Protein AF-G0QXI7-F1 (afdb_monomer_lite)

Structure (mmCIF, N/CA/C/O backbone):
data_AF-G0QXI7-F1
#
_entry.id   AF-G0QXI7-F1
#
loop_
_atom_site.group_PDB
_atom_site.id
_atom_site.type_symbol
_atom_site.label_atom_id
_atom_site.label_alt_id
_atom_site.label_comp_id
_atom_site.label_asym_id
_atom_site.label_entity_id
_atom_site.label_seq_id
_atom_site.pdbx_PDB_ins_code
_atom_site.Cartn_x
_atom_site.Cartn_y
_atom_site.Cartn_z
_atom_site.occupancy
_atom_site.B_iso_or_equiv
_atom_site.auth_seq_id
_atom_site.auth_comp_id
_atom_site.auth_asym_id
_atom_site.auth_atom_id
_atom_site.pdbx_PDB_model_num
ATOM 1 N N . MET A 1 1 ? -46.465 -45.610 22.237 1.00 35.34 1 MET A N 1
ATOM 2 C CA . MET A 1 1 ? -47.312 -45.629 21.022 1.00 35.34 1 MET A CA 1
ATOM 3 C C . MET A 1 1 ? -47.941 -44.248 20.967 1.00 35.34 1 MET A C 1
ATOM 5 O O . MET A 1 1 ? -48.590 -43.908 21.934 1.00 35.34 1 MET A O 1
ATOM 9 N N . ILE A 1 2 ? -47.665 -43.333 20.044 1.00 31.28 2 ILE A N 1
ATOM 10 C CA . ILE A 1 2 ? -47.387 -43.386 18.604 1.00 31.28 2 ILE A CA 1
ATOM 11 C C . ILE A 1 2 ? -46.336 -42.293 18.305 1.00 31.28 2 ILE A C 1
ATOM 13 O O . ILE A 1 2 ? -46.355 -41.240 18.934 1.00 31.28 2 ILE A O 1
ATOM 17 N N . LYS A 1 3 ? -45.375 -42.580 17.416 1.00 29.80 3 LYS A N 1
ATOM 18 C CA . LYS A 1 3 ? -44.393 -41.614 16.895 1.00 29.80 3 LYS A CA 1
ATOM 19 C C . LYS A 1 3 ? -44.999 -40.941 15.662 1.00 29.80 3 LYS A C 1
ATOM 21 O O . LYS A 1 3 ? -45.353 -41.657 14.729 1.00 29.80 3 LYS A O 1
ATOM 26 N N . ASP A 1 4 ? -45.061 -39.613 15.652 1.00 30.81 4 ASP A N 1
ATOM 27 C CA . ASP A 1 4 ? -45.437 -38.830 14.473 1.00 30.81 4 ASP A CA 1
ATOM 28 C C . ASP A 1 4 ? -44.309 -38.802 13.430 1.00 30.81 4 ASP A C 1
ATOM 30 O O . ASP A 1 4 ? -43.139 -38.565 13.739 1.00 30.81 4 ASP A O 1
ATOM 34 N N . GLN A 1 5 ? -44.688 -39.080 12.181 1.00 35.97 5 GLN A N 1
ATOM 35 C CA . GLN A 1 5 ? -43.843 -39.237 10.993 1.00 35.97 5 GLN A CA 1
ATOM 36 C C . GLN A 1 5 ? -43.947 -38.025 10.044 1.00 35.97 5 GLN A C 1
ATOM 38 O O . GLN A 1 5 ? -44.228 -38.192 8.859 1.00 35.97 5 GLN A O 1
ATOM 43 N N . SER A 1 6 ? -43.712 -36.797 10.516 1.00 33.69 6 SER A N 1
ATOM 44 C CA . SER A 1 6 ? -43.834 -35.601 9.654 1.00 33.69 6 SER A CA 1
ATOM 45 C C . SER A 1 6 ? -42.576 -34.731 9.513 1.00 33.69 6 SER A C 1
ATOM 47 O O . SER A 1 6 ? -42.636 -33.702 8.851 1.00 33.69 6 SER A O 1
ATOM 49 N N . GLU A 1 7 ? -41.410 -35.140 10.028 1.00 34.84 7 GLU A N 1
ATOM 50 C CA . GLU A 1 7 ? -40.166 -34.338 9.930 1.00 34.84 7 GLU A CA 1
ATOM 51 C C . GLU A 1 7 ? -39.136 -34.817 8.885 1.00 34.84 7 GLU A C 1
ATOM 53 O O . GLU A 1 7 ? -38.047 -34.252 8.778 1.00 34.84 7 GLU A O 1
ATOM 58 N N . ILE A 1 8 ? -39.448 -35.827 8.065 1.00 35.62 8 ILE A N 1
ATOM 59 C CA . ILE A 1 8 ? -38.447 -36.441 7.164 1.00 35.62 8 ILE A CA 1
ATOM 60 C C . ILE A 1 8 ? -38.485 -35.877 5.726 1.00 35.62 8 ILE A C 1
ATOM 62 O O . ILE A 1 8 ? -37.519 -36.031 4.982 1.00 35.62 8 ILE A O 1
ATOM 66 N N . SER A 1 9 ? -39.517 -35.129 5.318 1.00 33.19 9 SER A N 1
ATOM 67 C CA . SER A 1 9 ? -39.649 -34.677 3.918 1.00 33.19 9 SER A CA 1
ATOM 68 C C . SER A 1 9 ? -38.978 -33.335 3.576 1.00 33.19 9 SER A C 1
ATOM 70 O O . SER A 1 9 ? -38.749 -33.071 2.398 1.00 33.19 9 SER A O 1
ATOM 72 N N . HIS A 1 10 ? -38.577 -32.512 4.555 1.00 33.75 10 HIS A N 1
ATOM 73 C CA . HIS A 1 10 ? -37.929 -31.210 4.290 1.00 33.75 10 HIS A CA 1
ATOM 74 C C . HIS A 1 10 ? -36.393 -31.207 4.389 1.00 33.75 10 HIS A C 1
ATOM 76 O O . HIS A 1 10 ? -35.763 -30.207 4.041 1.00 33.75 10 HIS A O 1
ATOM 82 N N . ARG A 1 11 ? -35.764 -32.321 4.792 1.00 33.25 11 ARG A N 1
ATOM 83 C CA . ARG A 1 11 ? -34.292 -32.466 4.785 1.00 33.25 11 ARG A CA 1
ATOM 84 C C . ARG A 1 11 ? -33.708 -32.862 3.423 1.00 33.25 11 ARG A C 1
ATOM 86 O O . ARG A 1 11 ? -32.552 -32.558 3.161 1.00 33.25 11 ARG A O 1
ATOM 93 N N . ASN A 1 12 ? -34.505 -33.441 2.523 1.00 31.39 12 ASN A N 1
ATOM 94 C CA . ASN A 1 12 ? -33.980 -34.023 1.279 1.00 31.39 12 ASN A CA 1
ATOM 95 C C . ASN A 1 12 ? -33.875 -33.053 0.086 1.00 31.39 12 ASN A C 1
ATOM 97 O O . ASN A 1 12 ? -33.268 -33.409 -0.920 1.00 31.39 12 ASN A O 1
ATOM 101 N N . GLN A 1 13 ? -34.398 -31.822 0.176 1.00 30.39 13 GLN A N 1
ATOM 102 C CA . GLN A 1 13 ? -34.252 -30.817 -0.897 1.00 30.39 13 GLN A CA 1
ATOM 103 C C . GLN A 1 13 ? -33.100 -29.823 -0.665 1.00 30.39 13 GLN A C 1
ATOM 105 O O . GLN A 1 13 ? -32.575 -29.261 -1.623 1.00 30.39 13 GLN A O 1
ATOM 110 N N . SER A 1 14 ? -32.639 -29.638 0.577 1.00 32.78 14 SER A N 1
ATOM 111 C CA . SER A 1 14 ? -31.491 -28.772 0.891 1.00 32.78 14 SER A CA 1
ATOM 112 C C . SER A 1 14 ? -30.134 -29.485 0.766 1.00 32.78 14 SER A C 1
ATOM 114 O O . SER A 1 14 ? -29.120 -28.819 0.558 1.00 32.78 14 SER A O 1
ATOM 116 N N . GLU A 1 15 ? -30.105 -30.823 0.781 1.00 30.45 15 GLU A N 1
ATOM 117 C CA . GLU A 1 15 ? -28.903 -31.626 0.489 1.00 30.45 15 GLU A CA 1
ATOM 118 C C . GLU A 1 15 ? -28.649 -31.820 -1.022 1.00 30.45 15 GLU A C 1
ATOM 120 O O . GLU A 1 15 ? -27.505 -32.005 -1.449 1.00 30.45 15 GLU A O 1
ATOM 125 N N . GLN A 1 16 ? -29.675 -31.678 -1.871 1.00 28.16 16 GLN A N 1
ATOM 126 C CA . GLN A 1 16 ? -29.522 -31.757 -3.334 1.00 28.16 16 GLN A CA 1
ATOM 127 C C . GLN A 1 16 ? -28.924 -30.490 -3.974 1.00 28.16 16 GLN A C 1
ATOM 129 O O . GLN A 1 16 ? -28.412 -30.556 -5.087 1.00 28.16 16 GLN A O 1
ATOM 134 N N . CYS A 1 17 ? -28.909 -29.349 -3.273 1.00 27.67 17 CYS A N 1
ATOM 135 C CA . CYS A 1 17 ? -28.346 -28.096 -3.803 1.00 27.67 17 CYS A CA 1
ATOM 136 C C . CYS A 1 17 ? -26.882 -27.840 -3.373 1.00 27.67 17 CYS A C 1
ATOM 138 O O . CYS A 1 17 ? -26.209 -26.980 -3.933 1.00 27.67 17 CYS A O 1
ATOM 140 N N . LEU A 1 18 ? -26.361 -28.609 -2.406 1.00 28.64 18 LEU A N 1
ATOM 141 C CA . LEU A 1 18 ? -24.958 -28.560 -1.952 1.00 28.64 18 LEU A CA 1
ATOM 142 C C . LEU A 1 18 ? -24.097 -29.704 -2.519 1.00 28.64 18 LEU A C 1
ATOM 144 O O . LEU A 1 18 ? -22.870 -29.631 -2.484 1.00 28.64 18 LEU A O 1
ATOM 148 N N . SER A 1 19 ? -24.722 -30.734 -3.092 1.00 25.95 19 SER A N 1
ATOM 149 C CA . SER A 1 19 ? -24.046 -31.874 -3.728 1.00 25.95 19 SER A CA 1
ATOM 150 C C . SER A 1 19 ? -23.597 -31.607 -5.174 1.00 25.95 19 SER A C 1
ATOM 152 O O . SER A 1 19 ? -22.798 -32.372 -5.709 1.00 25.95 19 SER A O 1
ATOM 154 N N . SER A 1 20 ? -24.005 -30.491 -5.789 1.00 25.80 20 SER A N 1
ATOM 155 C CA . SER A 1 20 ? -23.550 -30.062 -7.124 1.00 25.80 20 SER A CA 1
ATOM 156 C C . SER A 1 20 ? -22.221 -29.284 -7.124 1.00 25.80 20 SER A C 1
ATOM 158 O O . SER A 1 20 ? -21.684 -28.990 -8.190 1.00 25.80 20 SER A O 1
ATOM 160 N N . LEU A 1 21 ? -21.648 -28.996 -5.946 1.00 27.91 21 LEU A N 1
ATOM 161 C CA . LEU A 1 21 ? -20.338 -28.342 -5.770 1.00 27.91 21 LEU A CA 1
ATOM 162 C C . LEU A 1 21 ? -19.261 -29.267 -5.178 1.00 27.91 21 LEU A C 1
ATOM 164 O O . LEU A 1 21 ? -18.137 -28.832 -4.919 1.00 27.91 21 LEU A O 1
ATOM 168 N N . ILE A 1 22 ? -19.566 -30.558 -5.018 1.00 26.09 22 ILE A N 1
ATOM 169 C CA . ILE A 1 22 ? -18.555 -31.577 -4.739 1.00 26.09 22 ILE A CA 1
ATOM 170 C C . ILE A 1 22 ? -17.856 -31.870 -6.063 1.00 26.09 22 ILE A C 1
ATOM 172 O O . ILE A 1 22 ? -18.303 -32.687 -6.869 1.00 26.09 22 ILE A O 1
ATOM 176 N N . ILE A 1 23 ? -16.753 -31.158 -6.295 1.00 29.11 23 ILE A N 1
ATOM 177 C CA . ILE A 1 23 ? -15.730 -31.548 -7.260 1.00 29.11 23 ILE A CA 1
ATOM 178 C C . ILE A 1 23 ? -15.395 -33.001 -6.925 1.00 29.11 23 ILE A C 1
ATOM 180 O O . ILE A 1 23 ? -14.795 -33.283 -5.887 1.00 29.11 23 ILE A O 1
ATOM 184 N N . LYS A 1 24 ? -15.869 -33.930 -7.766 1.00 24.28 24 LYS A N 1
ATOM 185 C CA . LYS A 1 24 ? -15.447 -35.329 -7.736 1.00 24.28 24 LYS A CA 1
ATOM 186 C C . LYS A 1 24 ? -13.929 -35.317 -7.628 1.00 24.28 24 LYS A C 1
ATOM 188 O O . LYS A 1 24 ? -13.294 -34.578 -8.378 1.00 24.28 24 LYS A O 1
ATOM 193 N N . ASN A 1 25 ? -13.384 -36.100 -6.698 1.00 27.22 25 ASN A N 1
ATOM 194 C CA . ASN A 1 25 ? -11.964 -36.420 -6.607 1.00 27.22 25 ASN A CA 1
ATOM 195 C C . ASN A 1 25 ? -11.508 -37.021 -7.946 1.00 27.22 25 ASN A C 1
ATOM 197 O O . ASN A 1 25 ? -11.409 -38.231 -8.101 1.00 27.22 25 ASN A O 1
ATOM 201 N N . THR A 1 26 ? -11.283 -36.174 -8.941 1.00 25.38 26 THR A N 1
ATOM 202 C CA . THR A 1 26 ? -10.367 -36.457 -10.022 1.00 25.38 26 THR A CA 1
ATOM 203 C C . THR A 1 26 ? -9.013 -36.378 -9.362 1.00 25.38 26 THR A C 1
ATOM 205 O O . THR A 1 26 ? -8.638 -35.308 -8.870 1.00 25.38 26 THR A O 1
ATOM 208 N N . GLU A 1 27 ? -8.340 -37.520 -9.279 1.00 25.00 27 GLU A N 1
ATOM 209 C CA . GLU A 1 27 ? -6.901 -37.588 -9.078 1.00 25.00 27 GLU A CA 1
ATOM 210 C C . GLU A 1 27 ? -6.285 -36.410 -9.826 1.00 25.00 27 GLU A C 1
ATOM 212 O O . GLU A 1 27 ? -6.397 -36.294 -11.048 1.00 25.00 27 GLU A O 1
ATOM 217 N N . ILE A 1 28 ? -5.777 -35.447 -9.058 1.00 29.44 28 ILE A N 1
ATOM 218 C CA . ILE A 1 28 ? -5.066 -34.310 -9.617 1.00 29.44 28 ILE A CA 1
ATOM 219 C C . ILE A 1 28 ? -3.894 -34.971 -10.331 1.00 29.44 28 ILE A C 1
ATOM 221 O O . ILE A 1 28 ? -3.101 -35.614 -9.635 1.00 29.44 28 ILE A O 1
ATOM 225 N N . PRO A 1 29 ? -3.779 -34.889 -11.671 1.00 25.42 29 PRO A N 1
ATOM 226 C CA . PRO A 1 29 ? -2.588 -35.403 -12.312 1.00 25.42 29 PRO A CA 1
ATOM 227 C C . PRO A 1 29 ? -1.435 -34.684 -11.629 1.00 25.42 29 PRO A C 1
ATOM 229 O O . PRO A 1 29 ? -1.492 -33.459 -11.478 1.00 25.42 29 PRO A O 1
ATOM 232 N N . GLU A 1 30 ? -0.447 -35.429 -11.134 1.00 27.36 30 GLU A N 1
ATOM 233 C CA . GLU A 1 30 ? 0.818 -34.846 -10.713 1.00 27.36 30 GLU A CA 1
ATOM 234 C C . GLU A 1 30 ? 1.316 -34.033 -11.903 1.00 27.36 30 GLU A C 1
ATOM 236 O O . GLU A 1 30 ? 1.873 -34.576 -12.852 1.00 27.36 30 GLU A O 1
ATOM 241 N N . ILE A 1 31 ? 1.012 -32.731 -11.916 1.00 31.28 31 ILE A N 1
ATOM 242 C CA . ILE A 1 31 ? 1.470 -31.844 -12.969 1.00 31.28 31 ILE A CA 1
ATOM 243 C C . ILE A 1 31 ? 2.976 -31.864 -12.777 1.00 31.28 31 ILE A C 1
ATOM 245 O O . ILE A 1 31 ? 3.445 -31.391 -11.731 1.00 31.28 31 ILE A O 1
ATOM 249 N N . PRO A 1 32 ? 3.743 -32.424 -13.728 1.00 25.67 32 PRO A N 1
ATOM 250 C CA . PRO A 1 32 ? 5.180 -32.421 -13.604 1.00 25.67 32 PRO A CA 1
ATOM 251 C C . PRO A 1 32 ? 5.567 -30.960 -13.447 1.00 25.67 32 PRO A C 1
ATOM 253 O O . PRO A 1 32 ? 5.098 -30.109 -14.210 1.00 25.67 32 PRO A O 1
ATOM 256 N N . ILE A 1 33 ? 6.392 -30.653 -12.447 1.00 36.62 33 ILE A N 1
ATOM 257 C CA . ILE A 1 33 ? 7.049 -29.354 -12.340 1.00 36.62 33 ILE A CA 1
ATOM 258 C C . ILE A 1 33 ? 7.978 -29.269 -13.556 1.00 36.62 33 ILE A C 1
ATOM 260 O O . ILE A 1 33 ? 9.171 -29.551 -13.483 1.00 36.62 33 ILE A O 1
ATOM 264 N N . GLN A 1 34 ? 7.416 -28.949 -14.720 1.00 31.97 34 GLN A N 1
ATOM 265 C CA . GLN A 1 34 ? 8.174 -28.621 -15.904 1.00 31.97 34 GLN A CA 1
ATOM 266 C C . GLN A 1 34 ? 8.843 -27.294 -15.582 1.00 31.97 34 GLN A C 1
ATOM 268 O O . GLN A 1 34 ? 8.217 -26.234 -15.587 1.00 31.97 34 GLN A O 1
ATOM 273 N N . ASN A 1 35 ? 10.132 -27.368 -15.265 1.00 34.75 35 ASN A N 1
ATOM 274 C CA . ASN A 1 35 ? 11.045 -26.237 -15.223 1.00 34.75 35 ASN A CA 1
ATOM 275 C C . ASN A 1 35 ? 11.169 -25.613 -16.629 1.00 34.75 35 ASN A C 1
ATOM 277 O O . ASN A 1 35 ? 12.229 -25.648 -17.240 1.00 34.75 35 ASN A O 1
ATOM 281 N N . LYS A 1 36 ? 10.102 -25.001 -17.151 1.00 42.12 36 LYS A N 1
ATOM 282 C CA . LYS A 1 36 ? 10.177 -24.019 -18.239 1.00 42.12 36 LYS A CA 1
ATOM 283 C C . LYS A 1 36 ? 10.518 -22.660 -17.627 1.00 42.12 36 LYS A C 1
ATOM 285 O O . LYS A 1 36 ? 9.698 -21.751 -17.616 1.00 42.12 36 LYS A O 1
ATOM 290 N N . LYS A 1 37 ? 11.689 -22.533 -17.001 1.00 50.97 37 LYS A N 1
ATOM 291 C CA . LYS A 1 37 ? 12.111 -21.277 -16.360 1.00 50.97 37 LYS A CA 1
ATOM 292 C C . LYS A 1 37 ? 13.166 -20.589 -17.227 1.00 50.97 37 LYS A C 1
ATOM 294 O O . LYS A 1 37 ? 14.224 -21.162 -17.462 1.00 50.97 37 LYS A O 1
ATOM 299 N N . ASN A 1 38 ? 12.883 -19.340 -17.618 1.00 54.34 38 ASN A N 1
ATOM 300 C CA . ASN A 1 38 ? 13.810 -18.335 -18.181 1.00 54.34 38 ASN A CA 1
ATOM 301 C C . ASN A 1 38 ? 13.941 -18.212 -19.714 1.00 54.34 38 ASN A C 1
ATOM 303 O O . ASN A 1 38 ? 15.028 -17.891 -20.197 1.00 54.34 38 ASN A O 1
ATOM 307 N N . GLU A 1 39 ? 12.873 -18.397 -20.490 1.00 66.88 39 GLU A N 1
ATOM 308 C CA . GLU A 1 39 ? 12.923 -18.126 -21.944 1.00 66.88 39 GLU A CA 1
ATOM 309 C C . GLU A 1 39 ? 12.222 -16.835 -22.364 1.00 66.88 39 GLU A C 1
ATOM 311 O O . GLU A 1 39 ? 12.361 -16.402 -23.504 1.00 66.88 39 GLU A O 1
ATOM 316 N N . THR A 1 40 ? 11.470 -16.183 -21.475 1.00 83.25 40 THR A N 1
ATOM 317 C CA . THR A 1 40 ? 10.760 -14.944 -21.815 1.00 83.25 40 THR A CA 1
ATOM 318 C C . THR A 1 40 ? 10.635 -14.035 -20.598 1.00 83.25 40 THR A C 1
ATOM 320 O O . THR A 1 40 ? 10.338 -14.505 -19.502 1.00 83.25 40 THR A O 1
ATOM 323 N N . ILE A 1 41 ? 10.860 -12.733 -20.791 1.00 89.12 41 ILE A N 1
ATOM 324 C CA . ILE A 1 41 ? 10.464 -11.687 -19.839 1.00 89.12 41 ILE A CA 1
ATOM 325 C C . ILE A 1 41 ? 9.341 -10.889 -20.487 1.00 89.12 41 ILE A C 1
ATOM 327 O O . ILE A 1 41 ? 9.484 -10.424 -21.619 1.00 89.12 41 ILE A O 1
ATOM 331 N N . ILE A 1 42 ? 8.244 -10.709 -19.759 1.00 92.75 42 ILE A N 1
ATOM 332 C CA . ILE A 1 42 ? 7.124 -9.883 -20.201 1.00 92.75 42 ILE A CA 1
ATOM 333 C C . ILE A 1 42 ? 7.252 -8.512 -19.548 1.00 92.75 42 ILE A C 1
ATOM 335 O O . ILE A 1 42 ? 7.454 -8.387 -18.338 1.00 92.75 42 ILE A O 1
ATOM 339 N N . PHE A 1 43 ? 7.125 -7.475 -20.358 1.00 92.75 43 PHE A N 1
ATOM 340 C CA . PHE A 1 43 ? 7.081 -6.093 -19.921 1.00 92.75 43 PHE A CA 1
ATOM 341 C C . PHE A 1 43 ? 5.700 -5.512 -20.177 1.00 92.75 43 PHE A C 1
ATOM 343 O O . PHE A 1 43 ? 5.003 -5.917 -21.100 1.00 92.75 43 PHE A O 1
ATOM 350 N N . GLN A 1 44 ? 5.333 -4.523 -19.378 1.00 93.25 44 GLN A N 1
ATOM 351 C CA . GLN A 1 44 ? 4.166 -3.685 -19.575 1.00 93.25 44 GLN A CA 1
ATOM 352 C C . GLN A 1 44 ? 4.623 -2.264 -19.872 1.00 93.25 44 GLN A C 1
ATOM 354 O O . GLN A 1 44 ? 5.373 -1.673 -19.090 1.00 93.25 44 GLN A O 1
ATOM 359 N N . TYR A 1 45 ? 4.165 -1.718 -20.995 1.00 91.88 45 TYR A N 1
ATOM 360 C CA . TYR A 1 45 ? 4.400 -0.328 -21.353 1.00 91.88 45 TYR A CA 1
ATOM 361 C C . TYR A 1 45 ? 3.835 0.609 -20.283 1.00 91.88 45 TYR A C 1
ATOM 363 O O . TYR A 1 45 ? 2.828 0.315 -19.630 1.00 91.88 45 TYR A O 1
ATOM 371 N N . SER A 1 46 ? 4.465 1.770 -20.121 1.00 89.81 46 SER A N 1
ATOM 372 C CA . SER A 1 46 ? 3.832 2.872 -19.401 1.00 89.81 46 SER A CA 1
ATOM 373 C C . SER A 1 46 ? 2.559 3.312 -20.134 1.00 89.81 46 SER A C 1
ATOM 375 O O . SER A 1 46 ? 2.440 3.145 -21.350 1.00 89.81 46 SER A O 1
ATOM 377 N N . ILE A 1 47 ? 1.585 3.851 -19.397 1.00 88.12 47 ILE A N 1
ATOM 378 C CA . ILE A 1 47 ? 0.449 4.550 -20.023 1.00 88.12 47 ILE A CA 1
ATOM 379 C C . ILE A 1 47 ? 0.872 5.893 -20.627 1.00 88.12 47 ILE A C 1
ATOM 381 O O . ILE A 1 47 ? 0.172 6.397 -21.495 1.00 88.12 47 ILE A O 1
ATOM 385 N N . TYR A 1 48 ? 2.017 6.439 -20.211 1.00 86.38 48 TYR A N 1
ATOM 386 C CA . TYR A 1 48 ? 2.550 7.700 -20.709 1.00 86.38 48 TYR A CA 1
ATOM 387 C C . TYR A 1 48 ? 3.734 7.446 -21.643 1.00 86.38 48 TYR A C 1
ATOM 389 O O . TYR A 1 48 ? 4.662 6.692 -21.330 1.00 86.38 48 TYR A O 1
ATOM 397 N N . LYS A 1 49 ? 3.721 8.097 -22.805 1.00 81.88 49 LYS A N 1
ATOM 398 C CA . LYS A 1 49 ? 4.783 7.971 -23.806 1.00 81.88 49 LYS A CA 1
ATOM 399 C C . LYS A 1 49 ? 6.146 8.390 -23.233 1.00 81.88 49 LYS A C 1
ATOM 401 O O . LYS A 1 49 ? 6.259 9.391 -22.536 1.00 81.88 49 LYS A O 1
ATOM 406 N N . GLY A 1 50 ? 7.193 7.621 -23.543 1.00 78.81 50 GLY A N 1
ATOM 407 C CA . GLY A 1 50 ? 8.579 7.916 -23.147 1.00 78.81 50 GLY A CA 1
ATOM 408 C C . GLY A 1 50 ? 8.977 7.460 -21.738 1.00 78.81 50 GLY A C 1
ATOM 409 O O . GLY A 1 50 ? 10.166 7.443 -21.421 1.00 78.81 50 GLY A O 1
ATOM 410 N N . ARG A 1 51 ? 8.024 7.026 -20.903 1.00 85.44 51 ARG A N 1
ATOM 411 C CA . ARG A 1 51 ? 8.320 6.452 -19.584 1.00 85.44 51 ARG A CA 1
ATOM 412 C C . ARG A 1 51 ? 8.760 4.983 -19.684 1.00 85.44 51 ARG A C 1
ATOM 414 O O . ARG A 1 51 ? 8.316 4.259 -20.580 1.00 85.44 51 ARG A O 1
ATOM 421 N N . PRO A 1 52 ? 9.623 4.513 -18.764 1.00 85.88 52 PRO A N 1
ATOM 422 C CA . PRO A 1 52 ? 10.137 3.149 -18.796 1.00 85.88 52 PRO A CA 1
ATOM 423 C C . PRO A 1 52 ? 9.035 2.114 -18.542 1.00 85.88 52 PRO A C 1
ATOM 425 O O . PRO A 1 52 ? 8.202 2.271 -17.651 1.00 85.88 52 PRO A O 1
ATOM 428 N N . ALA A 1 53 ? 9.086 1.016 -19.293 1.00 90.19 53 ALA A N 1
ATOM 429 C CA . ALA A 1 53 ? 8.242 -0.148 -19.062 1.00 90.19 53 ALA A CA 1
ATOM 430 C C . ALA A 1 53 ? 8.597 -0.860 -17.743 1.00 90.19 53 ALA A C 1
ATOM 432 O O . ALA A 1 53 ? 9.750 -0.862 -17.296 1.00 90.19 53 ALA A O 1
ATOM 433 N N . THR A 1 54 ? 7.608 -1.520 -17.145 1.00 93.31 54 THR A N 1
ATOM 434 C CA . THR A 1 54 ? 7.773 -2.321 -15.924 1.00 93.31 54 THR A CA 1
ATOM 435 C C . THR A 1 54 ? 7.630 -3.808 -16.216 1.00 93.31 54 THR A C 1
ATOM 437 O O . THR A 1 54 ? 6.926 -4.188 -17.144 1.00 93.31 54 THR A O 1
ATOM 440 N N . ILE A 1 55 ? 8.254 -4.664 -15.412 1.00 94.56 55 ILE A N 1
ATOM 441 C CA . ILE A 1 55 ? 8.089 -6.112 -15.490 1.00 94.56 55 ILE A CA 1
ATOM 442 C C . ILE A 1 55 ? 6.629 -6.474 -15.215 1.00 94.56 55 ILE A C 1
ATOM 444 O O . ILE A 1 55 ? 6.028 -6.037 -14.229 1.00 94.56 55 ILE A O 1
ATOM 448 N N . PHE A 1 56 ? 6.065 -7.279 -16.105 1.00 95.06 56 PHE A N 1
ATOM 449 C CA . PHE A 1 56 ? 4.717 -7.797 -15.992 1.00 95.06 56 PHE A CA 1
ATOM 450 C C . PHE A 1 56 ? 4.736 -9.082 -15.162 1.00 95.06 56 PHE A C 1
ATOM 452 O O . PHE A 1 56 ? 5.358 -10.075 -15.536 1.00 95.06 56 PHE A O 1
ATOM 459 N N . PHE A 1 57 ? 4.045 -9.062 -14.024 1.00 95.06 57 PHE A N 1
ATOM 460 C CA . PHE A 1 57 ? 3.881 -10.235 -13.173 1.00 95.06 57 PHE A CA 1
ATOM 461 C C . PHE A 1 57 ? 2.593 -10.947 -13.585 1.00 95.06 57 PHE A C 1
ATOM 463 O O . PHE A 1 57 ? 1.487 -10.579 -13.175 1.00 95.06 57 PHE A O 1
ATOM 470 N N . GLU A 1 58 ? 2.747 -11.951 -14.445 1.00 94.00 58 GLU A N 1
ATOM 471 C CA . GLU A 1 58 ? 1.657 -12.850 -14.800 1.00 94.00 58 GLU A CA 1
ATOM 472 C C . GLU A 1 58 ? 1.307 -13.745 -13.608 1.00 94.00 58 GLU A C 1
ATOM 474 O O . GLU A 1 58 ? 2.197 -14.234 -12.900 1.00 94.00 58 GLU A O 1
ATOM 479 N N . TYR A 1 59 ? 0.006 -13.952 -13.389 1.00 94.00 59 TYR A N 1
ATOM 480 C CA . TYR A 1 59 ? -0.463 -14.859 -12.352 1.00 94.00 59 TYR A CA 1
ATOM 481 C C . TYR A 1 59 ? 0.068 -16.270 -12.618 1.00 94.00 59 TYR A C 1
ATOM 483 O O . TYR A 1 59 ? -0.141 -16.803 -13.711 1.00 94.00 59 TYR A O 1
ATOM 491 N N . PRO A 1 60 ? 0.731 -16.906 -11.637 1.00 92.25 60 PRO A N 1
ATOM 492 C CA . PRO A 1 60 ? 1.083 -18.311 -11.753 1.00 92.25 60 PRO A CA 1
ATOM 493 C C . PRO A 1 60 ? -0.170 -19.173 -11.965 1.00 92.25 60 PRO A C 1
ATOM 495 O O . PRO A 1 60 ? -1.248 -18.839 -11.472 1.00 92.25 60 PRO A O 1
ATOM 498 N N . SER A 1 61 ? -0.025 -20.313 -12.645 1.00 89.44 61 SER A N 1
ATOM 499 C CA . SER A 1 61 ? -1.146 -21.196 -13.018 1.00 89.44 61 SER A CA 1
ATOM 500 C C . SER A 1 61 ? -2.048 -21.589 -11.842 1.00 89.44 61 SER A C 1
ATOM 502 O O . SER A 1 61 ? -3.261 -21.696 -12.007 1.00 89.44 61 SER A O 1
ATOM 504 N N . VAL A 1 62 ? -1.479 -21.719 -10.638 1.00 89.31 62 VAL A N 1
ATOM 505 C CA . VAL A 1 62 ? -2.214 -22.019 -9.398 1.00 89.31 62 VAL A CA 1
ATOM 506 C C . VAL A 1 62 ? -3.318 -21.006 -9.084 1.00 89.31 62 VAL A C 1
ATOM 508 O O . VAL A 1 62 ? -4.304 -21.370 -8.460 1.00 89.31 62 VAL A O 1
ATOM 511 N N . CYS A 1 63 ? -3.182 -19.747 -9.506 1.00 88.19 63 CYS A N 1
ATOM 512 C CA . CYS A 1 63 ? -4.147 -18.692 -9.209 1.00 88.19 63 CYS A CA 1
ATOM 513 C C . CYS A 1 63 ? -5.458 -18.833 -9.995 1.00 88.19 63 CYS A C 1
ATOM 515 O O . CYS A 1 63 ? -6.451 -18.238 -9.589 1.00 88.19 63 CYS A O 1
ATOM 517 N N . ASN A 1 64 ? -5.462 -19.573 -11.114 1.00 87.75 64 ASN A N 1
ATOM 518 C CA . ASN A 1 64 ? -6.588 -19.668 -12.052 1.00 87.75 64 ASN A CA 1
ATOM 519 C C . ASN A 1 64 ? -7.179 -18.292 -12.444 1.00 87.75 64 ASN A C 1
ATOM 521 O O . ASN A 1 64 ? -8.390 -18.107 -12.534 1.00 87.75 64 ASN A O 1
ATOM 525 N N . GLN A 1 65 ? -6.306 -17.299 -12.629 1.00 88.00 65 GLN A N 1
ATOM 526 C CA . GLN A 1 65 ? -6.652 -15.923 -12.987 1.00 88.00 65 GLN A CA 1
ATOM 527 C C . GLN A 1 65 ? -5.807 -15.476 -14.177 1.00 88.00 65 GLN A C 1
ATOM 529 O O . GLN A 1 65 ? -4.668 -15.911 -14.340 1.00 88.00 65 GLN A O 1
ATOM 534 N N . LYS A 1 66 ? -6.353 -14.577 -15.000 1.00 90.94 66 LYS A N 1
ATOM 535 C CA . LYS A 1 66 ? -5.632 -13.943 -16.109 1.00 90.94 66 LYS A CA 1
ATOM 536 C C . LYS A 1 66 ? -5.559 -12.440 -15.883 1.00 90.94 66 LYS A C 1
ATOM 538 O O . LYS A 1 66 ? -6.497 -11.833 -15.369 1.00 90.94 66 LYS A O 1
ATOM 543 N N . ARG A 1 67 ? -4.431 -11.849 -16.268 1.00 91.88 67 ARG A N 1
ATOM 544 C CA . ARG A 1 67 ? -4.217 -10.400 -16.256 1.00 91.88 67 ARG A CA 1
ATOM 545 C C . ARG A 1 67 ? -4.329 -9.877 -17.687 1.00 91.88 67 ARG A C 1
ATOM 547 O O . ARG A 1 67 ? -3.939 -10.578 -18.618 1.00 91.88 67 ARG A O 1
ATOM 554 N N . ASP A 1 68 ? -4.866 -8.672 -17.844 1.00 90.88 68 ASP A N 1
ATOM 555 C CA . ASP A 1 68 ? -4.913 -7.992 -19.138 1.00 90.88 68 ASP A CA 1
ATOM 556 C C . ASP A 1 68 ? -3.492 -7.796 -19.695 1.00 90.88 68 ASP A C 1
ATOM 558 O O . ASP A 1 68 ? -2.599 -7.316 -18.993 1.00 90.88 68 ASP A O 1
ATOM 562 N N . LYS A 1 69 ? -3.298 -8.199 -20.954 1.00 92.50 69 LYS A N 1
ATOM 563 C CA . LYS A 1 69 ? -2.025 -8.154 -21.679 1.00 92.50 69 LYS A CA 1
ATOM 564 C C . LYS A 1 69 ? -1.997 -7.087 -22.780 1.00 92.50 69 LYS A C 1
ATOM 566 O O . LYS A 1 69 ? -0.988 -6.992 -23.475 1.00 92.50 69 LYS A O 1
ATOM 571 N N . ALA A 1 70 ? -3.037 -6.260 -22.926 1.00 90.69 70 ALA A N 1
ATOM 572 C CA . ALA A 1 70 ? -3.166 -5.296 -24.025 1.00 90.69 70 ALA A CA 1
ATOM 573 C C . ALA A 1 70 ? -1.953 -4.359 -24.182 1.00 90.69 70 ALA A C 1
ATOM 575 O O . ALA A 1 70 ? -1.550 -4.041 -25.294 1.00 90.69 70 ALA A O 1
ATOM 576 N N . ARG A 1 71 ? -1.323 -3.955 -23.070 1.00 91.31 71 ARG A N 1
ATOM 577 C CA . ARG A 1 71 ? -0.153 -3.053 -23.061 1.00 91.31 71 ARG A CA 1
ATOM 578 C C . ARG A 1 71 ? 1.155 -3.777 -22.758 1.00 91.31 71 ARG A C 1
ATOM 580 O O . ARG A 1 71 ? 2.019 -3.213 -22.085 1.00 91.31 71 ARG A O 1
ATOM 587 N N . THR A 1 72 ? 1.291 -5.027 -23.191 1.00 93.94 72 THR A N 1
ATOM 588 C CA . THR A 1 72 ? 2.482 -5.840 -22.913 1.00 93.94 72 THR A CA 1
ATOM 589 C C . THR A 1 72 ? 3.304 -6.135 -24.157 1.00 93.94 72 THR A C 1
ATOM 591 O O . THR A 1 72 ? 2.801 -6.113 -25.276 1.00 93.94 72 THR A O 1
ATOM 594 N N . PHE A 1 73 ? 4.590 -6.403 -23.949 1.00 91.56 73 PHE A N 1
ATOM 595 C CA . PHE A 1 73 ? 5.495 -6.915 -24.969 1.00 91.56 73 PHE A CA 1
ATOM 596 C C . PHE A 1 73 ? 6.421 -7.965 -24.363 1.00 91.56 73 PHE A C 1
ATOM 598 O O . PHE A 1 73 ? 6.751 -7.923 -23.174 1.00 91.56 73 PHE A O 1
ATOM 605 N N . GLU A 1 74 ? 6.841 -8.918 -25.187 1.00 91.12 74 GLU A N 1
ATOM 606 C CA . GLU A 1 74 ? 7.643 -10.060 -24.759 1.00 91.12 74 GLU A CA 1
ATOM 607 C C . GLU A 1 74 ? 9.068 -9.952 -25.292 1.00 91.12 74 GLU A C 1
ATOM 609 O O . GLU A 1 74 ? 9.293 -9.698 -26.474 1.00 91.12 74 GLU A O 1
ATOM 614 N N . ILE A 1 75 ? 10.043 -10.213 -24.426 1.00 85.19 75 ILE A N 1
ATOM 615 C CA . ILE A 1 75 ? 11.440 -10.387 -24.813 1.00 85.19 75 ILE A CA 1
ATOM 616 C C . ILE A 1 75 ? 11.772 -11.869 -24.697 1.00 85.19 75 ILE A C 1
ATOM 618 O O . ILE A 1 75 ? 11.825 -12.395 -23.588 1.00 85.19 75 ILE A O 1
ATOM 622 N N . LYS A 1 76 ? 12.010 -12.523 -25.839 1.00 83.44 76 LYS A N 1
ATOM 623 C CA . LYS A 1 76 ? 12.330 -13.964 -25.932 1.00 83.44 76 LYS A CA 1
ATOM 624 C C . LYS A 1 76 ? 13.815 -14.246 -26.147 1.00 83.44 76 LYS A C 1
ATOM 626 O O . LYS A 1 76 ? 14.301 -15.346 -25.903 1.00 83.44 76 LYS A O 1
ATOM 631 N N . GLU A 1 77 ? 14.564 -13.251 -26.614 1.00 77.62 77 GLU A N 1
ATOM 632 C CA . GLU A 1 77 ? 15.965 -13.443 -26.962 1.00 77.62 77 GLU A CA 1
ATOM 633 C C . GLU A 1 77 ? 16.834 -13.569 -25.704 1.00 77.62 77 GLU A C 1
ATOM 635 O O . GLU A 1 77 ? 17.018 -12.613 -24.945 1.00 77.62 77 GLU A O 1
ATOM 640 N N . LYS A 1 78 ? 17.420 -14.755 -25.501 1.00 73.81 78 LYS A N 1
ATOM 641 C CA . LYS A 1 78 ? 18.245 -15.090 -24.326 1.00 73.81 78 LYS A CA 1
ATOM 642 C C . LYS A 1 78 ? 19.372 -14.081 -24.076 1.00 73.81 78 LYS A C 1
ATOM 644 O O . LYS A 1 78 ? 19.629 -13.728 -22.927 1.00 73.81 78 LYS A O 1
ATOM 649 N N . GLN A 1 79 ? 20.010 -13.580 -25.137 1.00 65.88 79 GLN A N 1
ATOM 650 C CA . GLN A 1 79 ? 21.079 -12.580 -25.034 1.00 65.88 79 GLN A CA 1
ATOM 651 C C . GLN A 1 79 ? 20.571 -11.235 -24.495 1.00 65.88 79 GLN A C 1
ATOM 653 O O . GLN A 1 79 ? 21.285 -10.556 -23.758 1.00 65.88 79 GLN A O 1
ATOM 658 N N . ILE A 1 80 ? 19.335 -10.847 -24.825 1.00 69.31 80 ILE A N 1
ATOM 659 C CA . ILE A 1 80 ? 18.696 -9.632 -24.308 1.00 69.31 80 ILE A CA 1
ATOM 660 C C . ILE A 1 80 ? 18.208 -9.856 -22.873 1.00 69.31 80 ILE A C 1
ATOM 662 O O . ILE A 1 80 ? 18.426 -9.004 -22.017 1.00 69.31 80 ILE A O 1
ATOM 666 N N . ILE A 1 81 ? 17.633 -11.019 -22.565 1.00 71.38 81 ILE A N 1
ATOM 667 C CA . ILE A 1 81 ? 17.220 -11.392 -21.200 1.00 71.38 81 ILE A CA 1
ATOM 668 C C . ILE A 1 81 ? 18.406 -11.300 -20.228 1.00 71.38 81 ILE A C 1
ATOM 670 O O . ILE A 1 81 ? 18.298 -10.693 -19.160 1.00 71.38 81 ILE A O 1
ATOM 674 N N . GLN A 1 82 ? 19.573 -11.819 -20.624 1.00 70.56 82 GLN A N 1
ATOM 675 C CA . GLN A 1 82 ? 20.800 -11.744 -19.825 1.00 70.56 82 GLN A CA 1
ATOM 676 C C . GLN A 1 82 ? 21.265 -10.304 -19.554 1.00 70.56 82 GLN A C 1
ATOM 678 O O . GLN A 1 82 ? 21.931 -10.062 -18.548 1.00 70.56 82 GLN A O 1
ATOM 683 N N . LYS A 1 83 ? 20.896 -9.329 -20.399 1.00 73.00 83 LYS A N 1
ATOM 684 C CA . LYS A 1 83 ? 21.223 -7.911 -20.179 1.00 73.00 83 LYS A CA 1
ATOM 685 C C . LYS A 1 83 ? 20.449 -7.323 -18.992 1.00 73.00 83 LYS A C 1
ATOM 687 O O . LYS A 1 83 ? 21.013 -6.502 -18.270 1.00 73.00 83 LYS A O 1
ATOM 692 N N . TYR A 1 84 ? 19.205 -7.739 -18.759 1.00 75.12 84 TYR A N 1
ATOM 693 C CA . TYR A 1 84 ? 18.375 -7.213 -17.665 1.00 75.12 84 TYR A CA 1
ATOM 694 C C . TYR A 1 84 ? 18.760 -7.746 -16.277 1.00 75.12 84 TYR A C 1
ATOM 696 O O . TYR A 1 84 ? 18.441 -7.104 -15.280 1.00 75.12 84 TYR A O 1
ATOM 704 N N . ASP A 1 85 ? 19.439 -8.899 -16.218 1.00 79.50 85 ASP A N 1
ATOM 705 C CA . ASP A 1 85 ? 20.006 -9.519 -15.007 1.00 79.50 85 ASP A CA 1
ATOM 706 C C . ASP A 1 85 ? 19.083 -9.473 -13.767 1.00 79.50 85 ASP A C 1
ATOM 708 O O . ASP A 1 85 ? 19.523 -9.174 -12.654 1.00 79.50 85 ASP A O 1
ATOM 712 N N . LEU A 1 86 ? 17.789 -9.758 -13.971 1.00 88.00 86 LEU A N 1
ATOM 713 C CA . LEU A 1 86 ? 16.742 -9.651 -12.953 1.00 88.00 86 LEU A CA 1
ATOM 714 C C . LEU A 1 86 ? 16.982 -10.637 -11.810 1.00 88.00 86 LEU A C 1
ATOM 716 O O . LEU A 1 86 ? 16.909 -11.854 -11.991 1.00 88.00 86 LEU A O 1
ATOM 720 N N . LYS A 1 87 ? 17.237 -10.113 -10.613 1.00 89.50 87 LYS A N 1
ATOM 721 C CA . LYS A 1 87 ? 17.549 -10.900 -9.420 1.00 89.50 87 LYS A CA 1
ATOM 722 C C . LYS A 1 87 ? 16.634 -10.585 -8.256 1.00 89.50 87 LYS A C 1
ATOM 724 O O . LYS A 1 87 ? 16.268 -9.429 -8.037 1.00 89.50 87 LYS A O 1
ATOM 729 N N . TYR A 1 88 ? 16.334 -11.606 -7.464 1.00 92.44 88 TYR A N 1
ATOM 730 C CA . TYR A 1 88 ? 15.679 -11.426 -6.177 1.00 92.44 88 TYR A CA 1
ATOM 731 C C . TYR A 1 88 ? 16.421 -12.142 -5.046 1.00 92.44 88 TYR A C 1
ATOM 733 O O . TYR A 1 88 ? 17.081 -13.161 -5.255 1.00 92.44 88 TYR A O 1
ATOM 741 N N . SER A 1 89 ? 16.304 -11.598 -3.836 1.00 90.94 89 SER A N 1
ATOM 742 C CA . SER A 1 89 ? 16.888 -12.144 -2.611 1.00 90.94 89 SER A CA 1
ATOM 743 C C . SER A 1 89 ? 15.808 -12.385 -1.564 1.00 90.94 89 SER A C 1
ATOM 745 O O . SER A 1 89 ? 14.885 -11.585 -1.420 1.00 90.94 89 SER A O 1
ATOM 747 N N . THR A 1 90 ? 15.948 -13.474 -0.808 1.00 88.38 90 THR A N 1
ATOM 748 C CA . THR A 1 90 ? 15.062 -13.820 0.316 1.00 88.38 90 THR A CA 1
ATOM 749 C C . THR A 1 90 ? 15.778 -13.774 1.668 1.00 88.38 90 THR A C 1
ATOM 751 O O . THR A 1 90 ? 15.330 -14.386 2.637 1.00 88.38 90 THR A O 1
ATOM 754 N N . GLY A 1 91 ? 16.930 -13.094 1.731 1.00 81.50 91 GLY A N 1
ATOM 755 C CA . GLY A 1 91 ? 17.781 -13.046 2.923 1.00 81.50 91 GLY A CA 1
ATOM 756 C C . GLY A 1 91 ? 18.244 -14.432 3.392 1.00 81.50 91 GLY A C 1
ATOM 757 O O . GLY A 1 91 ? 18.318 -15.375 2.602 1.00 81.50 91 GLY A O 1
ATOM 758 N N . SER A 1 92 ? 18.527 -14.556 4.692 1.00 71.38 92 SER A N 1
ATOM 759 C CA . SER A 1 92 ? 18.990 -15.792 5.346 1.00 71.38 92 SER A CA 1
ATOM 760 C C . SER A 1 92 ? 17.895 -16.837 5.600 1.00 71.38 92 SER A C 1
ATOM 762 O O . SER A 1 92 ? 18.127 -17.834 6.282 1.00 71.38 92 SER A O 1
ATOM 764 N N . VAL A 1 93 ? 16.688 -16.634 5.066 1.00 68.88 93 VAL A N 1
ATOM 765 C CA . VAL A 1 93 ? 15.554 -17.528 5.310 1.00 68.88 93 VAL A CA 1
ATOM 766 C C . VAL A 1 93 ? 15.799 -18.881 4.631 1.00 68.88 93 VAL A C 1
ATOM 768 O O . VAL A 1 93 ? 15.832 -18.968 3.402 1.00 68.88 93 VAL A O 1
ATOM 771 N N . LEU A 1 94 ? 15.927 -19.941 5.442 1.00 62.41 94 LEU A N 1
ATOM 772 C CA . LEU A 1 94 ? 16.179 -21.320 4.988 1.00 62.41 94 LEU A CA 1
ATOM 773 C C . LEU A 1 94 ? 15.101 -21.832 4.020 1.00 62.41 94 LEU A C 1
ATOM 775 O O . LEU A 1 94 ? 15.412 -22.509 3.044 1.00 62.41 94 LEU A O 1
ATOM 779 N N . LYS A 1 95 ? 13.832 -21.486 4.273 1.00 77.19 95 LYS A N 1
ATOM 780 C CA . LYS A 1 95 ? 12.684 -21.839 3.426 1.00 77.19 95 LYS A CA 1
ATOM 781 C C . LYS A 1 95 ? 11.882 -20.580 3.081 1.00 77.19 95 LYS A C 1
ATOM 783 O O . LYS A 1 95 ? 11.039 -20.174 3.880 1.00 77.19 95 LYS A O 1
ATOM 788 N N . PRO A 1 96 ? 12.160 -19.920 1.943 1.00 85.56 96 PRO A N 1
ATOM 789 C CA . PRO A 1 96 ? 11.381 -18.762 1.520 1.00 85.56 96 PRO A CA 1
ATOM 790 C C . PRO A 1 96 ? 9.935 -19.158 1.205 1.00 85.56 96 PRO A C 1
ATOM 792 O O . PRO A 1 96 ? 9.644 -20.312 0.890 1.00 85.56 96 PRO A O 1
ATOM 795 N N . PHE A 1 97 ? 9.022 -18.190 1.272 1.00 91.50 97 PHE A N 1
ATOM 796 C CA . PHE A 1 97 ? 7.613 -18.437 0.982 1.00 91.50 97 PHE A CA 1
ATOM 797 C C . PHE A 1 97 ? 7.402 -18.796 -0.491 1.00 91.50 97 PHE A C 1
ATOM 799 O O . PHE A 1 97 ? 7.828 -18.057 -1.379 1.00 91.50 97 PHE A O 1
ATOM 806 N N . TYR A 1 98 ? 6.688 -19.898 -0.731 1.00 92.38 98 TYR A N 1
ATOM 807 C CA . TYR A 1 98 ? 6.403 -20.411 -2.073 1.00 92.38 98 TYR A CA 1
ATOM 808 C C . TYR A 1 98 ? 5.767 -19.357 -2.987 1.00 92.38 98 TYR A C 1
ATOM 810 O O . TYR A 1 98 ? 6.225 -19.164 -4.107 1.00 92.38 98 TYR A O 1
ATOM 818 N N . CYS A 1 99 ? 4.753 -18.631 -2.505 1.00 94.56 99 CYS A N 1
ATOM 819 C CA . CYS A 1 99 ? 4.080 -17.591 -3.288 1.00 94.56 99 CYS A CA 1
ATOM 820 C C . CYS A 1 99 ? 5.048 -16.496 -3.763 1.00 94.56 99 CYS A C 1
ATOM 822 O O . CYS A 1 99 ? 4.946 -16.037 -4.897 1.00 94.56 99 CYS A O 1
ATOM 824 N N . VAL A 1 100 ? 6.024 -16.119 -2.931 1.00 94.94 100 VAL A N 1
ATOM 825 C CA . VAL A 1 100 ? 7.034 -15.105 -3.260 1.00 94.94 100 VAL A CA 1
ATOM 826 C C . VAL A 1 100 ? 7.993 -15.626 -4.321 1.00 94.94 100 VAL A C 1
ATOM 828 O O . VAL A 1 100 ? 8.174 -14.976 -5.349 1.00 94.94 100 VAL A O 1
ATOM 831 N N . THR A 1 101 ? 8.587 -16.804 -4.107 1.00 93.69 101 THR A N 1
ATOM 832 C CA . THR A 1 101 ? 9.528 -17.383 -5.077 1.00 93.69 101 THR A CA 1
ATOM 833 C C . THR A 1 101 ? 8.846 -17.659 -6.409 1.00 93.69 101 THR A C 1
ATOM 835 O O . THR A 1 101 ? 9.384 -17.298 -7.449 1.00 93.69 101 THR A O 1
ATOM 838 N N . GLN A 1 102 ? 7.632 -18.213 -6.378 1.00 94.12 102 GLN A N 1
ATOM 839 C CA . GLN A 1 102 ? 6.868 -18.535 -7.575 1.00 94.12 102 GLN A CA 1
ATOM 840 C C . GLN A 1 102 ? 6.555 -17.281 -8.398 1.00 94.12 102 GLN A C 1
ATOM 842 O O . GLN A 1 102 ? 6.719 -17.314 -9.612 1.00 94.12 102 GLN A O 1
ATOM 847 N N . CYS A 1 103 ? 6.149 -16.172 -7.769 1.00 95.44 103 CYS A N 1
ATOM 848 C CA . CYS A 1 103 ? 5.850 -14.938 -8.501 1.00 95.44 103 CYS A CA 1
ATOM 849 C C . CYS A 1 103 ? 7.101 -14.309 -9.131 1.00 95.44 103 CYS A C 1
ATOM 851 O O . CYS A 1 103 ? 7.045 -13.879 -10.280 1.00 95.44 103 CYS A O 1
ATOM 853 N N . PHE A 1 104 ? 8.229 -14.271 -8.413 1.00 95.25 104 PHE A N 1
ATOM 854 C CA . PHE A 1 104 ? 9.485 -13.750 -8.965 1.00 95.25 104 PHE A CA 1
ATOM 855 C C . PHE A 1 104 ? 10.004 -14.603 -10.125 1.00 95.25 104 PHE A C 1
ATOM 857 O O . PHE A 1 104 ? 10.333 -14.069 -11.183 1.00 95.25 104 PHE A O 1
ATOM 864 N N . GLU A 1 105 ? 10.054 -15.921 -9.950 1.00 93.25 105 GLU A N 1
ATOM 865 C CA . GLU A 1 105 ? 10.577 -16.835 -10.967 1.00 93.25 105 GLU A CA 1
ATOM 866 C C . GLU A 1 105 ? 9.668 -16.899 -12.202 1.00 93.25 105 GLU A C 1
ATOM 868 O O . GLU A 1 105 ? 10.173 -16.949 -13.321 1.00 93.25 105 GLU A O 1
ATOM 873 N N . ASN A 1 106 ? 8.341 -16.817 -12.028 1.00 92.69 106 ASN A N 1
ATOM 874 C CA . ASN A 1 106 ? 7.394 -16.730 -13.147 1.00 92.69 106 ASN A CA 1
ATOM 875 C C . ASN A 1 106 ? 7.571 -15.439 -13.966 1.00 92.69 106 ASN A C 1
ATOM 877 O O . ASN A 1 106 ? 7.337 -15.436 -15.168 1.00 92.69 106 ASN A O 1
ATOM 881 N N . ALA A 1 107 ? 8.024 -14.353 -13.332 1.00 92.75 107 ALA A N 1
ATOM 882 C CA . ALA A 1 107 ? 8.342 -13.085 -13.991 1.00 92.75 107 ALA A CA 1
ATOM 883 C C . ALA A 1 107 ? 9.773 -13.029 -14.573 1.00 92.75 107 ALA A C 1
ATOM 885 O O . ALA A 1 107 ? 10.208 -11.978 -15.046 1.00 92.75 107 ALA A O 1
ATOM 886 N N . GLY A 1 108 ? 10.526 -14.136 -14.526 1.00 90.25 108 GLY A N 1
ATOM 887 C CA . GLY A 1 108 ? 11.877 -14.237 -15.085 1.00 90.25 108 GLY A CA 1
ATOM 888 C C . GLY A 1 108 ? 13.002 -13.757 -14.163 1.00 90.25 108 GLY A C 1
ATOM 889 O O . GLY A 1 108 ? 14.127 -13.561 -14.626 1.00 90.25 108 GLY A O 1
ATOM 890 N N . PHE A 1 109 ? 12.742 -13.562 -12.866 1.00 91.44 109 PHE A N 1
ATOM 891 C CA . PHE A 1 109 ? 13.798 -13.254 -11.900 1.00 91.44 109 PHE A CA 1
ATOM 892 C C . PHE A 1 109 ? 14.504 -14.529 -11.441 1.00 91.44 109 PHE A C 1
ATOM 894 O O . PHE A 1 109 ? 13.877 -15.551 -11.168 1.00 91.44 109 PHE A O 1
ATOM 901 N N . ARG A 1 110 ? 15.820 -14.436 -11.243 1.00 88.81 110 ARG A N 1
ATOM 902 C CA . ARG A 1 110 ? 16.629 -15.510 -10.655 1.00 88.81 110 ARG A CA 1
ATOM 903 C C . ARG A 1 110 ? 16.966 -15.218 -9.198 1.00 88.81 110 ARG A C 1
ATOM 905 O O . ARG A 1 110 ? 17.275 -14.082 -8.834 1.00 88.81 110 ARG A O 1
ATOM 912 N N . LYS A 1 111 ? 16.962 -16.246 -8.355 1.00 88.75 111 LYS A N 1
ATOM 913 C CA . LYS A 1 111 ? 17.393 -16.101 -6.963 1.00 88.75 111 LYS A CA 1
ATOM 914 C C . LYS A 1 111 ? 18.897 -15.814 -6.914 1.00 88.75 111 LYS A C 1
ATOM 916 O O . LYS A 1 111 ? 19.675 -16.513 -7.563 1.00 88.75 111 LYS A O 1
ATOM 921 N N . CYS A 1 112 ? 19.321 -14.803 -6.159 1.00 85.88 112 CYS A N 1
ATOM 922 C CA . CYS A 1 112 ? 20.738 -14.526 -5.913 1.00 85.88 112 CYS A CA 1
ATOM 923 C C . CYS A 1 112 ? 21.189 -15.045 -4.538 1.00 85.88 112 CYS A C 1
ATOM 925 O O . CYS A 1 112 ? 20.381 -15.226 -3.623 1.00 85.88 112 CYS A O 1
ATOM 927 N N . GLN A 1 113 ? 22.493 -15.292 -4.397 1.00 72.06 113 GLN A N 1
ATOM 928 C CA . GLN A 1 113 ? 23.106 -15.645 -3.115 1.00 72.06 113 GLN A CA 1
ATOM 929 C C . GLN A 1 113 ? 23.131 -14.430 -2.169 1.00 72.06 113 GLN A C 1
ATOM 931 O O . GLN A 1 113 ? 23.108 -13.281 -2.613 1.00 72.06 113 GLN A O 1
ATOM 936 N N . GLN A 1 114 ? 23.127 -14.698 -0.860 1.00 62.44 114 GLN A N 1
ATOM 937 C CA . GLN A 1 114 ? 22.767 -13.752 0.209 1.00 62.44 114 GLN A CA 1
ATOM 938 C C . GLN A 1 114 ? 23.705 -12.541 0.357 1.00 62.44 114 GLN A C 1
ATOM 940 O O . GLN A 1 114 ? 23.294 -11.532 0.925 1.00 62.44 114 GLN A O 1
ATOM 945 N N . GLU A 1 115 ? 24.929 -12.618 -0.162 1.00 54.56 115 GLU A N 1
ATOM 946 C CA . GLU A 1 115 ? 25.995 -11.644 0.119 1.00 54.56 115 GLU A CA 1
ATOM 947 C C . GLU A 1 115 ? 26.163 -10.560 -0.953 1.00 54.56 115 GLU A C 1
ATOM 949 O O . GLU A 1 115 ? 26.863 -9.570 -0.745 1.00 54.56 115 GLU A O 1
ATOM 954 N N . LEU A 1 116 ? 25.502 -10.698 -2.103 1.00 62.28 116 LEU A N 1
ATOM 955 C CA . LEU A 1 116 ? 25.641 -9.733 -3.186 1.00 62.28 116 LEU A CA 1
ATOM 956 C C . LEU A 1 116 ? 24.598 -8.627 -3.034 1.00 62.28 116 LEU A C 1
ATOM 958 O O . LEU A 1 116 ? 23.398 -8.886 -3.069 1.00 62.28 116 LEU A O 1
ATOM 962 N N . ASN A 1 117 ? 25.039 -7.366 -2.975 1.00 73.88 117 ASN A N 1
ATOM 963 C CA . ASN A 1 117 ? 24.161 -6.186 -3.035 1.00 73.88 117 ASN A CA 1
ATOM 964 C C . ASN A 1 117 ? 23.598 -5.941 -4.458 1.00 73.88 117 ASN A C 1
ATOM 966 O O . ASN A 1 117 ? 23.340 -4.813 -4.873 1.00 73.88 117 ASN A O 1
ATOM 970 N N . ASP A 1 118 ? 23.470 -7.023 -5.221 1.00 80.56 118 ASP A N 1
ATOM 971 C CA . ASP A 1 118 ? 23.145 -7.090 -6.633 1.00 80.56 118 ASP A CA 1
ATOM 972 C C . ASP A 1 118 ? 21.824 -7.838 -6.795 1.00 80.56 118 ASP A C 1
ATOM 974 O O . ASP A 1 118 ? 21.793 -9.038 -7.047 1.00 80.56 118 ASP A O 1
ATOM 978 N N . TRP A 1 119 ? 20.729 -7.129 -6.554 1.00 88.62 119 TRP A N 1
ATOM 979 C CA . TRP A 1 119 ? 19.365 -7.648 -6.603 1.00 88.62 119 TRP A CA 1
ATOM 980 C C . TRP A 1 119 ? 18.411 -6.521 -6.972 1.00 88.62 119 TRP A C 1
ATOM 982 O O . TRP A 1 119 ? 18.663 -5.365 -6.640 1.00 88.62 119 TRP A O 1
ATOM 992 N N . ASN A 1 120 ? 17.310 -6.854 -7.635 1.00 91.12 120 ASN A N 1
ATOM 993 C CA . ASN A 1 120 ? 16.234 -5.930 -7.974 1.00 91.12 120 ASN A CA 1
ATOM 994 C C . ASN A 1 120 ? 15.154 -5.967 -6.890 1.00 91.12 120 ASN A C 1
ATOM 996 O O . ASN A 1 120 ? 14.730 -4.920 -6.418 1.00 91.12 120 ASN A O 1
ATOM 1000 N N . GLY A 1 121 ? 14.746 -7.167 -6.464 1.00 92.56 121 GLY A N 1
ATOM 1001 C CA . GLY A 1 121 ? 13.771 -7.374 -5.390 1.00 92.56 121 GLY A CA 1
ATOM 1002 C C . GLY A 1 121 ? 14.387 -8.024 -4.155 1.00 92.56 121 GLY A C 1
ATOM 1003 O O . GLY A 1 121 ? 15.095 -9.021 -4.257 1.00 92.56 121 GLY A O 1
ATOM 1004 N N . HIS A 1 122 ? 14.098 -7.493 -2.976 1.00 92.06 122 HIS A N 1
ATOM 1005 C CA . HIS A 1 122 ? 14.445 -8.110 -1.703 1.00 92.06 122 HIS A CA 1
ATOM 1006 C C . HIS A 1 122 ? 13.166 -8.375 -0.916 1.00 92.06 122 HIS A C 1
ATOM 1008 O O . HIS A 1 122 ? 12.435 -7.443 -0.586 1.00 92.06 122 HIS A O 1
ATOM 1014 N N . TRP A 1 123 ? 12.896 -9.651 -0.645 1.00 92.62 123 TRP A N 1
ATOM 1015 C CA . TRP A 1 123 ? 11.772 -10.087 0.174 1.00 92.62 123 TRP A CA 1
ATOM 1016 C C . TRP A 1 123 ? 12.286 -10.859 1.384 1.00 92.62 123 TRP A C 1
ATOM 1018 O O . TRP A 1 123 ? 12.444 -12.081 1.339 1.00 92.62 123 TRP A O 1
ATOM 1028 N N . ALA A 1 124 ? 12.584 -10.154 2.467 1.00 88.25 124 ALA A N 1
ATOM 1029 C CA . ALA A 1 124 ? 13.081 -10.760 3.695 1.00 88.25 124 ALA A CA 1
ATOM 1030 C C . ALA A 1 124 ? 12.701 -9.907 4.908 1.00 88.25 124 ALA A C 1
ATOM 1032 O O . ALA A 1 124 ? 11.917 -8.970 4.803 1.00 88.25 124 ALA A O 1
ATOM 1033 N N . GLY A 1 125 ? 13.264 -10.236 6.073 1.00 82.81 125 GLY A N 1
ATOM 1034 C CA . GLY A 1 125 ? 13.179 -9.357 7.234 1.00 82.81 125 GLY A CA 1
ATOM 1035 C C . GLY A 1 125 ? 13.845 -7.996 6.989 1.00 82.81 125 GLY A C 1
ATOM 1036 O O . GLY A 1 125 ? 14.515 -7.764 5.983 1.00 82.81 125 GLY A O 1
ATOM 1037 N N . LYS A 1 126 ? 13.680 -7.085 7.951 1.00 74.19 126 LYS A N 1
ATOM 1038 C CA . LYS A 1 126 ? 14.170 -5.704 7.867 1.00 74.19 126 LYS A CA 1
ATOM 1039 C C . LYS A 1 126 ? 15.644 -5.615 7.439 1.00 74.19 126 LYS A C 1
ATOM 1041 O O . LYS A 1 126 ? 16.539 -6.123 8.116 1.00 74.19 126 LYS A O 1
ATOM 1046 N N . MET A 1 127 ? 15.896 -4.825 6.397 1.00 75.44 127 MET A N 1
ATOM 1047 C CA . MET A 1 127 ? 17.245 -4.429 6.000 1.00 75.44 127 MET A CA 1
ATOM 1048 C C . MET A 1 127 ? 17.850 -3.418 6.984 1.00 75.44 127 MET A C 1
ATOM 1050 O O . MET A 1 127 ? 17.194 -2.465 7.407 1.00 75.44 127 MET A O 1
ATOM 1054 N N . ARG A 1 128 ? 19.130 -3.600 7.337 1.00 70.81 128 ARG A N 1
ATOM 1055 C CA . ARG A 1 128 ? 19.839 -2.705 8.274 1.00 70.81 128 ARG A CA 1
ATOM 1056 C C . ARG A 1 128 ? 20.133 -1.324 7.686 1.00 70.81 128 ARG A C 1
ATOM 1058 O O . ARG A 1 128 ? 20.154 -0.350 8.432 1.00 70.81 128 ARG A O 1
ATOM 1065 N N . ASN A 1 129 ? 20.386 -1.237 6.380 1.00 73.00 129 ASN A N 1
ATOM 1066 C CA . ASN A 1 129 ? 20.766 0.011 5.728 1.00 73.00 129 ASN A CA 1
ATOM 1067 C C . ASN A 1 129 ? 20.115 0.142 4.348 1.00 73.00 129 ASN A C 1
ATOM 1069 O O . ASN A 1 129 ? 20.629 -0.383 3.364 1.00 73.00 129 ASN A O 1
ATOM 1073 N N . THR A 1 130 ? 19.004 0.871 4.279 1.00 78.12 130 THR A N 1
ATOM 1074 C CA . THR A 1 130 ? 18.323 1.179 3.013 1.00 78.12 130 THR A CA 1
ATOM 1075 C C . THR A 1 130 ? 18.887 2.426 2.318 1.00 78.12 130 THR A C 1
ATOM 1077 O O . THR A 1 130 ? 18.468 2.728 1.207 1.00 78.12 130 THR A O 1
ATOM 1080 N N . LYS A 1 131 ? 19.858 3.143 2.921 1.00 76.94 131 LYS A N 1
ATOM 1081 C CA . LYS A 1 131 ? 20.398 4.394 2.346 1.00 76.94 131 LYS A CA 1
ATOM 1082 C C . LYS A 1 131 ? 21.204 4.147 1.083 1.00 76.94 131 LYS A C 1
ATOM 1084 O O . LYS A 1 131 ? 21.236 4.993 0.213 1.00 76.94 131 LYS A O 1
ATOM 1089 N N . LYS A 1 132 ? 21.879 2.999 1.011 1.00 79.44 132 LYS A N 1
ATOM 1090 C CA . LYS A 1 132 ? 22.776 2.630 -0.095 1.00 79.44 132 LYS A CA 1
ATOM 1091 C C . LYS A 1 132 ? 22.061 1.852 -1.207 1.00 79.44 132 LYS A C 1
ATOM 1093 O O . LYS A 1 132 ? 22.722 1.197 -2.009 1.00 79.44 132 LYS A O 1
ATOM 1098 N N . MET A 1 133 ? 20.727 1.829 -1.196 1.00 85.12 133 MET A N 1
ATOM 1099 C CA . MET A 1 133 ? 19.953 1.136 -2.220 1.00 85.12 133 MET A CA 1
ATOM 1100 C C . MET A 1 133 ? 19.924 1.962 -3.499 1.00 85.12 133 MET A C 1
ATOM 1102 O O . MET A 1 133 ? 19.595 3.142 -3.476 1.00 85.12 133 MET A O 1
ATOM 1106 N N . ASN A 1 134 ? 20.205 1.322 -4.628 1.00 84.44 134 ASN A N 1
ATOM 1107 C CA . ASN A 1 134 ? 20.073 1.964 -5.930 1.00 84.44 134 ASN A CA 1
ATOM 1108 C C . ASN A 1 134 ? 18.591 2.178 -6.285 1.00 84.44 134 ASN A C 1
ATOM 1110 O O . ASN A 1 134 ? 17.723 1.426 -5.839 1.00 84.44 134 ASN A O 1
ATOM 1114 N N . LYS A 1 135 ? 18.298 3.129 -7.181 1.00 83.31 135 LYS A N 1
ATOM 1115 C CA . LYS A 1 135 ? 16.929 3.478 -7.626 1.00 83.31 135 LYS A CA 1
ATOM 1116 C C . LYS A 1 135 ? 16.086 2.289 -8.118 1.00 83.31 135 LYS A C 1
ATOM 1118 O O . LYS A 1 135 ? 14.870 2.294 -7.958 1.00 83.31 135 LYS A O 1
ATOM 1123 N N . PHE A 1 136 ? 16.716 1.271 -8.706 1.00 85.19 136 PHE A N 1
ATOM 1124 C CA . PHE A 1 136 ? 16.033 0.082 -9.237 1.00 85.19 136 PHE A CA 1
ATOM 1125 C C . PHE A 1 136 ? 15.717 -0.987 -8.176 1.00 85.19 136 PHE A C 1
ATOM 1127 O O . PHE A 1 136 ? 14.973 -1.924 -8.462 1.00 85.19 136 PHE A O 1
ATOM 1134 N N . GLN A 1 137 ? 16.310 -0.889 -6.983 1.00 89.69 137 GLN A N 1
ATOM 1135 C CA . GLN A 1 137 ? 16.179 -1.896 -5.931 1.00 89.69 137 GLN A CA 1
ATOM 1136 C C . GLN A 1 137 ? 14.901 -1.673 -5.134 1.00 89.69 137 GLN A C 1
ATOM 1138 O O . GLN A 1 137 ? 14.551 -0.539 -4.827 1.00 89.69 137 GLN A O 1
ATOM 1143 N N . LYS A 1 138 ? 14.205 -2.739 -4.752 1.00 92.88 138 LYS A N 1
ATOM 1144 C CA . LYS A 1 138 ? 12.967 -2.640 -3.978 1.00 92.88 138 LYS A CA 1
ATOM 1145 C C . LYS A 1 138 ? 12.933 -3.661 -2.850 1.00 92.88 138 LYS A C 1
ATOM 1147 O O . LYS A 1 138 ? 13.208 -4.835 -3.079 1.00 92.88 138 LYS A O 1
ATOM 1152 N N . THR A 1 139 ? 12.598 -3.213 -1.647 1.00 92.75 139 THR A N 1
ATOM 1153 C CA . THR A 1 139 ? 12.522 -4.017 -0.426 1.00 92.75 139 THR A CA 1
ATOM 1154 C C . THR A 1 139 ? 11.121 -3.958 0.172 1.00 92.75 139 THR A C 1
ATOM 1156 O O . THR A 1 139 ? 10.440 -2.935 0.086 1.00 92.75 139 THR A O 1
ATOM 1159 N N . ASN A 1 140 ? 10.687 -5.061 0.770 1.00 93.69 140 ASN A N 1
ATOM 1160 C CA . ASN A 1 140 ? 9.324 -5.264 1.257 1.00 93.69 140 ASN A CA 1
ATOM 1161 C C . ASN A 1 140 ? 9.049 -4.671 2.652 1.00 93.69 140 ASN A C 1
ATOM 1163 O O . ASN A 1 140 ? 8.061 -5.064 3.266 1.00 93.69 140 ASN A O 1
ATOM 1167 N N . HIS A 1 141 ? 9.910 -3.778 3.158 1.00 91.69 141 HIS A N 1
ATOM 1168 C CA . HIS A 1 141 ? 9.705 -3.115 4.445 1.00 91.69 141 HIS A CA 1
ATOM 1169 C C . HIS A 1 141 ? 10.069 -1.630 4.425 1.00 91.69 141 HIS A C 1
ATOM 1171 O O . HIS A 1 141 ? 11.141 -1.247 3.949 1.00 91.69 141 HIS A O 1
ATOM 1177 N N . PHE A 1 142 ? 9.236 -0.797 5.057 1.00 90.19 142 PHE A N 1
ATOM 1178 C CA . PHE A 1 142 ? 9.586 0.603 5.319 1.00 90.19 142 PHE A CA 1
ATOM 1179 C C . PHE A 1 142 ? 10.496 0.750 6.550 1.00 90.19 142 PHE A C 1
ATOM 1181 O O . PHE A 1 142 ? 10.266 0.118 7.590 1.00 90.19 142 PHE A O 1
ATOM 1188 N N . PRO A 1 143 ? 11.468 1.680 6.532 1.00 87.81 143 PRO A N 1
ATOM 1189 C CA . PRO A 1 143 ? 12.085 2.167 7.760 1.00 87.81 143 PRO A CA 1
ATOM 1190 C C . PRO A 1 143 ? 11.009 2.718 8.708 1.00 87.81 143 PRO A C 1
ATOM 1192 O O . PRO A 1 143 ? 10.254 3.616 8.353 1.00 87.81 143 PRO A O 1
ATOM 1195 N N . GLY A 1 144 ? 10.928 2.194 9.932 1.00 86.88 144 GLY A N 1
ATOM 1196 C CA . GLY A 1 144 ? 9.932 2.625 10.920 1.00 86.88 144 GLY A CA 1
ATOM 1197 C C . GLY A 1 144 ? 8.606 1.860 10.901 1.00 86.88 144 GLY A C 1
ATOM 1198 O O . GLY A 1 144 ? 7.726 2.215 11.686 1.00 86.88 144 GLY A O 1
ATOM 1199 N N . CYS A 1 145 ? 8.457 0.807 10.087 1.00 87.19 145 CYS A N 1
ATOM 1200 C CA . CYS A 1 145 ? 7.230 -0.002 9.988 1.00 87.19 145 CYS A CA 1
ATOM 1201 C C . CYS A 1 145 ? 6.734 -0.575 11.335 1.00 87.19 145 CYS A C 1
ATOM 1203 O O . CYS A 1 145 ? 5.535 -0.766 11.541 1.00 87.19 145 CYS A O 1
ATOM 1205 N N . TRP A 1 146 ? 7.629 -0.764 12.311 1.00 85.00 146 TRP A N 1
ATOM 1206 C CA . TRP A 1 146 ? 7.289 -1.203 13.670 1.00 85.00 146 TRP A CA 1
ATOM 1207 C C . TRP A 1 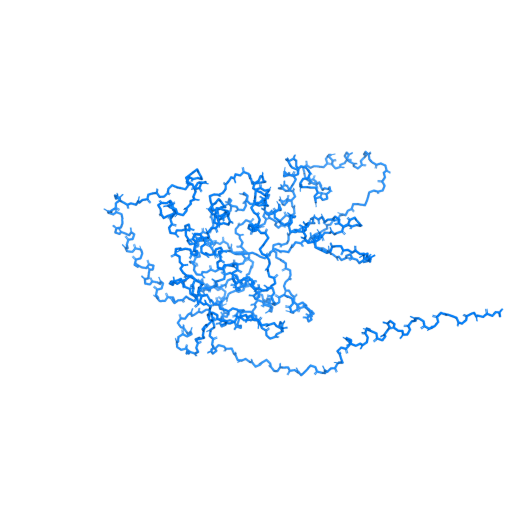146 ? 6.434 -0.203 14.454 1.00 85.00 146 TRP A C 1
ATOM 1209 O O . TRP A 1 146 ? 5.837 -0.602 15.447 1.00 85.00 146 TRP A O 1
ATOM 1219 N N . ASN A 1 147 ? 6.344 1.069 14.047 1.00 87.56 147 ASN A N 1
ATOM 1220 C CA . ASN A 1 147 ? 5.395 1.996 14.674 1.00 87.56 147 ASN A CA 1
ATOM 1221 C C . ASN A 1 147 ? 3.938 1.549 14.462 1.00 87.56 147 ASN A C 1
ATOM 1223 O O . ASN A 1 147 ? 3.086 1.885 15.280 1.00 87.56 147 ASN A O 1
ATOM 1227 N N . LEU A 1 148 ? 3.674 0.785 13.396 1.00 87.19 148 LEU A N 1
ATOM 1228 C CA . LEU A 1 148 ? 2.389 0.139 13.143 1.00 87.19 148 LEU A CA 1
ATOM 1229 C C . LEU A 1 148 ? 2.347 -1.273 13.753 1.00 87.19 148 LEU A C 1
ATOM 1231 O O . LEU A 1 148 ? 1.343 -1.657 14.338 1.00 87.19 148 LEU A O 1
ATOM 1235 N N . GLY A 1 149 ? 3.455 -2.019 13.658 1.00 84.19 149 GLY A N 1
ATOM 1236 C CA . GLY A 1 149 ? 3.531 -3.421 14.088 1.00 84.19 149 GLY A CA 1
ATOM 1237 C C . GLY A 1 149 ? 3.608 -3.684 15.586 1.00 84.19 149 GLY A C 1
ATOM 1238 O O . GLY A 1 149 ? 3.165 -4.722 16.073 1.00 84.19 149 GLY A O 1
ATOM 1239 N N . ARG A 1 150 ? 4.225 -2.778 16.346 1.00 87.69 150 ARG A N 1
ATOM 1240 C CA . ARG A 1 150 ? 4.381 -2.952 17.789 1.00 87.69 150 ARG A CA 1
ATOM 1241 C C . ARG A 1 150 ? 3.125 -2.487 18.506 1.00 87.69 150 ARG A C 1
ATOM 1243 O O . ARG A 1 150 ? 2.804 -1.302 18.474 1.00 87.69 150 ARG A O 1
ATOM 1250 N N . LYS A 1 151 ? 2.468 -3.410 19.212 1.00 86.50 151 LYS A N 1
ATOM 1251 C CA . LYS A 1 151 ? 1.203 -3.168 19.924 1.00 86.50 151 LYS A CA 1
ATOM 1252 C C . LYS A 1 151 ? 1.247 -1.954 20.850 1.00 86.50 151 LYS A C 1
ATOM 1254 O O . LYS A 1 151 ? 0.311 -1.166 20.852 1.00 86.50 151 LYS A O 1
ATOM 1259 N N . ASP A 1 152 ? 2.330 -1.775 21.600 1.00 83.38 152 ASP A N 1
ATOM 1260 C CA . ASP A 1 152 ? 2.494 -0.653 22.525 1.00 83.38 152 ASP A CA 1
ATOM 1261 C C . ASP A 1 152 ? 2.615 0.696 21.798 1.00 83.38 152 ASP A C 1
ATOM 1263 O O . ASP A 1 152 ? 1.959 1.666 22.178 1.00 83.38 152 ASP A O 1
ATOM 1267 N N . LEU A 1 153 ? 3.393 0.753 20.710 1.00 90.38 153 LEU A N 1
ATOM 1268 C CA . LEU A 1 153 ? 3.527 1.960 19.890 1.00 90.38 153 LEU A CA 1
ATOM 1269 C C . LEU A 1 153 ? 2.230 2.280 19.151 1.00 90.38 153 LEU A C 1
ATOM 1271 O O . LEU A 1 153 ? 1.763 3.418 19.227 1.00 90.38 153 LEU A O 1
ATOM 1275 N N . LEU A 1 154 ? 1.639 1.279 18.492 1.00 89.31 154 LEU A N 1
ATOM 1276 C CA . LEU A 1 154 ? 0.353 1.389 17.814 1.00 89.31 154 LEU A CA 1
ATOM 1277 C C . LEU A 1 154 ? -0.683 1.948 18.786 1.00 89.31 154 LEU A C 1
ATOM 1279 O O . LEU A 1 154 ? -1.272 2.995 18.525 1.00 89.31 154 LEU A O 1
ATOM 1283 N N . TRP A 1 155 ? -0.837 1.312 19.947 1.00 88.88 155 TRP A N 1
ATOM 1284 C CA . TRP A 1 155 ? -1.810 1.719 20.948 1.00 88.88 155 TRP A CA 1
ATOM 1285 C C . TRP A 1 155 ? -1.565 3.135 21.469 1.00 88.88 155 TRP A C 1
ATOM 1287 O O . TRP A 1 155 ? -2.507 3.919 21.584 1.00 88.88 155 TRP A O 1
ATOM 1297 N N . MET A 1 156 ? -0.311 3.506 21.727 1.00 90.12 156 MET A N 1
ATOM 1298 C CA . MET A 1 156 ? 0.039 4.865 22.134 1.00 90.12 156 MET A CA 1
ATOM 1299 C C . MET A 1 156 ? -0.363 5.900 21.068 1.00 90.12 156 MET A C 1
ATOM 1301 O O . MET A 1 156 ? -0.899 6.958 21.411 1.00 90.12 156 MET A O 1
ATOM 1305 N N . ARG A 1 157 ? -0.134 5.616 19.776 1.00 93.06 157 ARG A N 1
ATOM 1306 C CA . ARG A 1 157 ? -0.474 6.546 18.679 1.00 93.06 157 ARG A CA 1
ATOM 1307 C C . ARG A 1 157 ? -1.981 6.642 18.478 1.00 93.06 157 ARG A C 1
ATOM 1309 O O . ARG A 1 157 ? -2.524 7.743 18.419 1.00 93.06 157 ARG A O 1
ATOM 1316 N N . GLN A 1 158 ? -2.657 5.499 18.473 1.00 93.94 158 GLN A N 1
ATOM 1317 C CA . GLN A 1 158 ? -4.109 5.413 18.368 1.00 93.94 158 GLN A CA 1
ATOM 1318 C C . GLN A 1 158 ? -4.815 6.094 19.553 1.00 93.94 158 GLN A C 1
ATOM 1320 O O . GLN A 1 158 ? -5.769 6.846 19.363 1.00 93.94 158 GLN A O 1
ATOM 1325 N N . SER A 1 159 ? -4.307 5.926 20.777 1.00 91.75 159 SER A N 1
ATOM 1326 C CA . SER A 1 159 ? -4.855 6.570 21.979 1.00 91.75 159 SER A CA 1
ATOM 1327 C C . SER A 1 159 ? -4.696 8.086 21.960 1.00 91.75 159 SER A C 1
ATOM 1329 O O . SER A 1 159 ? -5.605 8.801 22.384 1.00 91.75 159 SER A O 1
ATOM 1331 N N . LYS A 1 160 ? -3.574 8.599 21.433 1.00 93.81 160 LYS A N 1
ATOM 1332 C CA . LYS A 1 160 ? -3.399 10.042 21.211 1.00 93.81 160 LYS A CA 1
ATOM 1333 C C . LYS A 1 160 ? -4.493 10.577 20.283 1.00 93.81 160 LYS A C 1
ATOM 1335 O O . LYS A 1 160 ? -5.157 11.545 20.646 1.00 93.81 160 LYS A O 1
ATOM 1340 N N . MET A 1 161 ? -4.721 9.914 19.149 1.00 95.81 161 MET A N 1
ATOM 1341 C CA . MET A 1 161 ? -5.768 10.312 18.203 1.00 95.81 161 MET A CA 1
ATOM 1342 C C . MET A 1 161 ? -7.170 10.182 18.799 1.00 95.81 161 MET A C 1
ATOM 1344 O O . MET A 1 161 ? -7.987 11.068 18.601 1.00 95.81 161 MET A O 1
ATOM 1348 N N . LYS A 1 162 ? -7.443 9.153 19.609 1.00 94.81 162 LYS A N 1
ATOM 1349 C CA . LYS A 1 162 ? -8.721 8.994 20.323 1.00 94.81 162 LYS A CA 1
ATOM 1350 C C . LYS A 1 162 ? -9.007 10.109 21.322 1.00 94.81 162 LYS A C 1
ATOM 1352 O O . LYS A 1 162 ? -10.163 10.485 21.474 1.00 94.81 162 LYS A O 1
ATOM 1357 N N . ARG A 1 163 ? -7.993 10.659 21.994 1.00 93.81 163 ARG A N 1
ATOM 1358 C CA . ARG A 1 163 ? -8.189 11.831 22.867 1.00 93.81 163 ARG A CA 1
ATOM 1359 C C . ARG A 1 163 ? -8.553 13.083 22.069 1.00 93.81 163 ARG A C 1
ATOM 1361 O O . ARG A 1 163 ? -9.383 13.857 22.525 1.00 93.81 163 ARG A O 1
ATOM 1368 N N . GLN A 1 164 ? -7.960 13.257 20.889 1.00 95.31 164 GLN A N 1
ATOM 1369 C CA . GLN A 1 164 ? -8.206 14.413 20.024 1.00 95.31 164 GLN A CA 1
ATOM 1370 C C . GLN A 1 164 ? -9.517 14.291 19.225 1.00 95.31 164 GLN A C 1
ATOM 1372 O O . GLN A 1 164 ? -10.239 15.267 19.066 1.00 95.31 164 GLN A O 1
ATOM 1377 N N . PHE A 1 165 ? -9.851 13.084 18.764 1.00 96.25 165 PHE A N 1
ATOM 1378 C CA . PHE A 1 165 ? -10.996 12.782 17.904 1.00 96.25 165 PHE A CA 1
ATOM 1379 C C . PHE A 1 165 ? -11.797 11.577 18.449 1.00 96.25 165 PHE A C 1
ATOM 1381 O O . PHE A 1 165 ? -11.852 10.513 17.822 1.00 96.25 165 PHE A O 1
ATOM 1388 N N . PRO A 1 166 ? -12.435 11.701 19.627 1.00 94.88 166 PRO A N 1
ATOM 1389 C CA . PRO A 1 166 ? -13.020 10.568 20.353 1.00 94.88 166 PRO A CA 1
ATOM 1390 C C . PRO A 1 166 ? -14.161 9.864 19.617 1.00 94.88 166 PRO A C 1
ATOM 1392 O O . PRO A 1 166 ? -14.322 8.652 19.764 1.00 94.88 166 PRO A O 1
ATOM 1395 N N . LYS A 1 167 ? -14.941 10.599 18.814 1.00 94.69 167 LYS A N 1
ATOM 1396 C CA . LYS A 1 167 ? -16.018 10.025 17.992 1.00 94.69 167 LYS A CA 1
ATOM 1397 C C . LYS A 1 167 ? -15.471 9.244 16.793 1.00 94.69 167 LYS A C 1
ATOM 1399 O O . LYS A 1 167 ? -16.032 8.213 16.444 1.00 94.69 167 LYS A O 1
ATOM 1404 N N . GLU A 1 168 ? -14.352 9.696 16.230 1.00 96.00 168 GLU A N 1
ATOM 1405 C CA . GLU A 1 168 ? -13.770 9.165 14.992 1.00 96.00 168 GLU A CA 1
ATOM 1406 C C . GLU A 1 168 ? -12.840 7.972 15.222 1.00 96.00 168 GLU A C 1
ATOM 1408 O O . GLU A 1 168 ? -12.762 7.086 14.373 1.00 96.00 168 GLU A O 1
ATOM 1413 N N . TYR A 1 169 ? -12.166 7.931 16.376 1.00 95.62 169 TYR A N 1
ATOM 1414 C CA . TYR A 1 169 ? -11.267 6.853 16.812 1.00 95.62 169 TYR A CA 1
ATOM 1415 C C . TYR A 1 169 ? -11.926 5.961 17.883 1.00 95.62 169 TYR A C 1
ATOM 1417 O O . TYR A 1 169 ? -11.301 5.494 18.842 1.00 95.62 169 TYR A O 1
ATOM 1425 N N . ASN A 1 170 ? -13.231 5.715 17.733 1.00 92.69 170 ASN A N 1
ATOM 1426 C CA . ASN A 1 170 ? -14.027 4.893 18.649 1.00 92.69 170 ASN A CA 1
ATOM 1427 C C . ASN A 1 170 ? -13.961 3.377 18.348 1.00 92.69 170 ASN A C 1
ATOM 1429 O O . ASN A 1 170 ? -14.625 2.593 19.030 1.00 92.69 170 ASN A O 1
ATOM 1433 N N . PHE A 1 171 ? -13.169 2.972 17.352 1.00 92.25 171 PHE A N 1
ATOM 1434 C CA . PHE A 1 171 ? -12.965 1.591 16.888 1.00 92.25 171 PHE A CA 1
ATOM 1435 C C . PHE A 1 171 ? -11.874 0.834 17.666 1.00 92.25 171 PHE A C 1
ATOM 1437 O O . PHE A 1 171 ? -11.487 -0.279 17.314 1.00 92.25 171 PHE A O 1
ATOM 1444 N N . LEU A 1 172 ? -11.363 1.448 18.731 1.00 87.44 172 LEU A N 1
ATOM 1445 C CA . LEU A 1 172 ? -10.325 0.902 19.595 1.00 87.44 172 LEU A CA 1
ATOM 1446 C C . LEU A 1 172 ? -10.958 0.336 20.878 1.00 87.44 172 LEU A C 1
ATOM 1448 O O . LEU A 1 172 ? -11.623 1.112 21.590 1.00 87.44 172 LEU A O 1
ATOM 1452 N N . PRO A 1 173 ? -10.749 -0.953 21.213 1.00 81.19 173 PRO A N 1
ATOM 1453 C CA . PRO A 1 173 ? -11.213 -1.517 22.481 1.00 81.19 173 PRO A CA 1
ATOM 1454 C C . PRO A 1 173 ? -10.558 -0.786 23.657 1.00 81.19 173 PRO A C 1
ATOM 1456 O O . PRO A 1 173 ? -9.463 -0.249 23.523 1.00 81.19 173 PRO A O 1
ATOM 1459 N N . THR A 1 174 ? -11.200 -0.728 24.826 1.00 74.94 174 THR A N 1
ATOM 1460 C CA . THR A 1 174 ? -10.557 -0.132 26.009 1.00 74.94 174 THR A CA 1
ATOM 1461 C C . THR A 1 174 ? -9.309 -0.936 26.374 1.00 74.94 174 THR A C 1
ATOM 1463 O O . THR A 1 174 ? -9.425 -2.079 26.802 1.00 74.94 174 THR A O 1
ATOM 1466 N N . THR A 1 175 ? -8.135 -0.325 26.221 1.00 68.62 175 THR A N 1
ATOM 1467 C CA . THR A 1 175 ? -6.836 -0.957 26.477 1.00 68.62 175 THR A CA 1
ATOM 1468 C C . THR A 1 175 ? -5.990 -0.027 27.339 1.00 68.62 175 THR A C 1
ATOM 1470 O O . THR A 1 175 ? -6.083 1.194 27.203 1.00 68.62 175 THR A O 1
ATOM 1473 N N . TYR A 1 176 ? -5.190 -0.616 28.226 1.00 70.50 176 TYR A N 1
ATOM 1474 C CA . TYR A 1 176 ? -4.310 0.084 29.156 1.00 70.50 176 TYR A CA 1
ATOM 1475 C C . TYR A 1 176 ? -2.862 -0.354 28.919 1.00 70.50 176 TYR A C 1
ATOM 1477 O O . TYR A 1 176 ? -2.577 -1.551 28.841 1.00 70.50 176 TYR A O 1
ATOM 1485 N N . LEU A 1 177 ? -1.938 0.600 28.828 1.00 71.75 177 LEU A N 1
ATOM 1486 C CA . LEU A 1 177 ? -0.500 0.341 28.844 1.00 71.75 177 LEU A CA 1
ATOM 1487 C C . LEU A 1 177 ? -0.058 0.147 30.290 1.00 71.75 177 LEU A C 1
ATOM 1489 O O . LEU A 1 177 ? 0.282 1.110 30.968 1.00 71.75 177 LEU A O 1
ATOM 1493 N N . LEU A 1 178 ? -0.031 -1.096 30.769 1.00 72.25 178 LEU A N 1
ATOM 1494 C CA . LEU A 1 178 ? 0.199 -1.391 32.192 1.00 72.25 178 LEU A CA 1
ATOM 1495 C C . LEU A 1 178 ? 1.464 -0.737 32.776 1.00 72.25 178 LEU A C 1
ATOM 1497 O O . LEU A 1 178 ? 1.452 -0.350 33.936 1.00 72.25 178 LEU A O 1
ATOM 1501 N N . LYS A 1 179 ? 2.524 -0.533 31.977 1.00 70.06 179 LYS A N 1
ATOM 1502 C CA . LYS A 1 179 ? 3.754 0.139 32.433 1.00 70.06 179 LYS A CA 1
ATOM 1503 C C . LYS A 1 179 ? 3.526 1.585 32.903 1.00 70.06 179 LYS A C 1
ATOM 1505 O O . LYS A 1 179 ? 4.248 2.045 33.777 1.00 70.06 179 LYS A O 1
ATOM 1510 N N . CYS A 1 180 ? 2.578 2.309 32.311 1.00 73.06 180 CYS A N 1
ATOM 1511 C CA . CYS A 1 180 ? 2.325 3.720 32.622 1.00 73.06 180 CYS A CA 1
ATOM 1512 C C . CYS A 1 180 ? 0.878 4.024 33.035 1.00 73.06 180 CYS A C 1
ATOM 1514 O O . CYS A 1 180 ? 0.600 5.126 33.488 1.00 73.06 180 CYS A O 1
ATOM 1516 N N . GLU A 1 181 ? -0.042 3.069 32.901 1.00 77.31 181 GLU A N 1
ATOM 1517 C CA . GLU A 1 181 ? -1.475 3.240 33.170 1.00 77.31 181 GLU A CA 1
ATOM 1518 C C . GLU A 1 181 ? -1.996 2.228 34.208 1.00 77.31 181 GLU A C 1
ATOM 1520 O O . GLU A 1 181 ? -3.197 1.957 34.261 1.00 77.31 181 GLU A O 1
ATOM 1525 N N . TRP A 1 182 ? -1.109 1.666 35.041 1.00 75.50 182 TRP A N 1
ATOM 1526 C CA . TRP A 1 182 ? -1.461 0.686 36.076 1.00 75.50 182 TRP A CA 1
ATOM 1527 C C . TRP A 1 182 ? -2.556 1.190 37.023 1.00 75.50 182 TRP A C 1
ATOM 1529 O O . TRP A 1 182 ? -3.581 0.536 37.194 1.00 75.50 182 TRP A O 1
ATOM 1539 N N . GLU A 1 183 ? -2.395 2.388 37.584 1.00 77.88 183 GLU A N 1
ATOM 1540 C CA . GLU A 1 183 ? -3.365 2.961 38.525 1.00 77.88 183 GLU A CA 1
ATOM 1541 C C . GLU A 1 183 ? -4.727 3.204 37.869 1.00 77.88 183 GLU A C 1
ATOM 1543 O O . GLU A 1 183 ? -5.772 2.910 38.449 1.00 77.88 183 GLU A O 1
ATOM 1548 N N . ALA A 1 184 ? -4.738 3.691 36.625 1.00 76.62 184 ALA A N 1
ATOM 1549 C CA . ALA A 1 184 ? -5.966 3.896 35.863 1.00 76.62 184 ALA A CA 1
ATOM 1550 C C . ALA A 1 184 ? -6.690 2.570 35.574 1.00 76.62 184 ALA A C 1
ATOM 1552 O O . ALA A 1 184 ? -7.923 2.522 35.605 1.00 76.62 184 ALA A O 1
ATOM 1553 N N . PHE A 1 185 ? -5.934 1.499 35.321 1.00 74.62 185 PHE A N 1
ATOM 1554 C CA . PHE A 1 185 ? -6.451 0.146 35.143 1.00 74.62 185 PHE A CA 1
ATOM 1555 C C . PHE A 1 185 ? -7.049 -0.412 36.444 1.00 74.62 185 PHE A C 1
ATOM 1557 O O . PHE A 1 185 ? -8.217 -0.807 36.451 1.00 74.62 185 PHE A O 1
ATOM 1564 N N . VAL A 1 186 ? -6.310 -0.353 37.559 1.00 74.94 186 VAL A N 1
ATOM 1565 C CA . VAL A 1 186 ? -6.770 -0.817 38.883 1.00 74.94 186 VAL A CA 1
ATOM 1566 C C . VAL A 1 186 ? -8.012 -0.047 39.333 1.00 74.94 186 VAL A C 1
ATOM 1568 O O . VAL A 1 186 ? -9.019 -0.646 39.711 1.00 74.94 186 VAL A O 1
ATOM 1571 N N . ASN A 1 187 ? -8.012 1.280 39.185 1.00 77.25 187 ASN A N 1
ATOM 1572 C CA . ASN A 1 187 ? -9.169 2.119 39.495 1.00 77.25 187 ASN A CA 1
ATOM 1573 C C . ASN A 1 187 ? -10.400 1.763 38.651 1.00 77.25 187 ASN A C 1
ATOM 1575 O O . ASN A 1 187 ? -11.531 1.885 39.124 1.00 77.25 187 ASN A O 1
ATOM 1579 N N . LYS A 1 188 ? -10.214 1.330 37.397 1.00 73.81 188 LYS A N 1
ATOM 1580 C CA . LYS A 1 188 ? -11.321 0.906 36.531 1.00 73.81 188 LYS A CA 1
ATOM 1581 C C . LYS A 1 188 ? -11.915 -0.426 36.979 1.00 73.81 188 LYS A C 1
ATOM 1583 O O . LYS A 1 188 ? -13.140 -0.546 36.980 1.00 73.81 188 LYS A O 1
ATOM 1588 N N . ILE A 1 189 ? -11.061 -1.382 37.350 1.00 67.69 189 ILE A N 1
ATOM 1589 C CA . ILE A 1 189 ? -11.466 -2.693 37.869 1.00 67.69 189 ILE A CA 1
ATOM 1590 C C . ILE A 1 189 ? -12.241 -2.518 39.173 1.00 67.69 189 ILE A C 1
ATOM 1592 O O . ILE A 1 189 ? -13.368 -2.993 39.287 1.00 67.69 189 ILE A O 1
ATOM 1596 N N . ASN A 1 190 ? -11.691 -1.748 40.110 1.00 70.44 190 ASN A N 1
ATOM 1597 C CA . ASN A 1 190 ? -12.271 -1.588 41.442 1.00 70.44 190 ASN A CA 1
ATOM 1598 C C . ASN A 1 190 ? -13.618 -0.840 41.429 1.00 70.44 190 ASN A C 1
ATOM 1600 O O . ASN A 1 190 ? -14.444 -1.037 42.315 1.00 70.44 190 ASN A O 1
ATOM 1604 N N . LYS A 1 191 ? -13.877 0.000 40.414 1.00 66.94 191 LYS A N 1
ATOM 1605 C CA . LYS A 1 191 ? -15.110 0.804 40.306 1.00 66.94 191 LYS A CA 1
ATOM 1606 C C . LYS A 1 191 ? -16.305 0.091 39.656 1.00 66.94 191 LYS A C 1
ATOM 1608 O O . LYS A 1 191 ? -17.396 0.658 39.671 1.00 66.94 191 LYS A O 1
ATOM 1613 N N . LYS A 1 192 ? -16.165 -1.099 39.054 1.00 57.53 192 LYS A N 1
ATOM 1614 C CA . LYS A 1 192 ? -17.280 -1.770 38.348 1.00 57.53 192 LYS A CA 1
ATOM 1615 C C . LYS A 1 192 ? -17.607 -3.151 38.931 1.00 57.53 192 LYS A C 1
ATOM 1617 O O . LYS A 1 192 ? -16.842 -4.086 38.766 1.00 57.53 192 LYS A O 1
ATOM 1622 N N . LYS A 1 193 ? -18.814 -3.295 39.504 1.00 52.91 193 LYS A N 1
ATOM 1623 C CA . LYS A 1 193 ? -19.369 -4.550 40.071 1.00 52.91 193 LYS A CA 1
ATOM 1624 C C . LYS A 1 193 ? -19.802 -5.621 39.043 1.00 52.91 193 LYS A C 1
ATOM 1626 O O . LYS A 1 193 ? -20.163 -6.719 39.446 1.00 52.91 193 LYS A O 1
ATOM 1631 N N . ASN A 1 194 ? -19.785 -5.346 37.733 1.00 51.06 194 ASN A N 1
ATOM 1632 C CA . ASN A 1 194 ? -20.310 -6.276 36.715 1.00 51.06 194 ASN A CA 1
ATOM 1633 C C . ASN A 1 194 ? -19.210 -7.078 36.003 1.00 51.06 194 ASN A C 1
ATOM 1635 O O . ASN A 1 194 ? -18.165 -6.522 35.670 1.00 51.06 194 ASN A O 1
ATOM 1639 N N . LYS A 1 195 ? -19.512 -8.354 35.691 1.00 51.28 195 LYS A N 1
ATOM 1640 C CA . LYS A 1 195 ? -18.701 -9.305 34.900 1.00 51.28 195 LYS A CA 1
ATOM 1641 C C . LYS A 1 195 ? -18.193 -8.667 33.595 1.00 51.28 195 LYS A C 1
ATOM 1643 O O . LYS A 1 195 ? -18.887 -8.673 32.580 1.00 51.28 195 LYS A O 1
ATOM 1648 N N . GLN A 1 196 ? -16.984 -8.112 33.614 1.00 56.22 196 GLN A N 1
ATOM 1649 C CA . GLN A 1 196 ? -16.268 -7.704 32.407 1.00 56.22 196 GLN A CA 1
ATOM 1650 C C . GLN A 1 196 ? -15.394 -8.864 31.930 1.00 56.22 196 GLN A C 1
ATOM 1652 O O . GLN A 1 196 ? -14.593 -9.395 32.695 1.00 56.22 196 GLN A O 1
ATOM 1657 N N . ILE A 1 197 ? -15.543 -9.246 30.661 1.00 58.41 197 ILE A N 1
ATOM 1658 C CA . ILE A 1 197 ? -14.642 -10.195 30.004 1.00 58.41 197 ILE A CA 1
ATOM 1659 C C . ILE A 1 197 ? -13.428 -9.399 29.528 1.00 58.41 197 ILE A C 1
ATOM 1661 O O . ILE A 1 197 ? -13.537 -8.577 28.617 1.00 58.41 197 ILE A O 1
ATOM 1665 N N . TRP A 1 198 ? -12.283 -9.626 30.162 1.00 55.09 198 TRP A N 1
ATOM 1666 C CA . TRP A 1 198 ? -11.005 -9.075 29.730 1.00 55.09 198 TRP A CA 1
ATOM 1667 C C . TRP A 1 198 ? -10.292 -10.101 28.861 1.00 55.09 198 TRP A C 1
ATOM 1669 O O . TRP A 1 198 ? -10.082 -11.240 29.271 1.00 55.09 198 TRP A O 1
ATOM 1679 N N . ILE A 1 199 ? -9.918 -9.695 27.652 1.00 52.72 199 ILE A N 1
ATOM 1680 C CA . ILE A 1 199 ? -9.099 -10.525 26.776 1.00 52.72 199 ILE A CA 1
ATOM 1681 C C . ILE A 1 199 ? -7.640 -10.218 27.109 1.00 52.72 199 ILE A C 1
ATOM 1683 O O . ILE A 1 199 ? -7.072 -9.243 26.617 1.00 52.72 199 ILE A O 1
ATOM 1687 N N . TRP A 1 200 ? -7.031 -11.054 27.950 1.00 45.19 200 TRP A N 1
ATOM 1688 C CA . TRP A 1 200 ? -5.576 -11.111 28.054 1.00 45.19 200 TRP A CA 1
ATOM 1689 C C . TRP A 1 200 ? -5.062 -11.774 26.778 1.00 45.19 200 TRP A C 1
ATOM 1691 O O . TRP A 1 200 ? -5.177 -12.986 26.616 1.00 45.19 200 TRP A O 1
ATOM 1701 N N . LYS A 1 201 ? -4.556 -10.981 25.830 1.00 46.06 201 LYS A N 1
ATOM 1702 C CA . LYS A 1 201 ? -4.071 -11.492 24.543 1.00 46.06 201 LYS A CA 1
ATOM 1703 C C . LYS A 1 201 ? -2.537 -11.514 24.519 1.00 46.06 201 LYS A C 1
ATOM 1705 O O . LYS A 1 201 ? -1.929 -10.445 24.416 1.00 46.06 201 LYS A O 1
ATOM 1710 N N . PRO A 1 202 ? -1.898 -12.697 24.565 1.00 48.31 202 PRO A N 1
ATOM 1711 C CA . PRO A 1 202 ? -0.516 -12.851 24.130 1.00 48.31 202 PRO A CA 1
ATOM 1712 C C . PRO A 1 202 ? -0.385 -12.512 22.636 1.00 48.31 202 PRO A C 1
ATOM 1714 O O . PRO A 1 202 ? -1.369 -12.285 21.926 1.00 48.31 202 PRO A O 1
ATOM 1717 N N . VAL A 1 203 ? 0.843 -12.436 22.135 1.00 35.38 203 VAL A N 1
ATOM 1718 C CA . VAL A 1 203 ? 1.102 -12.235 20.703 1.00 35.38 203 VAL A CA 1
ATOM 1719 C C . VAL A 1 203 ? 0.594 -13.473 19.937 1.00 35.38 203 VAL A C 1
ATOM 1721 O O . VAL A 1 203 ? 1.028 -14.572 20.252 1.00 35.38 203 VAL A O 1
ATOM 1724 N N . ALA A 1 204 ? -0.310 -13.278 18.965 1.00 37.94 204 ALA A N 1
ATOM 1725 C CA . ALA A 1 204 ? -0.923 -14.277 18.068 1.00 37.94 204 ALA A CA 1
ATOM 1726 C C . ALA A 1 204 ? -2.018 -15.218 18.643 1.00 37.94 204 ALA A C 1
ATOM 1728 O O . ALA A 1 204 ? -1.732 -16.138 19.400 1.00 37.94 204 ALA A O 1
ATOM 1729 N N . SER A 1 205 ? -3.281 -15.023 18.210 1.00 36.16 205 SER A N 1
ATOM 1730 C CA . SER A 1 205 ? -4.357 -16.047 18.140 1.00 36.16 205 SER A CA 1
ATOM 1731 C C . SER A 1 205 ? -5.696 -15.454 17.636 1.00 36.16 205 SER A C 1
ATOM 1733 O O . SER A 1 205 ? -6.049 -14.312 17.976 1.00 36.16 205 SER A O 1
ATOM 1735 N N . ALA A 1 206 ? -6.445 -16.237 16.840 1.00 38.66 206 ALA A N 1
ATOM 1736 C CA . ALA A 1 206 ? -7.719 -15.880 16.202 1.00 38.66 206 ALA A CA 1
ATOM 1737 C C . ALA A 1 206 ? -8.696 -17.075 16.067 1.00 38.66 206 ALA A C 1
ATOM 1739 O O . ALA A 1 206 ? -8.278 -18.225 16.176 1.00 38.66 206 ALA A O 1
ATOM 1740 N N . CYS A 1 207 ? -9.971 -16.734 15.792 1.00 37.44 207 CYS A N 1
ATOM 1741 C CA . CYS A 1 207 ? -11.044 -17.467 15.074 1.00 37.44 207 CYS A CA 1
ATOM 1742 C C . CYS A 1 207 ? -12.397 -17.435 15.814 1.00 37.44 207 CYS A C 1
ATOM 1744 O O . CYS A 1 207 ? -12.679 -18.265 16.675 1.00 37.44 207 CYS A O 1
ATOM 1746 N N . GLY A 1 208 ? -13.263 -16.486 15.439 1.00 38.28 208 GLY A N 1
ATOM 1747 C CA . GLY A 1 208 ? -14.666 -16.424 15.863 1.00 38.28 208 GLY A CA 1
ATOM 1748 C C . GLY A 1 208 ? -15.589 -17.110 14.849 1.00 38.28 208 GLY A C 1
ATOM 1749 O O . GLY A 1 208 ? -15.563 -16.770 13.670 1.00 38.28 208 GLY A O 1
ATOM 1750 N N . ARG A 1 209 ? -16.403 -18.071 15.308 1.00 31.83 209 ARG A N 1
ATOM 1751 C CA . ARG A 1 209 ? -17.451 -18.764 14.532 1.00 31.83 209 ARG A CA 1
ATOM 1752 C C . ARG A 1 209 ? -18.843 -18.289 14.976 1.00 31.83 209 ARG A C 1
ATOM 1754 O O . ARG A 1 209 ? -19.048 -18.102 16.171 1.00 31.83 209 ARG A O 1
ATOM 1761 N N . GLY A 1 210 ? -19.796 -18.180 14.038 1.00 39.12 210 GLY A N 1
ATOM 1762 C CA . GLY A 1 210 ? -21.239 -18.205 14.345 1.00 39.12 210 GLY A CA 1
ATOM 1763 C C . GLY A 1 210 ? -22.064 -16.928 14.123 1.00 39.12 210 GLY A C 1
ATOM 1764 O O . GLY A 1 210 ? -22.839 -16.573 15.005 1.00 39.12 210 GLY A O 1
ATOM 1765 N N . ILE A 1 211 ? -21.974 -16.249 12.971 1.00 41.81 211 ILE A N 1
ATOM 1766 C CA . ILE A 1 211 ? -22.884 -15.123 12.670 1.00 41.81 211 ILE A CA 1
ATOM 1767 C C . ILE A 1 211 ? -23.725 -15.430 11.421 1.00 41.81 211 ILE A C 1
ATOM 1769 O O . ILE A 1 211 ? -23.244 -15.314 10.299 1.00 41.81 211 ILE A O 1
ATOM 1773 N N . GLN A 1 212 ? -24.992 -15.803 11.627 1.00 40.88 212 GLN A N 1
ATOM 1774 C CA . GLN A 1 212 ? -26.045 -15.850 10.604 1.00 40.88 212 GLN A CA 1
ATOM 1775 C C . GLN A 1 212 ? -26.991 -14.660 10.810 1.00 40.88 212 GLN A C 1
ATOM 1777 O O . GLN A 1 212 ? -27.809 -14.692 11.725 1.00 40.88 212 GLN A O 1
ATOM 1782 N N . ARG A 1 213 ? -26.876 -13.613 9.982 1.00 49.16 213 ARG A N 1
ATOM 1783 C CA . ARG A 1 213 ? -27.881 -12.544 9.794 1.00 49.16 213 ARG A CA 1
ATOM 1784 C C . ARG A 1 213 ? -27.723 -11.914 8.406 1.00 49.16 213 ARG A C 1
ATOM 1786 O O . ARG A 1 213 ? -26.693 -12.099 7.765 1.00 49.16 213 ARG A O 1
ATOM 1793 N N . ASN A 1 214 ? -28.734 -11.156 7.977 1.00 55.62 214 ASN A N 1
ATOM 1794 C CA . ASN A 1 214 ? -28.725 -10.316 6.776 1.00 55.62 214 ASN A CA 1
ATOM 1795 C C . ASN A 1 214 ? -27.676 -9.190 6.945 1.00 55.62 214 ASN A C 1
ATOM 1797 O O . ASN A 1 214 ? -27.975 -8.101 7.435 1.00 55.62 214 ASN A O 1
ATOM 1801 N N . ILE A 1 215 ? -26.408 -9.523 6.698 1.00 67.19 215 ILE A N 1
ATOM 1802 C CA . ILE A 1 215 ? -25.242 -8.678 6.959 1.00 67.19 215 ILE A CA 1
ATOM 1803 C C . ILE A 1 215 ? -24.958 -7.832 5.721 1.00 67.19 215 ILE A C 1
ATOM 1805 O O . ILE A 1 215 ? -24.641 -8.364 4.660 1.00 67.19 215 ILE A O 1
ATOM 1809 N N . ASP A 1 216 ? -24.977 -6.508 5.879 1.00 74.81 216 ASP A N 1
ATOM 1810 C CA . ASP A 1 216 ? -24.432 -5.608 4.865 1.00 74.81 216 ASP A CA 1
ATOM 1811 C C . ASP A 1 216 ? -22.894 -5.659 4.899 1.00 74.81 216 ASP A C 1
ATOM 1813 O O . ASP A 1 216 ? -22.220 -4.967 5.673 1.00 74.81 216 ASP A O 1
ATOM 1817 N N . VAL A 1 217 ? -22.341 -6.516 4.043 1.00 76.38 217 VAL A N 1
ATOM 1818 C CA . VAL A 1 217 ? -20.898 -6.716 3.874 1.00 76.38 217 VAL A CA 1
ATOM 1819 C C . VAL A 1 217 ? -20.208 -5.417 3.443 1.00 76.38 217 VAL A C 1
ATOM 1821 O O . VAL A 1 217 ? -19.121 -5.107 3.934 1.00 76.38 217 VAL A O 1
ATOM 1824 N N . ASN A 1 218 ? -20.853 -4.593 2.611 1.00 82.88 218 ASN A N 1
ATOM 1825 C CA . ASN A 1 218 ? -20.281 -3.331 2.136 1.00 82.88 218 ASN A CA 1
ATOM 1826 C C . ASN A 1 218 ? -20.102 -2.330 3.279 1.00 82.88 218 ASN A C 1
ATOM 1828 O O . ASN A 1 218 ? -19.092 -1.617 3.336 1.00 82.88 218 ASN A O 1
ATOM 1832 N N . LYS A 1 219 ? -21.041 -2.301 4.229 1.00 83.56 219 LYS A N 1
ATOM 1833 C CA . LYS A 1 219 ? -20.936 -1.474 5.436 1.00 83.56 219 LYS A CA 1
ATOM 1834 C C . LYS A 1 219 ? -19.798 -1.925 6.352 1.00 83.56 219 LYS A C 1
ATOM 1836 O O . LYS A 1 219 ? -19.104 -1.078 6.917 1.00 83.56 219 LYS A O 1
ATOM 1841 N N . ILE A 1 220 ? -19.568 -3.232 6.485 1.00 83.88 220 ILE A N 1
ATOM 1842 C CA . ILE A 1 220 ? -18.431 -3.766 7.254 1.00 83.88 220 ILE A CA 1
ATOM 1843 C C . ILE A 1 220 ? -17.111 -3.387 6.581 1.00 83.88 220 ILE A C 1
ATOM 1845 O O . ILE A 1 220 ? -16.245 -2.804 7.231 1.00 83.88 220 ILE A O 1
ATOM 1849 N N . PHE A 1 221 ? -16.963 -3.636 5.276 1.00 86.56 221 PHE A N 1
ATOM 1850 C CA . PHE A 1 221 ? -15.744 -3.266 4.549 1.00 86.56 221 PHE A CA 1
ATOM 1851 C C . PHE A 1 221 ? -15.494 -1.757 4.555 1.00 86.56 221 PHE A C 1
ATOM 1853 O O . PHE A 1 221 ? -14.351 -1.329 4.666 1.00 86.56 221 PHE A O 1
ATOM 1860 N N . SER A 1 222 ? -16.544 -0.935 4.520 1.00 90.62 222 SER A N 1
ATOM 1861 C CA . SER A 1 222 ? -16.403 0.519 4.655 1.00 90.62 222 SER A CA 1
ATOM 1862 C C . SER A 1 222 ? -15.815 0.920 6.012 1.00 90.62 222 SER A C 1
ATOM 1864 O O . SER A 1 222 ? -14.931 1.773 6.051 1.00 90.62 222 SER A O 1
ATOM 1866 N N . GLN A 1 223 ? -16.238 0.276 7.107 1.00 92.38 223 GLN A N 1
ATOM 1867 C CA . GLN A 1 223 ? -15.631 0.475 8.429 1.00 92.38 223 GLN A CA 1
ATOM 1868 C C . GLN A 1 223 ? -14.181 -0.027 8.472 1.00 92.38 223 GLN A C 1
ATOM 1870 O O . GLN A 1 223 ? -13.322 0.654 9.021 1.00 92.38 223 GLN A O 1
ATOM 1875 N N . ILE A 1 224 ? -13.886 -1.186 7.870 1.00 91.88 224 ILE A N 1
ATOM 1876 C CA . ILE A 1 224 ? -12.516 -1.722 7.794 1.00 91.88 224 ILE A CA 1
ATOM 1877 C C . ILE A 1 224 ? -11.597 -0.742 7.054 1.00 91.88 224 ILE A C 1
ATOM 1879 O O . ILE A 1 224 ? -10.524 -0.416 7.557 1.00 91.88 224 ILE A O 1
ATOM 1883 N N . HIS A 1 225 ? -12.019 -0.230 5.895 1.00 94.88 225 HIS A N 1
ATOM 1884 C CA . HIS A 1 225 ? -11.245 0.757 5.141 1.00 94.88 225 HIS A CA 1
ATOM 1885 C C . HIS A 1 225 ? -10.993 2.023 5.966 1.00 94.88 225 HIS A C 1
ATOM 1887 O O . HIS A 1 225 ? -9.861 2.498 6.013 1.00 94.88 225 HIS A O 1
ATOM 1893 N N . ASP A 1 226 ? -12.017 2.539 6.651 1.00 95.94 226 ASP A N 1
ATOM 1894 C CA . ASP A 1 226 ? -11.890 3.720 7.507 1.00 95.94 226 ASP A CA 1
ATOM 1895 C C . ASP A 1 226 ? -10.884 3.505 8.649 1.00 95.94 226 ASP A C 1
ATOM 1897 O O . ASP A 1 226 ? -9.999 4.336 8.868 1.00 95.94 226 ASP A O 1
ATOM 1901 N N . ILE A 1 227 ? -10.955 2.345 9.314 1.00 96.94 227 ILE A N 1
ATOM 1902 C CA . ILE A 1 227 ? -10.011 1.938 10.361 1.00 96.94 227 ILE A CA 1
ATOM 1903 C C . ILE A 1 227 ? -8.589 1.892 9.813 1.00 96.94 227 ILE A C 1
ATOM 1905 O O . ILE A 1 227 ? -7.693 2.456 10.438 1.00 96.94 227 ILE A O 1
ATOM 1909 N N . ILE A 1 228 ? -8.364 1.257 8.659 1.00 97.19 228 ILE A N 1
ATOM 1910 C CA . ILE A 1 228 ? -7.028 1.153 8.057 1.00 97.19 228 ILE A CA 1
ATOM 1911 C C . ILE A 1 228 ? -6.467 2.550 7.768 1.00 97.19 228 ILE A C 1
ATOM 1913 O O . ILE A 1 228 ? -5.349 2.856 8.183 1.00 97.19 228 ILE A O 1
ATOM 1917 N N . ILE A 1 229 ? -7.252 3.425 7.128 1.00 97.00 229 ILE A N 1
ATOM 1918 C CA . ILE A 1 229 ? -6.822 4.785 6.768 1.00 97.00 229 ILE A CA 1
ATOM 1919 C C . ILE A 1 229 ? -6.455 5.585 8.021 1.00 97.00 229 ILE A C 1
ATOM 1921 O O . ILE A 1 229 ? -5.334 6.084 8.133 1.00 97.00 229 ILE A O 1
ATOM 1925 N N . LYS A 1 230 ? -7.364 5.663 9.000 1.00 97.50 230 LYS A N 1
ATOM 1926 C CA . LYS A 1 230 ? -7.140 6.393 10.258 1.00 97.50 230 LYS A CA 1
ATOM 1927 C C . LYS A 1 230 ? -5.969 5.825 11.056 1.00 97.50 230 LYS A C 1
ATOM 1929 O O . LYS A 1 230 ? -5.238 6.586 11.700 1.00 97.50 230 LYS A O 1
ATOM 1934 N N . THR A 1 231 ? -5.767 4.508 10.991 1.00 96.94 231 THR A N 1
ATOM 1935 C CA . THR A 1 231 ? -4.655 3.822 11.652 1.00 96.94 231 THR A CA 1
ATOM 1936 C C . THR A 1 231 ? -3.316 4.222 11.042 1.00 96.94 231 THR A C 1
ATOM 1938 O O . THR A 1 231 ? -2.403 4.596 11.780 1.00 96.94 231 THR A O 1
ATOM 1941 N N . CYS A 1 232 ? -3.224 4.229 9.710 1.00 96.19 232 CYS A N 1
ATOM 1942 C CA . CYS A 1 232 ? -2.041 4.682 8.984 1.00 96.19 232 CYS A CA 1
ATOM 1943 C C . CYS A 1 232 ? -1.745 6.170 9.235 1.00 96.19 232 CYS A C 1
ATOM 1945 O O . CYS A 1 232 ? -0.606 6.506 9.550 1.00 96.19 232 CYS A O 1
ATOM 1947 N N . ILE A 1 233 ? -2.755 7.052 9.190 1.00 96.00 233 ILE A N 1
ATOM 1948 C CA . ILE A 1 233 ? -2.584 8.498 9.445 1.00 96.00 233 ILE A CA 1
ATOM 1949 C C . ILE A 1 233 ? -2.014 8.759 10.846 1.00 96.00 233 ILE A C 1
ATOM 1951 O O . ILE A 1 233 ? -1.096 9.559 11.005 1.00 96.00 233 ILE A O 1
ATOM 1955 N N . ALA A 1 234 ? -2.505 8.053 11.868 1.00 95.62 234 ALA A N 1
ATOM 1956 C CA . ALA A 1 234 ? -2.040 8.224 13.246 1.00 95.62 234 ALA A CA 1
ATOM 1957 C C . ALA A 1 234 ? -0.545 7.893 13.437 1.00 95.62 234 ALA A C 1
ATOM 1959 O O . ALA A 1 234 ? 0.109 8.418 14.342 1.00 95.62 234 ALA A O 1
ATOM 1960 N N . VAL A 1 235 ? -0.014 6.982 12.616 1.00 94.38 235 VAL A N 1
ATOM 1961 C CA . VAL A 1 235 ? 1.369 6.492 12.692 1.00 94.38 235 VAL A CA 1
ATOM 1962 C C . VAL A 1 235 ? 2.303 7.218 11.717 1.00 94.38 235 VAL A C 1
ATOM 1964 O O . VAL A 1 235 ? 3.514 7.279 11.955 1.00 94.38 235 VAL A O 1
ATOM 1967 N N . GLU A 1 236 ? 1.750 7.825 10.670 1.00 93.38 236 GLU A N 1
ATOM 1968 C CA . GLU A 1 236 ? 2.474 8.479 9.581 1.00 93.38 236 GLU A CA 1
ATOM 1969 C C . GLU A 1 236 ? 3.601 9.427 10.041 1.00 93.38 236 GLU A C 1
ATOM 1971 O O . GLU A 1 236 ? 4.725 9.238 9.563 1.00 93.38 236 GLU A O 1
ATOM 1976 N N . PRO A 1 237 ? 3.421 10.334 11.029 1.00 92.12 237 PRO A N 1
ATOM 1977 C CA . PRO A 1 237 ? 4.489 11.259 11.420 1.00 92.12 237 PRO A CA 1
ATOM 1978 C C . PRO A 1 237 ? 5.736 10.543 11.961 1.00 92.12 237 PRO A C 1
ATOM 1980 O O . PRO A 1 237 ? 6.868 10.990 11.783 1.00 92.12 237 PRO A O 1
ATOM 1983 N N . PHE A 1 238 ? 5.544 9.396 12.616 1.00 90.38 238 PHE A N 1
ATOM 1984 C CA . PHE A 1 238 ? 6.624 8.611 13.219 1.00 90.38 238 PHE A CA 1
ATOM 1985 C C . PHE A 1 238 ? 7.343 7.739 12.188 1.00 90.38 238 PHE A C 1
ATOM 1987 O O . PHE A 1 238 ? 8.559 7.538 12.279 1.00 90.38 238 PHE A O 1
ATOM 1994 N N . MET A 1 239 ? 6.601 7.245 11.195 1.00 88.00 239 MET A N 1
ATOM 1995 C CA . MET A 1 239 ? 7.182 6.571 10.040 1.00 88.00 239 MET A CA 1
ATOM 1996 C C . MET A 1 239 ? 8.004 7.539 9.195 1.00 88.00 239 MET A C 1
ATOM 1998 O O . MET A 1 239 ? 9.157 7.233 8.896 1.00 88.00 239 MET A O 1
ATOM 2002 N N . LEU A 1 240 ? 7.484 8.733 8.899 1.00 86.56 240 LEU A N 1
ATOM 2003 C CA . LEU A 1 240 ? 8.216 9.756 8.149 1.00 86.56 240 LEU A CA 1
ATOM 2004 C C . LEU A 1 240 ? 9.547 10.121 8.804 1.00 86.56 240 LEU A C 1
ATOM 2006 O O . LEU A 1 240 ? 10.561 10.194 8.120 1.00 86.56 240 LEU A O 1
ATOM 2010 N N . ASN A 1 241 ? 9.590 10.261 10.129 1.00 85.94 241 ASN A N 1
ATOM 2011 C CA . ASN A 1 241 ? 10.844 10.519 10.845 1.00 85.94 241 ASN A CA 1
ATOM 2012 C C . ASN A 1 241 ? 11.900 9.421 10.644 1.00 85.94 241 ASN A C 1
ATOM 2014 O O . ASN A 1 241 ? 13.097 9.691 10.742 1.00 85.94 241 ASN A O 1
ATOM 2018 N N . SER A 1 242 ? 11.472 8.181 10.399 1.00 84.50 242 SER A N 1
ATOM 2019 C CA . SER A 1 242 ? 12.365 7.056 10.108 1.00 84.50 242 SER A CA 1
ATOM 2020 C C . SER A 1 242 ? 12.750 7.020 8.628 1.00 84.50 242 SER A C 1
ATOM 2022 O O . SER A 1 242 ? 13.914 6.791 8.307 1.00 84.50 242 SER A O 1
ATOM 2024 N N . ILE A 1 243 ? 11.794 7.294 7.737 1.00 82.31 243 ILE A N 1
ATOM 2025 C CA . ILE A 1 243 ? 11.990 7.337 6.284 1.00 82.31 243 ILE A CA 1
ATOM 2026 C C . ILE A 1 243 ? 12.903 8.502 5.902 1.00 82.31 243 ILE A C 1
ATOM 2028 O O . ILE A 1 243 ? 13.905 8.278 5.250 1.00 82.31 243 ILE A O 1
ATOM 2032 N N . ASN A 1 244 ? 12.691 9.717 6.400 1.00 81.00 244 ASN A N 1
ATOM 2033 C CA . ASN A 1 244 ? 13.563 10.863 6.098 1.00 81.00 244 ASN A CA 1
ATOM 2034 C C . ASN A 1 244 ? 15.033 10.634 6.501 1.00 81.00 244 ASN A C 1
ATOM 2036 O O . ASN A 1 244 ? 15.921 11.366 6.077 1.00 81.00 244 ASN A O 1
ATOM 2040 N N . LYS A 1 245 ? 15.306 9.604 7.314 1.00 77.12 245 LYS A N 1
ATOM 2041 C CA . LYS A 1 245 ? 16.648 9.203 7.721 1.00 77.12 245 LYS A CA 1
ATOM 2042 C C . LYS A 1 245 ? 17.239 8.052 6.908 1.00 77.12 245 LYS A C 1
ATOM 2044 O O . LYS A 1 245 ? 18.384 7.736 7.209 1.00 77.12 245 LYS A O 1
ATOM 2049 N N . GLN A 1 246 ? 16.530 7.340 6.019 1.00 65.62 246 GLN A N 1
ATOM 2050 C CA . GLN A 1 246 ? 16.933 5.964 5.650 1.00 65.62 246 GLN A CA 1
ATOM 2051 C C . GLN A 1 246 ? 16.833 5.524 4.167 1.00 65.62 246 GLN A C 1
ATOM 2053 O O . GLN A 1 246 ? 17.616 4.640 3.841 1.00 65.62 246 GLN A O 1
ATOM 2058 N N . PRO A 1 247 ? 16.000 6.044 3.251 1.00 61.03 247 PRO A N 1
ATOM 2059 C CA . PRO A 1 247 ? 16.155 5.794 1.813 1.00 61.03 247 PRO A CA 1
ATOM 2060 C C . PRO A 1 247 ? 16.570 7.054 1.048 1.00 61.03 247 PRO A C 1
ATOM 2062 O O . PRO A 1 247 ? 16.027 8.133 1.274 1.00 61.03 247 PRO A O 1
ATOM 2065 N N . GLU A 1 248 ? 17.498 6.891 0.105 1.00 66.00 248 GLU A N 1
ATOM 2066 C CA . GLU A 1 248 ? 17.838 7.938 -0.866 1.00 66.00 248 GLU A CA 1
ATOM 2067 C C . GLU A 1 248 ? 16.729 8.106 -1.917 1.00 66.00 248 GLU A C 1
ATOM 2069 O O . GLU A 1 248 ? 16.448 9.225 -2.345 1.00 66.00 248 GLU A O 1
ATOM 2074 N N . HIS A 1 249 ? 16.031 7.018 -2.284 1.00 78.50 249 HIS A N 1
ATOM 2075 C CA . HIS A 1 249 ? 14.910 7.079 -3.222 1.00 78.50 249 HIS A CA 1
ATOM 2076 C C . HIS A 1 249 ? 13.591 6.590 -2.606 1.00 78.50 249 HIS A C 1
ATOM 2078 O O . HIS A 1 249 ? 13.501 5.559 -1.938 1.00 78.50 249 HIS A O 1
ATOM 2084 N N . ARG A 1 250 ? 12.518 7.340 -2.875 1.00 75.81 250 ARG A N 1
ATOM 2085 C CA . ARG A 1 250 ? 11.183 7.141 -2.288 1.00 75.81 250 ARG A CA 1
ATOM 2086 C C . ARG A 1 250 ? 10.582 5.754 -2.554 1.00 75.81 250 ARG A C 1
ATOM 2088 O O . ARG A 1 250 ? 9.941 5.193 -1.673 1.00 75.81 250 ARG A O 1
ATOM 2095 N N . ASN A 1 251 ? 10.832 5.186 -3.734 1.00 83.81 251 ASN A N 1
ATOM 2096 C CA . ASN A 1 251 ? 10.159 3.966 -4.210 1.00 83.81 251 ASN A CA 1
ATOM 2097 C C . ASN A 1 251 ? 10.968 2.686 -4.020 1.00 83.81 251 ASN A C 1
ATOM 2099 O O . ASN A 1 251 ? 10.691 1.662 -4.657 1.00 83.81 251 ASN A O 1
ATOM 2103 N N . ASN A 1 252 ? 11.987 2.757 -3.168 1.00 90.31 252 ASN A N 1
ATOM 2104 C CA . ASN A 1 252 ? 12.758 1.598 -2.758 1.00 90.31 252 ASN A CA 1
ATOM 2105 C C . ASN A 1 252 ? 11.983 0.696 -1.792 1.00 90.31 252 ASN A C 1
ATOM 2107 O O . ASN A 1 252 ? 12.354 -0.460 -1.649 1.00 90.31 252 ASN A O 1
ATOM 2111 N N . CYS A 1 253 ? 10.960 1.198 -1.100 1.00 91.25 253 CYS A N 1
ATOM 2112 C CA . CYS A 1 253 ? 10.270 0.456 -0.046 1.00 91.25 253 CYS A CA 1
ATOM 2113 C C . CYS A 1 253 ? 8.779 0.317 -0.362 1.00 91.25 253 CYS A C 1
ATOM 2115 O O . CYS A 1 253 ? 8.146 1.267 -0.817 1.00 91.25 253 CYS A O 1
ATOM 2117 N N . PHE A 1 254 ? 8.229 -0.857 -0.082 1.00 94.12 254 PHE A N 1
ATOM 2118 C CA . PHE A 1 254 ? 6.795 -1.136 -0.030 1.00 94.12 254 PHE A CA 1
ATOM 2119 C C . PHE A 1 254 ? 6.530 -2.054 1.167 1.00 94.12 254 PHE A C 1
ATOM 2121 O O . PHE A 1 254 ? 7.480 -2.494 1.806 1.00 94.12 254 PHE A O 1
ATOM 2128 N N . GLU A 1 255 ? 5.273 -2.327 1.512 1.00 93.81 255 GLU A N 1
ATOM 2129 C CA . GLU A 1 255 ? 4.961 -3.071 2.736 1.00 93.81 255 GLU A CA 1
ATOM 2130 C C . GLU A 1 255 ? 3.623 -3.803 2.628 1.00 93.81 255 GLU A C 1
ATOM 2132 O O . GLU A 1 255 ? 2.660 -3.272 2.072 1.00 93.81 255 GLU A O 1
ATOM 2137 N N . LEU A 1 256 ? 3.564 -5.013 3.186 1.00 95.25 256 LEU A N 1
ATOM 2138 C CA . LEU A 1 256 ? 2.342 -5.803 3.313 1.00 95.25 256 LEU A CA 1
ATOM 2139 C C . LEU A 1 256 ? 1.977 -5.927 4.792 1.00 95.25 256 LEU A C 1
ATOM 2141 O O . LEU A 1 256 ? 2.608 -6.676 5.534 1.00 95.25 256 LEU A O 1
ATOM 2145 N N . TYR A 1 257 ? 0.921 -5.232 5.205 1.00 94.94 257 TYR A N 1
ATOM 2146 C CA . TYR A 1 257 ? 0.389 -5.330 6.562 1.00 94.94 257 TYR A CA 1
ATOM 2147 C C . TYR A 1 257 ? -0.764 -6.334 6.649 1.00 94.94 257 TYR A C 1
ATOM 2149 O O . TYR A 1 257 ? -1.676 -6.315 5.824 1.00 94.94 257 TYR A O 1
ATOM 2157 N N . GLY A 1 258 ? -0.766 -7.162 7.693 1.00 94.75 258 GLY A N 1
ATOM 2158 C CA . GLY A 1 258 ? -1.927 -7.955 8.100 1.00 94.75 258 GLY A CA 1
ATOM 2159 C C . GLY A 1 258 ? -2.732 -7.209 9.158 1.00 94.75 258 GLY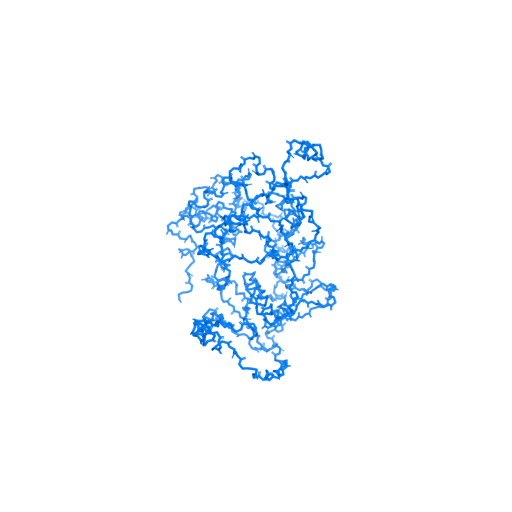 A C 1
ATOM 2160 O O . GLY A 1 258 ? -2.248 -7.037 10.271 1.00 94.75 258 GLY A O 1
ATOM 2161 N N . PHE A 1 259 ? -3.932 -6.739 8.825 1.00 94.44 259 PHE A N 1
ATOM 2162 C CA . PHE A 1 259 ? -4.821 -6.094 9.794 1.00 94.44 259 PHE A CA 1
ATOM 2163 C C . PHE A 1 259 ? -5.744 -7.122 10.441 1.00 94.44 259 PHE A C 1
ATOM 2165 O O . PHE A 1 259 ? -6.577 -7.727 9.765 1.00 94.44 259 PHE A O 1
ATOM 2172 N N . ASP A 1 260 ? -5.648 -7.246 11.760 1.00 92.06 260 ASP A N 1
ATOM 2173 C CA . ASP A 1 260 ? -6.525 -8.102 12.542 1.00 92.06 260 ASP A CA 1
ATOM 2174 C C . ASP A 1 260 ? -7.674 -7.253 13.085 1.00 92.06 260 ASP A C 1
ATOM 2176 O O . ASP A 1 260 ? -7.486 -6.358 13.919 1.00 92.06 260 ASP A O 1
ATOM 2180 N N . VAL A 1 261 ? -8.882 -7.544 12.611 1.00 90.56 261 VAL A N 1
ATOM 2181 C CA . VAL A 1 261 ? -10.106 -6.851 13.014 1.00 90.56 261 VAL A CA 1
ATOM 2182 C C . VAL A 1 261 ? -11.114 -7.822 13.617 1.00 90.56 261 VAL A C 1
ATOM 2184 O O . VAL A 1 261 ? -11.167 -8.997 13.256 1.00 90.56 261 VAL A O 1
ATOM 2187 N N . LEU A 1 262 ? -11.934 -7.322 14.537 1.00 87.75 262 LEU A N 1
ATOM 2188 C CA . LEU A 1 262 ? -13.045 -8.054 15.136 1.00 87.75 262 LEU A CA 1
ATOM 2189 C C . LEU A 1 262 ? -14.361 -7.371 14.780 1.00 87.75 262 LEU A C 1
ATOM 2191 O O . LEU A 1 262 ? -14.509 -6.172 15.001 1.00 87.75 262 LEU A O 1
ATOM 2195 N N . VAL A 1 263 ? -15.328 -8.134 14.280 1.00 82.94 263 VAL A N 1
ATOM 2196 C CA . VAL A 1 263 ? -16.701 -7.662 14.074 1.00 82.94 263 VAL A CA 1
ATOM 2197 C C . VAL A 1 263 ? -17.546 -8.123 15.255 1.00 82.94 263 VAL A C 1
ATOM 2199 O O . VAL A 1 263 ? -17.589 -9.316 15.551 1.00 82.94 263 VAL A O 1
ATOM 2202 N N . ASP A 1 264 ? -18.188 -7.189 15.955 1.00 84.12 264 ASP A N 1
ATOM 2203 C CA . ASP A 1 264 ? -19.069 -7.524 17.075 1.00 84.12 264 ASP A CA 1
ATOM 2204 C C . ASP A 1 264 ? -20.509 -7.843 16.631 1.00 84.12 264 ASP A C 1
ATOM 2206 O O . ASP A 1 264 ? -20.874 -7.746 15.458 1.00 84.12 264 ASP A O 1
ATOM 2210 N N . LYS A 1 265 ? -21.364 -8.209 17.595 1.00 77.81 265 LYS A N 1
ATOM 2211 C CA . LYS A 1 265 ? -22.783 -8.530 17.353 1.00 77.81 265 LYS A CA 1
ATOM 2212 C C . LYS A 1 265 ? -23.608 -7.378 16.756 1.00 77.81 265 LYS A C 1
ATOM 2214 O O . LYS A 1 265 ? -24.685 -7.626 16.224 1.00 77.81 265 LYS A O 1
ATOM 2219 N N . ASN A 1 266 ? -23.124 -6.140 16.864 1.00 80.06 266 ASN A N 1
ATOM 2220 C CA . ASN A 1 266 ? -23.747 -4.942 16.304 1.00 80.06 266 ASN A CA 1
ATOM 2221 C C . ASN A 1 266 ? -23.138 -4.573 14.938 1.00 80.06 266 ASN A C 1
ATOM 2223 O O . ASN A 1 266 ? -23.403 -3.486 14.425 1.00 80.06 266 ASN A O 1
ATOM 2227 N N . LEU A 1 267 ? -22.310 -5.453 14.362 1.00 80.56 267 LEU A N 1
ATOM 2228 C CA . LEU A 1 267 ? -21.554 -5.232 13.128 1.00 80.56 267 LEU A CA 1
ATOM 2229 C C . LEU A 1 267 ? -20.594 -4.036 13.208 1.00 80.56 267 LEU A C 1
ATOM 2231 O O . LEU A 1 267 ? -20.222 -3.461 12.180 1.00 80.56 267 LEU A O 1
ATOM 2235 N N . LYS A 1 268 ? -20.180 -3.657 14.424 1.00 86.50 268 LYS A N 1
ATOM 2236 C CA . LYS A 1 268 ? -19.115 -2.680 14.621 1.00 86.50 268 LYS A CA 1
ATOM 2237 C C . LYS A 1 268 ? -17.770 -3.378 14.498 1.00 86.50 268 LYS A C 1
ATOM 2239 O O . LYS A 1 268 ? -17.545 -4.436 15.090 1.00 86.50 268 LYS A O 1
ATOM 2244 N N . VAL A 1 269 ? -16.877 -2.755 13.739 1.00 89.31 269 VAL A N 1
ATOM 2245 C CA . VAL A 1 269 ? -15.519 -3.252 13.527 1.00 89.31 269 VAL A CA 1
ATOM 2246 C C . VAL A 1 269 ? -14.572 -2.651 14.565 1.00 89.31 269 VAL A C 1
ATOM 2248 O O . VAL A 1 269 ? -14.598 -1.449 14.838 1.00 89.31 269 VAL A O 1
ATOM 2251 N N . TRP A 1 270 ? -13.726 -3.499 15.137 1.00 93.00 270 TRP A N 1
ATOM 2252 C CA . TRP A 1 270 ? -12.726 -3.147 16.134 1.00 93.00 270 TRP A CA 1
ATOM 2253 C C . TRP A 1 270 ? -11.334 -3.521 15.634 1.00 93.00 270 TRP A C 1
ATOM 2255 O O . TRP A 1 270 ? -11.124 -4.648 15.188 1.00 93.00 270 TRP A O 1
ATOM 2265 N N . LEU A 1 271 ? -10.376 -2.599 15.740 1.00 94.06 271 LEU A N 1
ATOM 2266 C CA . LEU A 1 271 ? -8.969 -2.895 15.463 1.00 94.06 271 LEU A CA 1
ATOM 2267 C C . LEU A 1 271 ? -8.369 -3.682 16.633 1.00 94.06 271 LEU A C 1
ATOM 2269 O O . LEU A 1 271 ? -8.460 -3.234 17.778 1.00 94.06 271 LEU A O 1
ATOM 2273 N N . LEU A 1 272 ? -7.732 -4.819 16.346 1.00 89.44 272 LEU A N 1
ATOM 2274 C CA . LEU A 1 272 ? -7.021 -5.614 17.348 1.00 89.44 272 LEU A CA 1
ATOM 2275 C C . LEU A 1 272 ? -5.510 -5.403 17.271 1.00 89.44 272 LEU A C 1
ATOM 2277 O O . LEU A 1 272 ? -4.882 -5.037 18.262 1.00 89.44 272 LEU A O 1
ATOM 2281 N N . GLU A 1 273 ? -4.926 -5.644 16.101 1.00 90.00 273 GLU A N 1
ATOM 2282 C CA . GLU A 1 273 ? -3.493 -5.499 15.866 1.00 90.00 273 GLU A CA 1
ATOM 2283 C C . GLU A 1 273 ? -3.200 -5.279 14.381 1.00 90.00 273 GLU A C 1
ATOM 2285 O O . GLU A 1 273 ? -4.049 -5.495 13.515 1.00 90.00 273 GLU A O 1
ATOM 2290 N N . VAL A 1 274 ? -1.979 -4.827 14.103 1.00 93.56 274 VAL A N 1
ATOM 2291 C CA . VAL A 1 274 ? -1.435 -4.759 12.750 1.00 93.56 274 VAL A CA 1
ATOM 2292 C C . VAL A 1 274 ? -0.133 -5.544 12.736 1.00 93.56 274 VAL A C 1
ATOM 2294 O O . VAL A 1 274 ? 0.784 -5.253 13.498 1.00 93.56 274 VAL A O 1
ATOM 2297 N N . ASN A 1 275 ? -0.051 -6.541 11.868 1.00 91.12 275 ASN A N 1
ATOM 2298 C CA . ASN A 1 275 ? 1.093 -7.420 11.708 1.00 91.12 275 ASN A CA 1
ATOM 2299 C C . ASN A 1 275 ? 1.966 -6.926 10.546 1.00 91.12 275 ASN A C 1
ATOM 2301 O O . ASN A 1 275 ? 1.508 -6.849 9.410 1.00 91.12 275 ASN A O 1
ATOM 2305 N N . VAL A 1 276 ? 3.233 -6.598 10.827 1.00 88.31 276 VAL A N 1
ATOM 2306 C CA . VAL A 1 276 ? 4.229 -6.177 9.809 1.00 88.31 276 VAL A CA 1
ATOM 2307 C C . VAL A 1 276 ? 4.727 -7.364 8.981 1.00 88.31 276 VAL A C 1
ATOM 2309 O O . VAL A 1 276 ? 5.123 -7.201 7.837 1.00 88.31 276 VAL A O 1
ATOM 2312 N N . CYS A 1 277 ? 4.693 -8.569 9.551 1.00 86.88 277 CYS A N 1
ATOM 2313 C CA . CYS A 1 277 ? 5.116 -9.794 8.879 1.00 86.88 277 CYS A CA 1
ATOM 2314 C C . CYS A 1 277 ? 3.976 -10.823 8.919 1.00 86.88 277 CYS A C 1
ATOM 2316 O O . CYS A 1 277 ? 4.056 -11.779 9.695 1.00 86.88 277 CYS A O 1
ATOM 2318 N N . PRO A 1 278 ? 2.887 -10.629 8.151 1.00 90.12 278 PRO A N 1
ATOM 2319 C CA . PRO A 1 278 ? 1.822 -11.621 8.085 1.00 90.12 278 PRO A CA 1
ATOM 2320 C C . PRO A 1 278 ? 2.349 -12.941 7.505 1.00 90.12 278 PRO A C 1
ATOM 2322 O O . PRO A 1 278 ? 3.239 -12.958 6.653 1.00 90.12 278 PRO A O 1
ATOM 2325 N N . SER A 1 279 ? 1.799 -14.068 7.965 1.00 88.44 279 SER A N 1
ATOM 2326 C CA . SER A 1 279 ? 2.230 -15.386 7.490 1.00 88.44 279 SER A CA 1
ATOM 2327 C C . SER A 1 279 ? 1.858 -15.600 6.022 1.00 88.44 279 SER A C 1
ATOM 2329 O O . SER A 1 279 ? 0.684 -15.561 5.649 1.00 88.44 279 SER A O 1
ATOM 2331 N N . LEU A 1 280 ? 2.867 -15.903 5.205 1.00 91.19 280 LEU A N 1
ATOM 2332 C CA . LEU A 1 280 ? 2.719 -16.268 3.794 1.00 91.19 280 LEU A CA 1
ATOM 2333 C C . LEU A 1 280 ? 2.900 -17.775 3.546 1.00 91.19 280 LEU A C 1
ATOM 2335 O O . LEU A 1 280 ? 2.887 -18.236 2.402 1.00 91.19 280 LEU A O 1
ATOM 2339 N N . SER A 1 281 ? 3.034 -18.567 4.611 1.00 88.88 281 SER A N 1
ATOM 2340 C CA . SER A 1 281 ? 3.037 -20.027 4.519 1.00 88.88 281 SER A CA 1
ATOM 2341 C C . SER A 1 281 ? 1.714 -20.513 3.937 1.00 88.88 281 SER A C 1
ATOM 2343 O O . SER A 1 281 ? 0.648 -20.048 4.341 1.00 88.88 281 SER A O 1
ATOM 2345 N N . SER A 1 282 ? 1.776 -21.437 2.981 1.00 86.81 282 SER A N 1
ATOM 2346 C CA . SER A 1 282 ? 0.594 -21.947 2.280 1.00 86.81 282 SER A CA 1
ATOM 2347 C C . SER A 1 282 ? 0.475 -23.450 2.494 1.00 86.81 282 SER A C 1
ATOM 2349 O O . SER A 1 282 ? 1.159 -24.224 1.826 1.00 86.81 282 SER A O 1
ATOM 2351 N N . THR A 1 283 ? -0.355 -23.853 3.456 1.00 84.19 283 THR A N 1
ATOM 2352 C CA . THR A 1 283 ? -0.589 -25.265 3.797 1.00 84.19 283 THR A CA 1
ATOM 2353 C C . THR A 1 283 ? -1.815 -25.828 3.085 1.00 84.19 283 THR A C 1
ATOM 2355 O O . THR A 1 283 ? -1.812 -27.003 2.733 1.00 84.19 283 THR A O 1
ATOM 2358 N N . SER A 1 284 ? -2.827 -25.000 2.803 1.00 89.50 284 SER A N 1
ATOM 2359 C CA . SER A 1 284 ? -4.026 -25.399 2.056 1.00 89.50 284 SER A CA 1
ATOM 2360 C C . SER A 1 284 ? -3.995 -24.949 0.582 1.00 89.50 284 SER A C 1
ATOM 2362 O O . SER A 1 284 ? -3.303 -23.982 0.242 1.00 89.50 284 SER A O 1
ATOM 2364 N N . PRO A 1 285 ? -4.758 -25.597 -0.323 1.00 88.56 285 PRO A N 1
ATOM 2365 C CA . PRO A 1 285 ? -4.942 -25.109 -1.693 1.00 88.56 285 PRO A CA 1
ATOM 2366 C C . PRO A 1 285 ? -5.500 -23.681 -1.748 1.00 88.56 285 PRO A C 1
ATOM 2368 O O . PRO A 1 285 ? -5.035 -22.866 -2.541 1.00 88.56 285 PRO A O 1
ATOM 2371 N N . LEU A 1 286 ? -6.434 -23.350 -0.850 1.00 86.44 286 LEU A N 1
ATOM 2372 C CA . LEU A 1 286 ? -7.013 -22.011 -0.755 1.00 86.44 286 LEU A CA 1
ATOM 2373 C C . LEU A 1 286 ? -5.959 -20.961 -0.367 1.00 86.44 286 LEU A C 1
ATOM 2375 O O . LEU A 1 286 ? -5.892 -19.904 -0.992 1.00 86.44 286 LEU A O 1
ATOM 2379 N N . ASP A 1 287 ? -5.088 -21.271 0.602 1.00 88.25 287 ASP A N 1
ATOM 2380 C CA . ASP A 1 287 ? -3.958 -20.405 0.958 1.00 88.25 287 ASP A CA 1
ATOM 2381 C C . ASP A 1 287 ? -3.045 -20.155 -0.239 1.00 88.25 287 ASP A C 1
ATOM 2383 O O . ASP A 1 287 ? -2.645 -19.014 -0.471 1.00 88.25 287 ASP A O 1
ATOM 2387 N N . LYS A 1 288 ? -2.723 -21.211 -1.002 1.00 90.44 288 LYS A N 1
ATOM 2388 C CA . LYS A 1 288 ? -1.862 -21.098 -2.185 1.00 90.44 288 LYS A CA 1
ATOM 2389 C C . LYS A 1 288 ? -2.464 -20.137 -3.202 1.00 90.44 288 LYS A C 1
ATOM 2391 O O . LYS A 1 288 ? -1.737 -19.274 -3.683 1.00 90.44 288 LYS A O 1
ATOM 2396 N N . ILE A 1 289 ? -3.760 -20.246 -3.493 1.00 90.44 289 ILE A N 1
ATOM 2397 C CA . ILE A 1 289 ? -4.451 -19.359 -4.440 1.00 90.44 289 ILE A CA 1
ATOM 2398 C C . ILE A 1 289 ? -4.424 -17.917 -3.923 1.00 90.44 289 ILE A C 1
ATOM 2400 O O . ILE A 1 289 ? -3.870 -17.038 -4.581 1.00 90.44 289 ILE A O 1
ATOM 2404 N N . ILE A 1 290 ? -4.944 -17.677 -2.714 1.00 89.81 290 ILE A N 1
ATOM 2405 C CA . ILE A 1 290 ? -5.108 -16.322 -2.167 1.00 89.81 290 ILE A CA 1
ATOM 2406 C C . ILE A 1 290 ? -3.756 -15.624 -2.005 1.00 89.81 290 ILE A C 1
ATOM 2408 O O . ILE A 1 290 ? -3.582 -14.493 -2.458 1.00 89.81 290 ILE A O 1
ATOM 2412 N N . LYS A 1 291 ? -2.778 -16.286 -1.375 1.00 93.62 291 LYS A N 1
ATOM 2413 C CA . LYS A 1 291 ? -1.474 -15.677 -1.079 1.00 93.62 291 LYS A CA 1
ATOM 2414 C C . LYS A 1 291 ? -0.640 -15.498 -2.341 1.00 93.62 291 LYS A C 1
ATOM 2416 O O . LYS A 1 291 ? 0.081 -14.511 -2.437 1.00 93.62 291 LYS A O 1
ATOM 2421 N N . THR A 1 292 ? -0.734 -16.403 -3.315 1.00 95.19 292 THR A N 1
ATOM 2422 C CA . THR A 1 292 ? -0.009 -16.235 -4.585 1.00 95.19 292 THR A CA 1
ATOM 2423 C C . THR A 1 292 ? -0.612 -15.111 -5.419 1.00 95.19 292 THR A C 1
ATOM 2425 O O . THR A 1 292 ? 0.147 -14.270 -5.892 1.00 95.19 292 THR A O 1
ATOM 2428 N N . SER A 1 293 ? -1.943 -15.010 -5.517 1.00 94.25 293 SER A N 1
ATOM 2429 C CA . SER A 1 293 ? -2.589 -13.878 -6.198 1.00 94.25 293 SER A CA 1
ATOM 2430 C C . SER A 1 293 ? -2.250 -12.548 -5.523 1.00 94.25 293 SER A C 1
ATOM 2432 O O . SER A 1 293 ? -1.849 -11.607 -6.204 1.00 94.25 293 SER A O 1
ATOM 2434 N N . LEU A 1 294 ? -2.307 -12.499 -4.186 1.00 94.75 294 LEU A N 1
ATOM 2435 C CA . LEU A 1 294 ? -1.941 -11.320 -3.397 1.00 94.75 294 LEU A CA 1
ATOM 2436 C C . LEU A 1 294 ? -0.508 -10.858 -3.690 1.00 94.75 294 LEU A C 1
ATOM 2438 O O . LEU A 1 294 ? -0.285 -9.687 -3.984 1.00 94.75 294 LEU A O 1
ATOM 2442 N N . ILE A 1 295 ? 0.469 -11.766 -3.612 1.00 96.19 295 ILE A N 1
ATOM 2443 C CA . ILE A 1 295 ? 1.877 -11.422 -3.842 1.00 96.19 295 ILE A CA 1
ATOM 2444 C C . ILE A 1 295 ? 2.127 -11.037 -5.302 1.00 96.19 295 ILE A C 1
ATOM 2446 O O . ILE A 1 295 ? 2.859 -10.082 -5.553 1.00 96.19 295 ILE A O 1
ATOM 2450 N N . CYS A 1 296 ? 1.498 -11.727 -6.254 1.00 96.00 296 CYS A N 1
ATOM 2451 C CA . CYS A 1 296 ? 1.595 -11.398 -7.673 1.00 96.00 296 CYS A CA 1
ATOM 2452 C C . CYS A 1 296 ? 1.121 -9.962 -7.943 1.00 96.00 296 CYS A C 1
ATOM 2454 O O . CYS A 1 296 ? 1.844 -9.186 -8.567 1.00 96.00 296 CYS A O 1
ATOM 2456 N N . ASP A 1 297 ? -0.043 -9.582 -7.410 1.00 96.00 297 ASP A N 1
ATOM 2457 C CA . ASP A 1 297 ? -0.568 -8.223 -7.547 1.00 96.00 297 ASP A CA 1
ATOM 2458 C C . ASP A 1 297 ? 0.310 -7.174 -6.853 1.00 96.00 297 ASP A C 1
ATOM 2460 O O . ASP A 1 297 ? 0.561 -6.120 -7.432 1.00 96.00 297 ASP A O 1
ATOM 2464 N N . ILE A 1 298 ? 0.842 -7.459 -5.657 1.00 96.50 298 ILE A N 1
ATOM 2465 C CA . ILE A 1 298 ? 1.772 -6.545 -4.969 1.00 96.50 298 ILE A CA 1
ATOM 2466 C C . ILE A 1 298 ? 2.998 -6.277 -5.839 1.00 96.50 298 ILE A C 1
ATOM 2468 O O . ILE A 1 298 ? 3.337 -5.122 -6.090 1.00 96.50 298 ILE A O 1
ATOM 2472 N N . LEU A 1 299 ? 3.665 -7.331 -6.316 1.00 96.25 299 LEU A N 1
ATOM 2473 C CA . LEU A 1 299 ? 4.876 -7.187 -7.128 1.00 96.25 299 LEU A CA 1
ATOM 2474 C C . LEU A 1 299 ? 4.590 -6.473 -8.454 1.00 96.25 299 LEU A C 1
ATOM 2476 O O . LEU A 1 299 ? 5.441 -5.728 -8.947 1.00 96.25 299 LEU A O 1
ATOM 2480 N N . HIS A 1 300 ? 3.379 -6.642 -8.986 1.00 96.06 300 HIS A N 1
ATOM 2481 C CA . HIS A 1 300 ? 2.922 -5.916 -10.157 1.00 96.06 300 HIS A CA 1
ATOM 2482 C C . HIS A 1 300 ? 2.740 -4.414 -9.886 1.00 96.06 300 HIS A C 1
ATOM 2484 O O . HIS A 1 300 ? 3.310 -3.595 -10.608 1.00 96.06 300 HIS A O 1
ATOM 2490 N N . ILE A 1 301 ? 2.032 -4.040 -8.812 1.00 95.88 301 ILE A N 1
ATOM 2491 C CA . ILE A 1 301 ? 1.830 -2.640 -8.384 1.00 95.88 301 ILE A CA 1
ATOM 2492 C C . ILE A 1 301 ? 3.167 -1.932 -8.202 1.00 95.88 301 ILE A C 1
ATOM 2494 O O . ILE A 1 301 ? 3.385 -0.855 -8.766 1.00 95.88 301 ILE A O 1
ATOM 2498 N N . VAL A 1 302 ? 4.067 -2.590 -7.465 1.00 94.69 302 VAL A N 1
ATOM 2499 C CA . VAL A 1 302 ? 5.398 -2.108 -7.085 1.00 94.69 302 VAL A CA 1
ATOM 2500 C C . VAL A 1 302 ? 6.236 -1.674 -8.297 1.00 94.69 302 VAL A C 1
ATOM 2502 O O . VAL A 1 302 ? 7.125 -0.827 -8.150 1.00 94.69 302 VAL A O 1
ATOM 2505 N N . GLY A 1 303 ? 5.952 -2.212 -9.490 1.00 93.50 303 GLY A N 1
ATOM 2506 C CA . GLY A 1 303 ? 6.473 -1.700 -10.754 1.00 93.50 303 GLY A CA 1
ATOM 2507 C C . GLY A 1 303 ? 7.988 -1.844 -10.862 1.00 93.50 303 GLY A C 1
ATOM 2508 O O . GLY A 1 303 ? 8.719 -0.853 -10.931 1.00 93.50 303 GLY A O 1
ATOM 2509 N N . PHE A 1 304 ? 8.487 -3.081 -10.840 1.00 92.50 304 PHE A N 1
ATOM 2510 C CA . PHE A 1 304 ? 9.900 -3.345 -11.120 1.00 92.50 304 PHE A CA 1
ATOM 2511 C C . PHE A 1 304 ? 10.233 -2.892 -12.537 1.00 92.50 304 PHE A C 1
ATOM 2513 O O . PHE A 1 304 ? 9.543 -3.266 -13.473 1.00 92.50 304 PHE A O 1
ATOM 2520 N N . GLN A 1 305 ? 11.286 -2.104 -12.716 1.00 86.00 305 GLN A N 1
ATOM 2521 C CA . GLN A 1 305 ? 11.755 -1.718 -14.045 1.00 86.00 305 GLN A CA 1
ATOM 2522 C C . GLN A 1 305 ? 12.843 -2.689 -14.497 1.00 86.00 305 GLN A C 1
ATOM 2524 O O . GLN A 1 305 ? 13.678 -3.116 -13.693 1.00 86.00 305 GLN A O 1
ATOM 2529 N N . GLY A 1 306 ? 12.847 -3.031 -15.786 1.00 70.56 306 GLY A N 1
ATOM 2530 C CA . GLY A 1 306 ? 13.967 -3.756 -16.377 1.00 70.56 306 GLY A CA 1
ATOM 2531 C C . GLY A 1 306 ? 15.220 -2.895 -16.294 1.00 70.56 306 GLY A C 1
ATOM 2532 O O . GLY A 1 306 ? 15.232 -1.758 -16.756 1.00 70.56 306 GLY A O 1
ATOM 2533 N N . TYR A 1 307 ? 16.274 -3.429 -15.688 1.00 66.81 307 TYR A N 1
ATOM 2534 C CA . TYR A 1 307 ? 17.461 -2.657 -15.366 1.00 66.81 307 TYR A CA 1
ATOM 2535 C C . TYR A 1 307 ? 18.675 -3.134 -16.170 1.00 66.81 307 TYR A C 1
ATOM 2537 O O . TYR A 1 307 ? 19.272 -4.164 -15.863 1.00 66.81 307 TYR A O 1
ATOM 2545 N N . TYR A 1 308 ? 19.085 -2.367 -17.187 1.00 68.75 308 TYR A N 1
ATOM 2546 C CA . TYR A 1 308 ? 20.328 -2.653 -17.907 1.00 68.75 308 TYR A CA 1
ATOM 2547 C C . TYR A 1 308 ? 21.538 -2.098 -17.142 1.00 68.75 308 TYR A C 1
ATOM 2549 O O . TYR A 1 308 ? 21.952 -0.946 -17.303 1.00 68.75 308 TYR A O 1
ATOM 2557 N N . LYS A 1 309 ? 22.140 -2.943 -16.299 1.00 64.00 309 LYS A N 1
ATOM 2558 C CA . LYS A 1 309 ? 23.208 -2.576 -15.350 1.00 64.00 309 LYS A CA 1
ATOM 2559 C C . LYS A 1 309 ? 24.396 -1.831 -15.971 1.00 64.00 309 LYS A C 1
ATOM 2561 O O . LYS A 1 309 ? 24.947 -0.929 -15.340 1.00 64.00 309 LYS A O 1
ATOM 2566 N N . LYS A 1 310 ? 24.794 -2.173 -17.205 1.00 62.28 310 LYS A N 1
ATOM 2567 C CA . LYS A 1 310 ? 25.895 -1.492 -17.916 1.00 62.28 310 LYS A CA 1
ATOM 2568 C C . LYS A 1 310 ? 25.544 -0.045 -18.278 1.00 62.28 310 LYS A C 1
ATOM 2570 O O . LYS A 1 310 ? 26.396 0.827 -18.143 1.00 62.28 310 LYS A O 1
ATOM 2575 N N . GLN A 1 311 ? 24.312 0.222 -18.708 1.00 64.94 311 GLN A N 1
ATOM 2576 C CA . GLN A 1 311 ? 23.864 1.573 -19.057 1.00 64.94 311 GLN A CA 1
ATOM 2577 C C . GLN A 1 311 ? 23.708 2.449 -17.818 1.00 64.94 311 GLN A C 1
ATOM 2579 O O . GLN A 1 311 ? 24.133 3.597 -17.840 1.00 64.94 311 GLN A O 1
ATOM 2584 N N . TYR A 1 312 ? 23.206 1.900 -16.713 1.00 64.56 312 TYR A N 1
ATOM 2585 C CA . TYR A 1 312 ? 23.088 2.672 -15.481 1.00 64.56 312 TYR A CA 1
ATOM 2586 C C . TYR A 1 312 ? 24.438 3.018 -14.856 1.00 64.56 312 TYR A C 1
ATOM 2588 O O . TYR A 1 312 ? 24.625 4.148 -14.430 1.00 64.56 312 TYR A O 1
ATOM 2596 N N . LYS A 1 313 ? 25.417 2.100 -14.844 1.00 66.06 313 LYS A N 1
ATOM 2597 C CA . LYS A 1 313 ? 26.778 2.439 -14.390 1.00 66.06 313 LYS A CA 1
ATOM 2598 C C . LYS A 1 313 ? 27.392 3.561 -15.234 1.00 66.06 313 LYS A C 1
ATOM 2600 O O . LYS A 1 313 ? 28.019 4.452 -14.674 1.00 66.06 313 LYS A O 1
ATOM 2605 N N . LYS A 1 314 ? 27.171 3.549 -16.556 1.00 64.12 314 LYS A N 1
ATOM 2606 C CA . LYS A 1 314 ? 27.579 4.649 -17.448 1.00 64.12 314 LYS A CA 1
ATOM 2607 C C . LYS A 1 314 ? 26.850 5.953 -17.112 1.00 64.12 314 LYS A C 1
ATOM 2609 O O . LYS A 1 314 ? 27.506 6.981 -17.011 1.00 64.12 314 LYS A O 1
ATOM 2614 N N . GLN A 1 315 ? 25.536 5.905 -16.886 1.00 62.69 315 GLN A N 1
ATOM 2615 C CA . GLN A 1 315 ? 24.747 7.071 -16.473 1.00 62.69 315 GLN A CA 1
ATOM 2616 C C . GLN A 1 315 ? 25.208 7.611 -15.118 1.00 62.69 315 GLN A C 1
ATOM 2618 O O . GLN A 1 315 ? 25.453 8.801 -15.014 1.00 62.69 315 GLN A O 1
ATOM 2623 N N . GLN A 1 316 ? 25.407 6.771 -14.099 1.00 64.19 316 GLN A N 1
ATOM 2624 C CA . GLN A 1 316 ? 25.939 7.193 -12.800 1.00 64.19 316 GLN A CA 1
ATOM 2625 C C . GLN A 1 316 ? 27.316 7.842 -12.940 1.00 64.19 316 GLN A C 1
ATOM 2627 O O . GLN A 1 316 ? 27.535 8.909 -12.386 1.00 64.19 316 GLN A O 1
ATOM 2632 N N . GLN A 1 317 ? 28.224 7.248 -13.720 1.00 61.72 317 GLN A N 1
ATOM 2633 C CA . GLN A 1 317 ? 29.536 7.841 -13.988 1.00 61.72 317 GLN A CA 1
ATOM 2634 C C . GLN A 1 317 ? 29.423 9.186 -14.720 1.00 61.72 317 GLN A C 1
ATOM 2636 O O . GLN A 1 317 ? 30.177 10.103 -14.411 1.00 61.72 317 GLN A O 1
ATOM 2641 N N . GLN A 1 318 ? 28.484 9.325 -15.660 1.00 58.84 318 GLN A N 1
ATOM 2642 C CA . GLN A 1 318 ? 28.190 10.599 -16.321 1.00 58.84 318 GLN A CA 1
ATOM 2643 C C . GLN A 1 318 ? 27.609 11.625 -15.340 1.00 58.84 318 GLN A C 1
ATOM 2645 O O . GLN A 1 318 ? 28.126 12.731 -15.283 1.00 58.84 318 GLN A O 1
ATOM 2650 N N . TYR A 1 319 ? 26.623 11.265 -14.514 1.00 58.12 319 TYR A N 1
ATOM 2651 C CA . TYR A 1 319 ? 26.059 12.138 -13.479 1.00 58.12 319 TYR A CA 1
ATOM 2652 C C . TYR A 1 319 ? 27.101 12.559 -12.439 1.00 58.12 319 TYR A C 1
ATOM 2654 O O . TYR A 1 319 ? 27.113 13.715 -12.036 1.00 58.12 319 TYR A O 1
ATOM 2662 N N . SER A 1 320 ? 28.006 11.668 -12.024 1.00 59.09 320 SER A N 1
ATOM 2663 C CA . SER A 1 320 ? 29.105 12.010 -11.114 1.00 59.09 320 SER A CA 1
ATOM 2664 C C . SER A 1 320 ? 30.103 12.978 -11.754 1.00 59.09 320 SER A C 1
ATOM 2666 O O . SER A 1 320 ? 30.531 13.913 -11.087 1.00 59.09 320 SER A O 1
ATOM 2668 N N . LYS A 1 321 ? 30.426 12.810 -13.045 1.00 56.44 321 LYS A N 1
ATOM 2669 C CA . LYS A 1 321 ? 31.271 13.753 -13.803 1.00 56.44 321 LYS A CA 1
ATOM 2670 C C . LYS A 1 321 ? 30.585 15.105 -14.015 1.00 56.44 321 LYS A C 1
ATOM 2672 O O . LYS A 1 321 ? 31.214 16.143 -13.866 1.00 56.44 321 LYS A O 1
ATOM 2677 N N . ILE A 1 322 ? 29.286 15.095 -14.316 1.00 54.25 322 ILE A N 1
ATOM 2678 C CA . ILE A 1 322 ? 28.465 16.302 -14.461 1.00 54.25 322 ILE A CA 1
ATOM 2679 C C . ILE A 1 322 ? 28.371 17.037 -13.119 1.00 54.25 322 ILE A C 1
ATOM 2681 O O . ILE A 1 322 ? 28.617 18.231 -13.084 1.00 54.25 322 ILE A O 1
ATOM 2685 N N . ASN A 1 323 ? 28.120 16.349 -12.002 1.00 51.22 323 ASN A N 1
ATOM 2686 C CA . ASN A 1 323 ? 28.080 16.970 -10.672 1.00 51.22 323 ASN A CA 1
ATOM 2687 C C . ASN A 1 323 ? 29.447 17.505 -10.212 1.00 51.22 323 ASN A C 1
ATOM 2689 O O . ASN A 1 323 ? 29.487 18.510 -9.513 1.00 51.22 323 ASN A O 1
ATOM 2693 N N . GLN A 1 324 ? 30.559 16.887 -10.625 1.00 52.47 324 GLN A N 1
ATOM 2694 C CA . GLN A 1 324 ? 31.899 17.449 -10.409 1.00 52.47 324 GLN A CA 1
ATOM 2695 C C . GLN A 1 324 ? 32.122 18.744 -11.207 1.00 52.47 324 GLN A C 1
ATOM 2697 O O . GLN A 1 324 ? 32.778 19.649 -10.702 1.00 52.47 324 GLN A O 1
ATOM 2702 N N . ASN A 1 325 ? 31.522 18.867 -12.396 1.00 45.66 325 ASN A N 1
ATOM 2703 C CA . ASN A 1 325 ? 31.566 20.086 -13.211 1.00 45.66 325 ASN A CA 1
ATOM 2704 C C . ASN A 1 325 ? 30.515 21.142 -12.800 1.00 45.66 325 ASN A C 1
ATOM 2706 O O . ASN A 1 325 ? 30.727 22.328 -13.026 1.00 45.66 325 ASN A O 1
ATOM 2710 N N . ILE A 1 326 ? 29.396 20.747 -12.179 1.00 45.03 326 ILE A N 1
ATOM 2711 C CA . ILE A 1 326 ? 28.335 21.659 -11.699 1.00 45.03 326 ILE A CA 1
ATOM 2712 C C . ILE A 1 326 ? 28.796 22.507 -10.508 1.00 45.03 326 ILE A C 1
ATOM 2714 O O . ILE A 1 326 ? 28.273 23.600 -10.326 1.00 45.03 326 ILE A O 1
ATOM 2718 N N . ASN A 1 327 ? 29.827 22.091 -9.766 1.00 41.84 327 ASN A N 1
ATOM 2719 C CA . ASN A 1 327 ? 30.455 22.940 -8.743 1.00 41.84 327 ASN A CA 1
ATOM 2720 C C . ASN A 1 327 ? 31.115 24.219 -9.321 1.00 41.84 327 ASN A C 1
ATOM 2722 O O . ASN A 1 327 ? 31.678 24.997 -8.561 1.00 41.84 327 ASN A O 1
ATOM 2726 N N . VAL A 1 328 ? 31.057 24.436 -10.644 1.00 44.53 328 VAL A N 1
ATOM 2727 C CA . VAL A 1 328 ? 31.557 25.633 -11.345 1.00 44.53 328 VAL A CA 1
ATOM 2728 C C . VAL A 1 328 ? 30.417 26.505 -11.916 1.00 44.53 328 VAL A C 1
ATOM 2730 O O . VAL A 1 328 ? 30.669 27.629 -12.331 1.00 44.53 328 VAL A O 1
ATOM 2733 N N . VAL A 1 329 ? 29.153 26.051 -11.916 1.00 40.69 329 VAL A N 1
ATOM 2734 C CA . VAL A 1 329 ? 28.012 26.806 -12.484 1.00 40.69 329 VAL A CA 1
ATOM 2735 C C . VAL A 1 329 ? 26.857 26.854 -11.478 1.00 40.69 329 VAL A C 1
ATOM 2737 O O . VAL A 1 329 ? 25.884 26.106 -11.578 1.00 40.69 329 VAL A O 1
ATOM 2740 N N . GLU A 1 330 ? 26.974 27.726 -10.476 1.00 41.78 330 GLU A N 1
ATOM 2741 C CA . GLU A 1 330 ? 25.958 27.932 -9.429 1.00 41.78 330 GLU A CA 1
ATOM 2742 C C . GLU A 1 330 ? 24.844 28.931 -9.802 1.00 41.78 330 GLU A C 1
ATOM 2744 O O . GLU A 1 330 ? 23.965 29.188 -8.987 1.00 41.78 330 GLU A O 1
ATOM 2749 N N . GLU A 1 331 ? 24.797 29.466 -11.026 1.00 40.12 331 GLU A N 1
ATOM 2750 C CA . GLU A 1 331 ? 23.949 30.642 -11.287 1.00 40.12 331 GLU A CA 1
ATOM 2751 C C . GLU A 1 331 ? 22.506 30.399 -11.757 1.00 40.12 331 GLU A C 1
ATOM 2753 O O . GLU A 1 331 ? 21.744 31.352 -11.756 1.00 40.12 331 GLU A O 1
ATOM 2758 N N . ASN A 1 332 ? 22.049 29.187 -12.107 1.00 38.88 332 ASN A N 1
ATOM 2759 C CA . ASN A 1 332 ? 20.676 29.027 -12.641 1.00 38.88 332 ASN A CA 1
ATOM 2760 C C . ASN A 1 332 ? 19.988 27.687 -12.313 1.00 38.88 332 ASN A C 1
ATOM 2762 O O . ASN A 1 332 ? 19.364 27.063 -13.173 1.00 38.88 332 ASN A O 1
ATOM 2766 N N . LYS A 1 333 ? 20.046 27.211 -11.062 1.00 42.06 333 LYS A N 1
ATOM 2767 C CA . LYS A 1 333 ? 19.033 26.241 -10.606 1.00 42.06 333 LYS A CA 1
ATOM 2768 C C . LYS A 1 333 ? 17.794 27.016 -10.181 1.00 42.06 333 LYS A C 1
ATOM 2770 O O . LYS A 1 333 ? 17.816 27.660 -9.138 1.00 42.06 333 LYS A O 1
ATOM 2775 N N . ILE A 1 334 ? 16.713 26.909 -10.956 1.00 44.50 334 ILE A N 1
ATOM 2776 C CA . ILE A 1 334 ? 15.375 27.295 -10.495 1.00 44.50 334 ILE A CA 1
ATOM 2777 C C . ILE A 1 334 ? 15.123 26.516 -9.198 1.00 44.50 334 ILE A C 1
ATOM 2779 O O . ILE A 1 334 ? 14.948 25.294 -9.205 1.00 44.50 334 ILE A O 1
ATOM 2783 N N . LEU A 1 335 ? 15.201 27.207 -8.061 1.00 43.91 335 LEU A N 1
ATOM 2784 C CA . LEU A 1 335 ? 14.890 26.627 -6.765 1.00 43.91 335 LEU A CA 1
ATOM 2785 C C . LEU A 1 335 ? 13.367 26.497 -6.693 1.00 43.91 335 LEU A C 1
ATOM 2787 O O . LEU A 1 335 ? 12.670 27.440 -6.326 1.00 43.91 335 LEU A O 1
ATOM 2791 N N . PHE A 1 336 ? 12.834 25.329 -7.049 1.00 55.34 336 PHE A N 1
ATOM 2792 C CA . PHE A 1 336 ? 11.425 25.039 -6.802 1.00 55.34 336 PHE A CA 1
ATOM 2793 C C . PHE A 1 336 ? 11.181 25.052 -5.288 1.00 55.34 336 PHE A C 1
ATOM 2795 O O . PHE A 1 336 ? 11.670 24.189 -4.548 1.00 55.34 336 PHE A O 1
ATOM 2802 N N . SER A 1 337 ? 10.448 26.060 -4.815 1.00 54.97 337 SER A N 1
ATOM 2803 C CA . SER A 1 337 ? 10.040 26.147 -3.418 1.00 54.97 337 SER A CA 1
ATOM 2804 C C . SER A 1 337 ? 9.076 25.003 -3.107 1.00 54.97 337 SER A C 1
ATOM 2806 O O . SER A 1 337 ? 7.990 24.915 -3.675 1.00 54.97 337 SER A O 1
ATOM 2808 N N . ARG A 1 338 ? 9.434 24.132 -2.156 1.00 67.94 338 ARG A N 1
ATOM 2809 C CA . ARG A 1 338 ? 8.515 23.125 -1.589 1.00 67.94 338 ARG A CA 1
ATOM 2810 C C . ARG A 1 338 ? 7.545 23.740 -0.575 1.00 67.94 338 ARG A C 1
ATOM 2812 O O . ARG A 1 338 ? 7.192 23.100 0.419 1.00 67.94 338 ARG A O 1
ATOM 2819 N N . ASP A 1 339 ? 7.147 24.991 -0.787 1.00 74.19 339 ASP A N 1
ATOM 2820 C CA . ASP A 1 339 ? 6.144 25.641 0.041 1.00 74.19 339 ASP A CA 1
ATOM 2821 C C . ASP A 1 339 ? 4.756 25.119 -0.342 1.00 74.19 339 ASP A C 1
ATOM 2823 O O . ASP A 1 339 ? 4.315 25.176 -1.490 1.00 74.19 339 ASP A O 1
ATOM 2827 N N . ILE A 1 340 ? 4.056 24.604 0.664 1.00 78.31 340 ILE A N 1
ATOM 2828 C CA . ILE A 1 340 ? 2.689 24.105 0.546 1.00 78.31 340 ILE A CA 1
ATOM 2829 C C . ILE A 1 340 ? 1.738 25.213 0.068 1.00 78.31 340 ILE A C 1
ATOM 2831 O O . ILE A 1 340 ? 0.757 24.913 -0.607 1.00 78.31 340 ILE A O 1
ATOM 2835 N N . LYS A 1 341 ? 2.022 26.482 0.385 1.00 77.00 341 LYS A N 1
ATOM 2836 C CA . LYS A 1 341 ? 1.210 27.623 -0.061 1.00 77.00 341 LYS A CA 1
ATOM 2837 C C . LYS A 1 341 ? 1.280 27.839 -1.572 1.00 77.00 341 LYS A C 1
ATOM 2839 O O . LYS A 1 341 ? 0.280 28.209 -2.168 1.00 77.00 341 LYS A O 1
ATOM 2844 N N . CYS A 1 342 ? 2.425 27.569 -2.198 1.00 74.81 342 CYS A N 1
ATOM 2845 C CA . CYS A 1 342 ? 2.581 27.737 -3.645 1.00 74.81 342 CYS A CA 1
ATOM 2846 C C . CYS A 1 342 ? 1.772 26.701 -4.436 1.00 74.81 342 CYS A C 1
ATOM 2848 O O . CYS A 1 342 ? 1.318 26.987 -5.534 1.00 74.81 342 CYS A O 1
ATOM 2850 N N . ILE A 1 343 ? 1.562 25.506 -3.875 1.00 79.25 343 ILE A N 1
ATOM 2851 C CA . ILE A 1 343 ? 0.873 24.408 -4.569 1.00 79.25 343 ILE A CA 1
ATOM 2852 C C . ILE A 1 343 ? -0.612 24.279 -4.214 1.00 79.2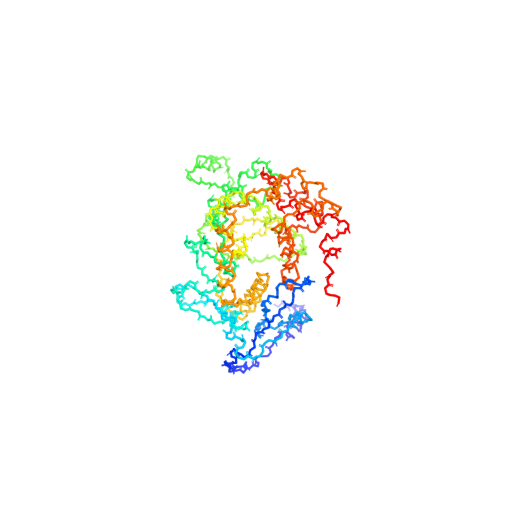5 343 ILE A C 1
ATOM 2854 O O . ILE A 1 343 ? -1.292 23.435 -4.795 1.00 79.25 343 ILE A O 1
ATOM 2858 N N . SER A 1 344 ? -1.145 25.066 -3.271 1.00 75.31 344 SER A N 1
ATOM 2859 C CA . SER A 1 344 ? -2.569 24.980 -2.912 1.00 75.31 344 SER A CA 1
ATOM 2860 C C . SER A 1 344 ? -3.499 25.459 -4.027 1.00 75.31 344 SER A C 1
ATOM 2862 O O . SER A 1 344 ? -4.631 24.992 -4.097 1.00 75.31 344 SER A O 1
ATOM 2864 N N . GLU A 1 345 ? -3.007 26.336 -4.902 1.00 75.62 345 GLU A N 1
ATOM 2865 C CA . GLU A 1 345 ? -3.717 26.882 -6.070 1.00 75.62 345 GLU A CA 1
ATOM 2866 C C . GLU A 1 345 ? -3.166 26.315 -7.392 1.00 75.62 345 GLU A C 1
ATOM 2868 O O . GLU A 1 345 ? -3.313 26.916 -8.459 1.00 75.62 345 GLU A O 1
ATOM 2873 N N . LEU A 1 346 ? -2.503 25.154 -7.318 1.00 81.12 346 LEU A N 1
ATOM 2874 C CA . LEU A 1 346 ? -1.989 24.445 -8.484 1.00 81.12 346 LEU A CA 1
ATOM 2875 C C . LEU A 1 346 ? -3.134 24.162 -9.462 1.00 81.12 346 LEU A C 1
ATOM 2877 O O . LEU A 1 346 ? -4.130 23.533 -9.098 1.00 81.12 346 LEU A O 1
ATOM 2881 N N . ASN A 1 347 ? -2.963 24.607 -10.698 1.00 79.31 347 ASN A N 1
ATOM 2882 C CA . ASN A 1 347 ? -3.906 24.446 -11.789 1.00 79.31 347 ASN A CA 1
ATOM 2883 C C . ASN A 1 347 ? -3.152 24.137 -13.090 1.00 79.31 347 ASN A C 1
ATOM 2885 O O . ASN A 1 347 ? -1.932 23.983 -13.107 1.00 79.31 347 ASN A O 1
ATOM 2889 N N . TYR A 1 348 ? -3.894 23.998 -14.185 1.00 77.25 348 TYR A N 1
ATOM 2890 C CA . TYR A 1 348 ? -3.316 23.642 -15.476 1.00 77.25 348 TYR A CA 1
ATOM 2891 C C . TYR A 1 348 ? -2.305 24.684 -15.978 1.00 77.25 348 TYR A C 1
ATOM 2893 O O . TYR A 1 348 ? -1.254 24.304 -16.488 1.00 77.25 348 TYR A O 1
ATOM 2901 N N . ASP A 1 349 ? -2.590 25.970 -15.789 1.00 80.56 349 ASP A N 1
ATOM 2902 C CA . ASP A 1 349 ? -1.809 27.059 -16.375 1.00 80.56 349 ASP A CA 1
ATOM 2903 C C . ASP A 1 349 ? -0.467 27.269 -15.660 1.00 80.56 349 ASP A C 1
ATOM 2905 O O . ASP A 1 349 ? 0.499 27.677 -16.293 1.00 80.56 349 ASP A O 1
ATOM 2909 N N . ASN A 1 350 ? -0.379 26.949 -14.362 1.00 83.00 350 ASN A N 1
ATOM 2910 C CA . ASN A 1 350 ? 0.825 27.177 -13.549 1.00 83.00 350 ASN A CA 1
ATOM 2911 C C . ASN A 1 350 ? 1.616 25.903 -13.195 1.00 83.00 350 ASN A C 1
ATOM 2913 O O . ASN A 1 350 ? 2.666 25.984 -12.554 1.00 83.00 350 ASN A O 1
ATOM 2917 N N . CYS A 1 351 ? 1.140 24.713 -13.578 1.00 81.50 351 CYS A N 1
ATOM 2918 C CA . CYS A 1 351 ? 1.749 23.465 -13.115 1.00 81.50 351 CYS A CA 1
ATOM 2919 C C . CYS A 1 351 ? 3.188 23.246 -13.608 1.00 81.50 351 CYS A C 1
ATOM 2921 O O . CYS A 1 351 ? 3.991 22.682 -12.870 1.00 81.50 351 CYS A O 1
ATOM 2923 N N . PHE A 1 352 ? 3.544 23.710 -14.808 1.00 81.75 352 PHE A N 1
ATOM 2924 C CA . PHE A 1 352 ? 4.913 23.594 -15.326 1.00 81.75 352 PHE A CA 1
ATOM 2925 C C . PHE A 1 352 ? 5.908 24.501 -14.606 1.00 81.75 352 PHE A C 1
ATOM 2927 O O . PHE A 1 352 ? 7.059 24.115 -14.424 1.00 81.75 352 PHE A O 1
ATOM 2934 N N . ASP A 1 353 ? 5.453 25.670 -14.161 1.00 81.75 353 ASP A N 1
ATOM 2935 C CA . ASP A 1 353 ? 6.306 26.649 -13.489 1.00 81.75 353 ASP A CA 1
ATOM 2936 C C . ASP A 1 353 ? 6.522 26.301 -12.012 1.00 81.75 353 ASP A C 1
ATOM 2938 O O . ASP A 1 353 ? 7.528 26.678 -11.413 1.00 81.75 353 ASP A O 1
ATOM 2942 N N . LEU A 1 354 ? 5.574 25.575 -11.408 1.00 82.38 354 LEU A N 1
ATOM 2943 C CA . LEU A 1 354 ? 5.572 25.278 -9.974 1.00 82.38 354 LEU A CA 1
ATOM 2944 C C . LEU A 1 354 ? 6.071 23.873 -9.620 1.00 82.38 354 LEU A C 1
ATOM 2946 O O . LEU A 1 354 ? 6.490 23.657 -8.480 1.00 82.38 354 LEU A O 1
ATOM 2950 N N . LEU A 1 355 ? 6.002 22.911 -10.543 1.00 84.06 355 LEU A N 1
ATOM 2951 C CA . LEU A 1 355 ? 6.337 21.514 -10.265 1.00 84.06 355 LEU A CA 1
ATOM 2952 C C . LEU A 1 355 ? 7.724 21.144 -10.783 1.00 84.06 355 LEU A C 1
ATOM 2954 O O . LEU A 1 355 ? 8.035 21.308 -11.959 1.00 84.06 355 LEU A O 1
ATOM 2958 N N . SER A 1 356 ? 8.524 20.530 -9.912 1.00 84.56 356 SER A N 1
ATOM 2959 C CA . SER A 1 356 ? 9.805 19.946 -10.305 1.00 84.56 356 SER A CA 1
ATOM 2960 C C . SER A 1 356 ? 9.625 18.592 -11.003 1.00 84.56 356 SER A C 1
ATOM 2962 O O . SER A 1 356 ? 8.611 17.909 -10.829 1.00 84.56 356 SER A O 1
ATOM 2964 N N . ASP A 1 357 ? 10.661 18.117 -11.701 1.00 81.94 357 ASP A N 1
ATOM 2965 C CA . ASP A 1 357 ? 10.699 16.764 -12.287 1.00 81.94 357 ASP A CA 1
ATOM 2966 C C . ASP A 1 357 ? 10.367 15.661 -11.269 1.00 81.94 357 ASP A C 1
ATOM 2968 O O . ASP A 1 357 ? 9.747 14.645 -11.590 1.00 81.94 357 ASP A O 1
ATOM 2972 N N . GLN A 1 358 ? 10.772 15.853 -10.011 1.00 83.38 358 GLN A N 1
ATOM 2973 C CA . GLN A 1 358 ? 10.511 14.894 -8.942 1.00 83.38 358 GLN A CA 1
ATOM 2974 C C . GLN A 1 358 ? 9.031 14.863 -8.540 1.00 83.38 358 GLN A C 1
ATOM 2976 O O . GLN A 1 358 ? 8.549 13.819 -8.091 1.00 83.38 358 GLN A O 1
ATOM 2981 N N . ASP A 1 359 ? 8.321 15.977 -8.691 1.00 87.19 359 ASP A N 1
ATOM 2982 C CA . ASP A 1 359 ? 6.897 16.090 -8.388 1.00 87.19 359 ASP A CA 1
ATOM 2983 C C . ASP A 1 359 ? 6.066 15.441 -9.496 1.00 87.19 359 ASP A C 1
ATOM 2985 O O . ASP A 1 359 ? 5.197 14.614 -9.204 1.00 87.19 359 ASP A O 1
ATOM 2989 N N . TRP A 1 360 ? 6.428 15.694 -10.758 1.00 86.12 360 TRP A N 1
ATOM 2990 C CA . TRP A 1 360 ? 5.897 14.970 -11.916 1.00 86.12 360 TRP A CA 1
ATOM 2991 C C . TRP A 1 360 ? 6.102 13.463 -11.789 1.00 86.12 360 TRP A C 1
ATOM 2993 O O . TRP A 1 360 ? 5.160 12.691 -11.965 1.00 86.12 360 TRP A O 1
ATOM 3003 N N . GLU A 1 361 ? 7.306 13.026 -11.413 1.00 86.38 361 GLU A N 1
ATOM 3004 C CA . GLU A 1 361 ? 7.604 11.607 -11.228 1.00 86.38 361 GLU A CA 1
ATOM 3005 C C . GLU A 1 361 ? 6.700 10.965 -10.162 1.00 86.38 361 GLU A C 1
ATOM 3007 O O . GLU A 1 361 ? 6.227 9.847 -10.364 1.00 86.38 361 GLU A O 1
ATOM 3012 N N . VAL A 1 362 ? 6.407 11.669 -9.061 1.00 88.75 362 VAL A N 1
ATOM 3013 C CA . VAL A 1 362 ? 5.483 11.185 -8.019 1.00 88.75 362 VAL A CA 1
ATOM 3014 C C . VAL A 1 362 ? 4.052 11.073 -8.549 1.00 88.75 362 VAL A C 1
ATOM 3016 O O . VAL A 1 362 ? 3.382 10.078 -8.260 1.00 88.75 362 VAL A O 1
ATOM 3019 N N . MET A 1 363 ? 3.582 12.048 -9.329 1.00 88.44 363 MET A N 1
ATOM 3020 C CA . MET A 1 363 ? 2.243 12.006 -9.925 1.00 88.44 363 MET A CA 1
ATOM 3021 C C . MET A 1 363 ? 2.103 10.852 -10.919 1.00 88.44 363 MET A C 1
ATOM 3023 O O . MET A 1 363 ? 1.195 10.034 -10.764 1.00 88.44 363 MET A O 1
ATOM 3027 N N . PHE A 1 364 ? 3.039 10.717 -11.867 1.00 88.75 364 PHE A N 1
ATOM 3028 C CA . PHE A 1 364 ? 3.034 9.609 -12.822 1.00 88.75 364 PHE A CA 1
ATOM 3029 C C . PHE A 1 364 ? 3.032 8.263 -12.114 1.00 88.75 364 PHE A C 1
ATOM 3031 O O . PHE A 1 364 ? 2.203 7.412 -12.409 1.00 88.75 364 PHE A O 1
ATOM 3038 N N . GLN A 1 365 ? 3.925 8.064 -11.146 1.00 88.56 365 GLN A N 1
ATOM 3039 C CA . GLN A 1 365 ? 4.004 6.797 -10.427 1.00 88.56 365 GLN A CA 1
ATOM 3040 C C . GLN A 1 365 ? 2.701 6.467 -9.700 1.00 88.56 365 GLN A C 1
ATOM 3042 O O . GLN A 1 365 ? 2.229 5.337 -9.813 1.00 88.56 365 GLN A O 1
ATOM 3047 N N . THR A 1 366 ? 2.114 7.449 -9.010 1.00 90.06 366 THR A N 1
ATOM 3048 C CA . THR A 1 366 ? 0.855 7.277 -8.271 1.00 90.06 366 THR A CA 1
ATOM 3049 C C . THR A 1 366 ? -0.289 6.882 -9.205 1.00 90.06 366 THR A C 1
ATOM 3051 O O . THR A 1 366 ? -1.093 6.010 -8.871 1.00 90.06 366 THR A O 1
ATOM 3054 N N . ASP A 1 367 ? -0.363 7.495 -10.386 1.00 88.81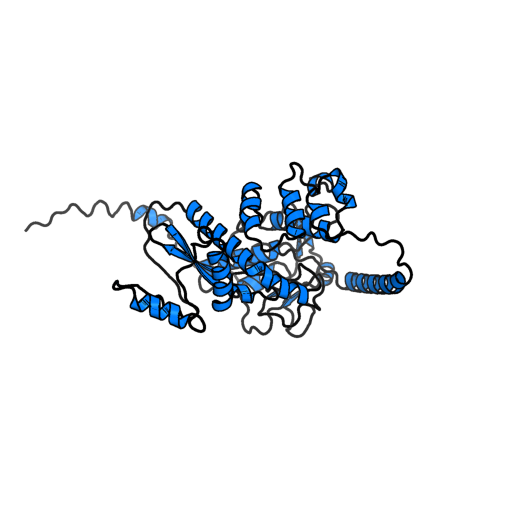 367 ASP A N 1
ATOM 3055 C CA . ASP A 1 367 ? -1.388 7.168 -11.373 1.00 88.81 367 ASP A CA 1
ATOM 3056 C C . ASP A 1 367 ? -1.133 5.804 -12.033 1.00 88.81 367 ASP A C 1
ATOM 3058 O O . ASP A 1 367 ? -2.019 4.955 -12.103 1.00 88.81 367 ASP A O 1
ATOM 3062 N N . GLU A 1 368 ? 0.106 5.505 -12.424 1.00 90.12 368 GLU A N 1
ATOM 3063 C CA . GLU A 1 368 ? 0.440 4.217 -13.030 1.00 90.12 368 GLU A CA 1
ATOM 3064 C C . GLU A 1 368 ? 0.262 3.028 -12.060 1.00 90.12 368 GLU A C 1
ATOM 3066 O O . GLU A 1 368 ? -0.082 1.928 -12.497 1.00 90.12 368 GLU A O 1
ATOM 3071 N N . GLU A 1 369 ? 0.462 3.220 -10.749 1.00 92.19 369 GLU A N 1
ATOM 3072 C CA . GLU A 1 369 ? 0.154 2.212 -9.720 1.00 92.19 369 GLU A CA 1
ATOM 3073 C C . GLU A 1 369 ? -1.326 1.812 -9.740 1.00 92.19 369 GLU A C 1
ATOM 3075 O O . GLU A 1 369 ? -1.647 0.631 -9.579 1.00 92.19 369 GLU A O 1
ATOM 3080 N N . PHE A 1 370 ? -2.231 2.757 -10.013 1.00 89.56 370 PHE A N 1
ATOM 3081 C CA . PHE A 1 370 ? -3.660 2.471 -10.138 1.00 89.56 370 PHE A CA 1
ATOM 3082 C C . PHE A 1 370 ? -3.952 1.525 -11.308 1.00 89.56 370 PHE A C 1
ATOM 3084 O O . PHE A 1 370 ? -4.758 0.606 -11.162 1.00 89.56 370 PHE A O 1
ATOM 3091 N N . TYR A 1 371 ? -3.258 1.686 -12.436 1.00 88.38 371 TYR A N 1
ATOM 3092 C CA . TYR A 1 371 ? -3.398 0.806 -13.602 1.00 88.38 371 TYR A CA 1
ATOM 3093 C C . TYR A 1 371 ? -2.703 -0.553 -13.432 1.00 88.38 371 TYR A C 1
ATOM 3095 O O . TYR A 1 371 ? -3.034 -1.500 -14.143 1.00 88.38 371 TYR A O 1
ATOM 3103 N N . ARG A 1 372 ? -1.763 -0.676 -12.485 1.00 91.62 372 ARG A N 1
ATOM 3104 C CA . ARG A 1 372 ? -1.096 -1.944 -12.134 1.00 91.62 372 ARG A CA 1
ATOM 3105 C C . ARG A 1 372 ? -1.740 -2.679 -10.955 1.00 91.62 372 ARG A C 1
ATOM 3107 O O . ARG A 1 372 ? -1.314 -3.782 -10.637 1.00 91.62 372 ARG A O 1
ATOM 3114 N N . LYS A 1 373 ? -2.778 -2.132 -10.313 1.00 88.81 373 LYS A N 1
ATOM 3115 C CA . LYS A 1 373 ? -3.408 -2.743 -9.121 1.00 88.81 373 LYS A CA 1
ATOM 3116 C C . LYS A 1 373 ? -4.032 -4.123 -9.343 1.00 88.81 373 LYS A C 1
ATOM 3118 O O . LYS A 1 373 ? -4.312 -4.834 -8.382 1.00 88.81 373 LYS A O 1
ATOM 3123 N N . GLY A 1 374 ? -4.245 -4.508 -10.599 1.00 78.00 374 GLY A N 1
ATOM 3124 C CA . GLY A 1 374 ? -4.974 -5.725 -10.924 1.00 78.00 374 GLY A CA 1
ATOM 3125 C C . GLY A 1 374 ? -6.443 -5.619 -10.519 1.00 78.00 374 GLY A C 1
ATOM 3126 O O . GLY A 1 374 ? -7.001 -4.527 -10.415 1.00 78.00 374 GLY A O 1
ATOM 3127 N N . GLN A 1 375 ? -7.078 -6.769 -10.317 1.00 75.31 375 GLN A N 1
ATOM 3128 C CA . GLN A 1 375 ? -8.511 -6.849 -10.011 1.00 75.31 375 GLN A CA 1
ATOM 3129 C C . GLN A 1 375 ? -8.781 -6.918 -8.502 1.00 75.31 375 GLN A C 1
ATOM 3131 O O . GLN A 1 375 ? -9.863 -6.550 -8.054 1.00 75.31 375 GLN A O 1
ATOM 3136 N N . ASN A 1 376 ? -7.796 -7.362 -7.714 1.00 84.31 376 ASN A N 1
ATOM 3137 C CA . ASN A 1 376 ? -7.996 -7.682 -6.301 1.00 84.31 376 ASN A CA 1
ATOM 3138 C C . ASN A 1 376 ? -7.680 -6.505 -5.362 1.00 84.31 376 ASN A C 1
ATOM 3140 O O . ASN A 1 376 ? -8.273 -6.403 -4.288 1.00 84.31 376 ASN A O 1
ATOM 3144 N N . PHE A 1 377 ? -6.767 -5.600 -5.741 1.00 92.69 377 PHE A N 1
ATOM 3145 C CA . PHE A 1 377 ? -6.470 -4.421 -4.927 1.00 92.69 377 PHE A CA 1
ATOM 3146 C C . PHE A 1 377 ? -7.429 -3.269 -5.206 1.00 92.69 377 PHE A C 1
ATOM 3148 O O . PHE A 1 377 ? -7.697 -2.882 -6.344 1.00 92.69 377 PHE A O 1
ATOM 3155 N N . LYS A 1 378 ? -7.858 -2.628 -4.120 1.00 90.81 378 LYS A N 1
ATOM 3156 C CA . LYS A 1 378 ? -8.599 -1.371 -4.147 1.00 90.81 378 LYS A CA 1
ATOM 3157 C C . LYS A 1 378 ? -7.770 -0.277 -3.490 1.00 90.81 378 LYS A C 1
ATOM 3159 O O . LYS A 1 378 ? -7.362 -0.413 -2.338 1.00 90.81 378 LYS A O 1
ATOM 3164 N N . ARG A 1 379 ? -7.574 0.843 -4.191 1.00 92.69 379 ARG A N 1
ATOM 3165 C CA . ARG A 1 379 ? -7.032 2.057 -3.573 1.00 92.69 379 ARG A CA 1
ATOM 3166 C C . ARG A 1 379 ? -8.070 2.612 -2.601 1.00 92.69 379 ARG A C 1
ATOM 3168 O O . ARG A 1 379 ? -9.135 3.060 -3.016 1.00 92.69 379 ARG A O 1
ATOM 3175 N N . ILE A 1 380 ? -7.762 2.566 -1.309 1.00 92.88 380 ILE A N 1
ATOM 3176 C CA . ILE A 1 380 ? -8.613 3.150 -0.260 1.00 92.88 380 ILE A CA 1
ATOM 3177 C C . ILE A 1 380 ? -8.153 4.558 0.142 1.00 92.88 380 ILE A C 1
ATOM 3179 O O . ILE A 1 380 ? -8.961 5.343 0.630 1.00 92.88 380 ILE A O 1
ATOM 3183 N N . PHE A 1 381 ? -6.883 4.896 -0.108 1.00 92.19 381 PHE A N 1
ATOM 3184 C CA . PHE A 1 381 ? -6.316 6.222 0.116 1.00 92.19 381 PHE A CA 1
ATOM 3185 C C . PHE A 1 381 ? -5.253 6.567 -0.951 1.00 92.19 381 PHE A C 1
ATOM 3187 O O . PHE A 1 381 ? -4.459 5.688 -1.283 1.00 92.19 381 PHE A O 1
ATOM 3194 N N . PRO A 1 382 ? -5.206 7.815 -1.460 1.00 90.62 382 PRO A N 1
ATOM 3195 C CA . PRO A 1 382 ? -6.259 8.821 -1.324 1.00 90.62 382 PRO A CA 1
ATOM 3196 C C . PRO A 1 382 ? -7.568 8.327 -1.978 1.00 90.62 382 PRO A C 1
ATOM 3198 O O . PRO A 1 382 ? -7.528 7.619 -2.992 1.00 90.62 382 PRO A O 1
ATOM 3201 N N . PRO A 1 383 ? -8.737 8.616 -1.377 1.00 87.56 383 PRO A N 1
ATOM 3202 C CA . PRO A 1 383 ? -10.016 8.250 -1.972 1.00 87.56 383 PRO A CA 1
ATOM 3203 C C . PRO A 1 383 ? -10.284 9.101 -3.220 1.00 87.56 383 PRO A C 1
ATOM 3205 O O . PRO A 1 383 ? -9.910 10.263 -3.261 1.00 87.56 383 PRO A O 1
ATOM 3208 N N . GLU A 1 384 ? -10.992 8.547 -4.205 1.00 77.88 384 GLU A N 1
ATOM 3209 C CA . GLU A 1 384 ? -11.406 9.282 -5.421 1.00 77.88 384 GLU A CA 1
ATOM 3210 C C . GLU A 1 384 ? -12.384 10.427 -5.113 1.00 77.88 384 GLU A C 1
ATOM 3212 O O . GLU A 1 384 ? -12.483 11.400 -5.846 1.00 77.88 384 GLU A O 1
ATOM 3217 N N . ASN A 1 385 ? -13.113 10.325 -4.000 1.00 82.69 385 ASN A N 1
ATOM 3218 C CA . ASN A 1 385 ? -14.087 11.328 -3.599 1.00 82.69 385 ASN A CA 1
ATOM 3219 C C . ASN A 1 385 ? -13.412 12.475 -2.830 1.00 82.69 385 ASN A C 1
ATOM 3221 O O . ASN A 1 385 ? -12.956 12.291 -1.697 1.00 82.69 385 ASN A O 1
ATOM 3225 N N . THR A 1 386 ? -13.465 13.674 -3.404 1.00 80.56 386 THR A N 1
ATOM 3226 C CA . THR A 1 386 ? -12.914 14.919 -2.848 1.00 80.56 386 THR A CA 1
ATOM 3227 C C . THR A 1 386 ? -13.436 15.241 -1.437 1.00 80.56 386 THR A C 1
ATOM 3229 O O . THR A 1 386 ? -12.673 15.661 -0.562 1.00 80.56 386 THR A O 1
ATOM 3232 N N . LYS A 1 387 ? -14.712 14.949 -1.134 1.00 86.94 387 LYS A N 1
ATOM 3233 C CA . LYS A 1 387 ? -15.285 15.097 0.219 1.00 86.94 387 LYS A CA 1
ATOM 3234 C C . LYS A 1 387 ? -14.620 14.146 1.215 1.00 86.94 387 LYS A C 1
ATOM 3236 O O . LYS A 1 387 ? -14.365 14.538 2.351 1.00 86.94 387 LYS A O 1
ATOM 3241 N N . LYS A 1 388 ? -14.298 12.914 0.800 1.00 89.19 388 LYS A N 1
ATOM 3242 C CA . LYS A 1 388 ? -13.569 11.958 1.649 1.00 89.19 388 LYS A CA 1
ATOM 3243 C C . LYS A 1 388 ? -12.112 12.369 1.850 1.00 89.19 388 LYS A C 1
ATOM 3245 O O . LYS A 1 388 ? -11.603 12.192 2.950 1.00 89.19 388 LYS A O 1
ATOM 3250 N N . ILE A 1 389 ? -11.461 12.948 0.837 1.00 88.12 389 ILE A N 1
ATOM 3251 C CA . ILE A 1 389 ? -10.114 13.523 0.989 1.00 88.12 389 ILE A CA 1
ATOM 3252 C C . ILE A 1 389 ? -10.127 14.583 2.098 1.00 88.12 389 ILE A C 1
ATOM 3254 O O . ILE A 1 389 ? -9.358 14.474 3.051 1.00 88.12 389 ILE A O 1
ATOM 3258 N N . ARG A 1 390 ? -11.052 15.553 2.025 1.00 88.50 390 ARG A N 1
ATOM 3259 C CA . ARG A 1 390 ? -11.214 16.606 3.047 1.00 88.50 390 ARG A CA 1
ATOM 3260 C C . ARG A 1 390 ? -11.552 16.042 4.427 1.00 88.50 390 ARG A C 1
ATOM 3262 O O . ARG A 1 390 ? -11.062 16.532 5.436 1.00 88.50 390 ARG A O 1
ATOM 3269 N N . TYR A 1 391 ? -12.368 14.992 4.481 1.00 93.75 391 TYR A N 1
ATOM 3270 C CA . TYR A 1 391 ? -12.672 14.316 5.737 1.00 93.75 391 TYR A CA 1
ATOM 3271 C C . TYR A 1 391 ? -11.427 13.684 6.373 1.00 93.75 391 TYR A C 1
ATOM 3273 O O . TYR A 1 391 ? -11.241 13.820 7.576 1.00 93.75 391 TYR A O 1
ATOM 3281 N N . TYR A 1 392 ? -10.556 13.021 5.607 1.00 95.00 392 TYR A N 1
ATOM 3282 C CA . TYR A 1 392 ? -9.344 12.418 6.172 1.00 95.00 392 TYR A CA 1
ATOM 3283 C C . TYR A 1 392 ? -8.220 13.428 6.423 1.00 95.00 392 TYR A C 1
ATOM 3285 O O . TYR A 1 392 ? -7.404 13.207 7.320 1.00 95.00 392 TYR A O 1
ATOM 3293 N N . SER A 1 393 ? -8.168 14.534 5.674 1.00 91.62 393 SER A N 1
ATOM 3294 C CA . SER A 1 393 ? -7.110 15.541 5.807 1.00 91.62 393 SER A CA 1
ATOM 3295 C C . SER A 1 393 ? -7.072 16.172 7.203 1.00 91.62 393 SER A C 1
ATOM 3297 O O . SER A 1 393 ? -5.986 16.449 7.708 1.00 91.62 393 SER A O 1
ATOM 3299 N N . GLN A 1 394 ? -8.224 16.297 7.874 1.00 93.81 394 GLN A N 1
ATOM 3300 C CA . GLN A 1 394 ? -8.322 16.849 9.232 1.00 93.81 394 GLN A CA 1
ATOM 3301 C C . GLN A 1 394 ? -7.570 16.029 10.298 1.00 93.81 394 GLN A C 1
ATOM 3303 O O . GLN A 1 394 ? -7.264 16.545 11.371 1.00 93.81 394 GLN A O 1
ATOM 3308 N N . PHE A 1 395 ? -7.283 14.749 10.029 1.00 95.75 395 PHE A N 1
ATOM 3309 C CA . PHE A 1 395 ? -6.582 13.872 10.970 1.00 95.75 395 PHE A CA 1
ATOM 3310 C C . PHE A 1 395 ? -5.056 13.934 10.825 1.00 95.75 395 PHE A C 1
ATOM 3312 O O . PHE A 1 395 ? -4.341 13.402 11.676 1.00 95.75 395 PHE A O 1
ATOM 3319 N N . PHE A 1 396 ? -4.533 14.566 9.770 1.00 94.00 396 PHE A N 1
ATOM 3320 C CA . PHE A 1 396 ? -3.094 14.753 9.615 1.00 94.00 396 PHE A CA 1
ATOM 3321 C C . PHE A 1 396 ? -2.588 15.826 10.579 1.00 94.00 396 PHE A C 1
ATOM 3323 O O . PHE A 1 396 ? -3.146 16.914 10.670 1.00 94.00 396 PHE A O 1
ATOM 3330 N N . GLN A 1 397 ? -1.474 15.545 11.263 1.00 89.25 397 GLN A N 1
ATOM 3331 C CA . GLN A 1 397 ? -0.860 16.514 12.178 1.00 89.25 397 GLN A CA 1
ATOM 3332 C C . GLN A 1 397 ? -0.369 17.771 11.444 1.00 89.25 397 GLN A C 1
ATOM 3334 O O . GLN A 1 397 ? -0.442 18.867 11.989 1.00 89.25 397 GLN A O 1
ATOM 3339 N N . PHE A 1 398 ? 0.135 17.610 10.217 1.00 88.12 398 PHE A N 1
ATOM 3340 C CA . PHE A 1 398 ? 0.456 18.729 9.336 1.00 88.12 398 PHE A CA 1
ATOM 3341 C C . PHE A 1 398 ? 0.140 18.356 7.889 1.00 88.12 398 PHE A C 1
ATOM 3343 O O . PHE A 1 398 ? 0.215 17.178 7.524 1.00 88.12 398 PHE A O 1
ATOM 3350 N N . LYS A 1 399 ? -0.143 19.364 7.059 1.00 86.94 399 LYS A N 1
ATOM 3351 C CA . LYS A 1 399 ? -0.272 19.182 5.611 1.00 86.94 399 LYS A CA 1
ATOM 3352 C C . LYS A 1 399 ? 1.013 18.588 5.033 1.00 86.94 399 LYS A C 1
ATOM 3354 O O . LYS A 1 399 ? 2.116 18.834 5.532 1.00 86.94 399 LYS A O 1
ATOM 3359 N N . ARG A 1 400 ? 0.871 17.767 3.997 1.00 86.50 400 ARG A N 1
ATOM 3360 C CA . ARG A 1 400 ? 1.996 17.129 3.308 1.00 86.50 400 ARG A CA 1
ATOM 3361 C C . ARG A 1 400 ? 2.024 17.637 1.885 1.00 86.50 400 ARG A C 1
ATOM 3363 O O . ARG A 1 400 ? 1.050 17.450 1.171 1.00 86.50 400 ARG A O 1
ATOM 3370 N N . TYR A 1 401 ? 3.158 18.198 1.482 1.00 88.19 401 TYR A N 1
ATOM 3371 C CA . TYR A 1 401 ? 3.368 18.741 0.141 1.00 88.19 401 TYR A CA 1
ATOM 3372 C C . TYR A 1 401 ? 2.886 17.783 -0.964 1.00 88.19 401 TYR A C 1
ATOM 3374 O O . TYR A 1 401 ? 2.006 18.116 -1.748 1.00 88.19 401 TYR A O 1
ATOM 3382 N N . TYR A 1 402 ? 3.347 16.529 -0.935 1.00 88.44 402 TYR A N 1
ATOM 3383 C CA . TYR A 1 402 ? 2.929 15.526 -1.917 1.00 88.44 402 TYR A CA 1
ATOM 3384 C C . TYR A 1 402 ? 1.468 15.088 -1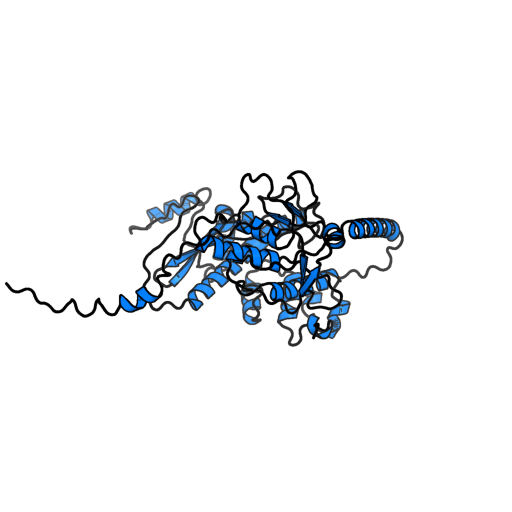.808 1.00 88.44 402 TYR A C 1
ATOM 3386 O O . TYR A 1 402 ? 0.911 14.646 -2.805 1.00 88.44 402 TYR A O 1
ATOM 3394 N N . ASN A 1 403 ? 0.840 15.193 -0.634 1.00 89.44 403 ASN A N 1
ATOM 3395 C CA . ASN A 1 403 ? -0.593 14.929 -0.546 1.00 89.44 403 ASN A CA 1
ATOM 3396 C C . ASN A 1 403 ? -1.367 16.034 -1.261 1.00 89.44 403 ASN A C 1
ATOM 3398 O O . ASN A 1 403 ? -2.256 15.711 -2.029 1.00 89.44 403 ASN A O 1
ATOM 3402 N N . GLU A 1 404 ? -1.002 17.302 -1.064 1.00 87.00 404 GLU A N 1
ATOM 3403 C CA . GLU A 1 404 ? -1.677 18.434 -1.711 1.00 87.00 404 GLU A CA 1
ATOM 3404 C C . GLU A 1 404 ? -1.550 18.367 -3.242 1.00 87.00 404 GLU A C 1
ATOM 3406 O O . GLU A 1 404 ? -2.558 18.506 -3.927 1.00 87.00 404 GLU A O 1
ATOM 3411 N N . ILE A 1 405 ? -0.369 18.033 -3.783 1.00 87.69 405 ILE A N 1
ATOM 3412 C CA . ILE A 1 405 ? -0.186 17.817 -5.235 1.00 87.69 405 ILE A CA 1
ATOM 3413 C C . ILE A 1 405 ? -1.139 16.736 -5.753 1.00 87.69 405 ILE A C 1
ATOM 3415 O O . ILE A 1 405 ? -1.901 16.954 -6.693 1.00 87.69 405 ILE A O 1
ATOM 3419 N N . ILE A 1 406 ? -1.113 15.561 -5.121 1.00 87.44 406 ILE A N 1
ATOM 3420 C CA . ILE A 1 406 ? -1.914 14.414 -5.555 1.00 87.44 406 ILE A CA 1
ATOM 3421 C C . ILE A 1 406 ? -3.413 14.682 -5.374 1.00 87.44 406 ILE A C 1
ATOM 3423 O O . ILE A 1 406 ? -4.223 14.265 -6.197 1.00 87.44 406 ILE A O 1
ATOM 3427 N N . TRP A 1 407 ? -3.807 15.389 -4.317 1.00 86.06 407 TRP A N 1
ATOM 3428 C CA . TRP A 1 407 ? -5.197 15.773 -4.094 1.00 86.06 407 TRP A CA 1
ATOM 3429 C C . TRP A 1 407 ? -5.670 16.788 -5.127 1.00 86.06 407 TRP A C 1
ATOM 3431 O O . TRP A 1 407 ? -6.776 16.628 -5.628 1.00 86.06 407 TRP A O 1
ATOM 3441 N N . ASN A 1 408 ? -4.849 17.773 -5.494 1.00 82.00 408 ASN A N 1
ATOM 3442 C CA . ASN A 1 408 ? -5.182 18.713 -6.562 1.00 82.00 408 ASN A CA 1
ATOM 3443 C C . ASN A 1 408 ? -5.341 18.006 -7.908 1.00 82.00 408 ASN A C 1
ATOM 3445 O O . ASN A 1 408 ? -6.300 18.291 -8.614 1.00 82.00 408 ASN A O 1
ATOM 3449 N N . MET A 1 409 ? -4.492 17.020 -8.210 1.00 80.88 409 MET A N 1
ATOM 3450 C CA . MET A 1 409 ? -4.633 16.178 -9.405 1.00 80.88 409 MET A CA 1
ATOM 3451 C C . MET A 1 409 ? -5.946 15.376 -9.427 1.00 80.88 409 MET A C 1
ATOM 3453 O O . MET A 1 409 ? -6.535 15.208 -10.487 1.00 80.88 409 MET A O 1
ATOM 3457 N N . TYR A 1 410 ? -6.418 14.867 -8.282 1.00 78.12 410 TYR A N 1
ATOM 3458 C CA . TYR A 1 410 ? -7.700 14.145 -8.216 1.00 78.12 410 TYR A CA 1
ATOM 3459 C C . TYR A 1 410 ? -8.928 15.057 -8.115 1.00 78.12 410 TYR A C 1
ATOM 3461 O O . TYR A 1 410 ? -10.035 14.611 -8.403 1.00 78.12 410 TYR A O 1
ATOM 3469 N N . ASN A 1 411 ? -8.755 16.299 -7.661 1.00 75.62 411 ASN A N 1
ATOM 3470 C CA . ASN A 1 411 ? -9.837 17.272 -7.531 1.00 75.62 411 ASN A CA 1
ATOM 3471 C C . ASN A 1 411 ? -10.080 18.059 -8.826 1.00 75.62 411 ASN A C 1
ATOM 3473 O O . ASN A 1 411 ? -11.152 18.647 -8.959 1.00 75.62 411 ASN A O 1
ATOM 3477 N N . SER A 1 412 ? -9.101 18.131 -9.729 1.00 69.88 412 SER A N 1
ATOM 3478 C CA . SER A 1 412 ? -9.235 18.882 -10.972 1.00 69.88 412 SER A CA 1
ATOM 3479 C C . SER A 1 412 ? -10.205 18.187 -11.930 1.00 69.88 412 SER A C 1
ATOM 3481 O O . SER A 1 412 ? -10.191 16.968 -12.085 1.00 69.88 412 SER A O 1
ATOM 3483 N N . GLU A 1 413 ? -11.049 18.970 -12.608 1.00 63.09 413 GLU A N 1
ATOM 3484 C CA . GLU A 1 413 ? -11.976 18.455 -13.633 1.00 63.09 413 GLU A CA 1
ATOM 3485 C C . GLU A 1 413 ? -11.235 17.843 -14.834 1.00 63.09 413 GLU A C 1
ATOM 3487 O O . GLU A 1 413 ? -11.789 17.042 -15.582 1.00 63.09 413 GLU A O 1
ATOM 3492 N N . GLN A 1 414 ? -9.962 18.206 -15.004 1.00 57.53 414 GLN A N 1
ATOM 3493 C CA . GLN A 1 414 ? -9.052 17.668 -16.005 1.00 57.53 414 GLN A CA 1
ATOM 3494 C C . GLN A 1 414 ? -7.792 17.177 -15.300 1.00 57.53 414 GLN A C 1
ATOM 3496 O O . GLN A 1 414 ? -7.119 17.946 -14.611 1.00 57.53 414 GLN A O 1
ATOM 3501 N N . ASN A 1 415 ? -7.460 15.897 -15.465 1.00 65.69 415 ASN A N 1
ATOM 3502 C CA . ASN A 1 415 ? -6.217 15.343 -14.947 1.00 65.69 415 ASN A CA 1
ATOM 3503 C C . ASN A 1 415 ? -5.038 16.018 -15.670 1.00 65.69 415 ASN A C 1
ATOM 3505 O O . ASN A 1 415 ? -4.905 15.892 -16.890 1.00 65.69 415 ASN A O 1
ATOM 3509 N N . TYR A 1 416 ? -4.179 16.726 -14.927 1.00 70.12 416 TYR A N 1
ATOM 3510 C CA . TYR A 1 416 ? -3.005 17.416 -15.481 1.00 70.12 416 TYR A CA 1
ATOM 3511 C C . TYR A 1 416 ? -2.139 16.478 -16.335 1.00 70.12 416 TYR A C 1
ATOM 3513 O O . TYR A 1 416 ? -1.616 16.877 -17.374 1.00 70.12 416 TYR A O 1
ATOM 3521 N N . LEU A 1 417 ? -2.048 15.205 -15.934 1.00 73.12 417 LEU A N 1
ATOM 3522 C CA . LEU A 1 417 ? -1.272 14.193 -16.642 1.00 73.12 417 LEU A CA 1
ATOM 3523 C C . LEU A 1 417 ? -1.876 13.843 -18.007 1.00 73.12 417 LEU A C 1
ATOM 3525 O O . LEU A 1 417 ? -1.122 13.664 -18.955 1.00 73.12 417 LEU A O 1
ATOM 3529 N N . GLU A 1 418 ? -3.204 13.776 -18.130 1.00 64.06 418 GLU A N 1
ATO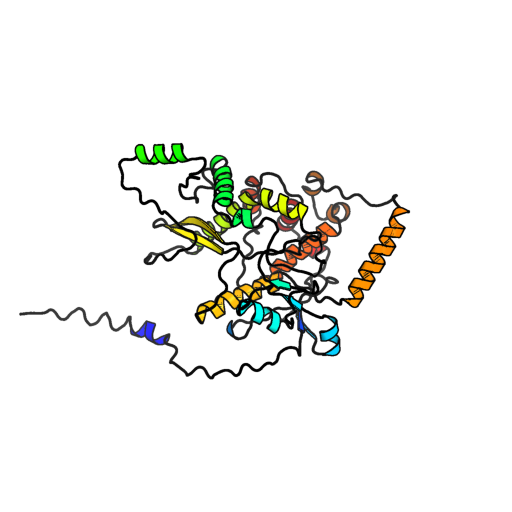M 3530 C CA . GLU A 1 418 ? -3.886 13.391 -19.378 1.00 64.06 418 GLU A CA 1
ATOM 3531 C C . GLU A 1 418 ? -3.792 14.465 -20.462 1.00 64.06 418 GLU A C 1
ATOM 3533 O O . GLU A 1 418 ? -3.688 14.143 -21.644 1.00 64.06 418 GLU A O 1
ATOM 3538 N N . LYS A 1 419 ? -3.815 15.744 -20.072 1.00 62.03 419 LYS A N 1
ATOM 3539 C CA . LYS A 1 419 ? -3.683 16.854 -21.025 1.00 62.03 419 LYS A CA 1
ATOM 3540 C C . LYS A 1 419 ? -2.255 17.030 -21.529 1.00 62.03 419 LYS A C 1
ATOM 3542 O O . LYS A 1 419 ? -2.058 17.326 -22.704 1.00 62.03 419 LYS A O 1
ATOM 3547 N N . ILE A 1 420 ? -1.272 16.872 -20.645 1.00 63.81 420 ILE A N 1
ATOM 3548 C CA . ILE A 1 420 ? 0.135 17.127 -20.972 1.00 63.81 420 ILE A CA 1
ATOM 3549 C C . ILE A 1 420 ? 0.767 15.910 -21.649 1.00 63.81 420 ILE A C 1
ATOM 3551 O O . ILE A 1 420 ? 1.518 16.051 -22.614 1.00 63.81 420 ILE A O 1
ATOM 3555 N N . TYR A 1 421 ? 0.442 14.708 -21.176 1.00 65.19 421 TYR A N 1
ATOM 3556 C CA . TYR A 1 421 ? 0.905 13.465 -21.767 1.00 65.19 421 TYR A CA 1
ATOM 3557 C C . TYR A 1 421 ? -0.286 12.698 -22.321 1.00 65.19 421 TYR A C 1
ATOM 3559 O O . TYR A 1 421 ? -1.079 12.124 -21.576 1.00 65.19 421 TYR A O 1
ATOM 3567 N N . LYS A 1 422 ? -0.370 12.629 -23.654 1.00 58.38 422 LYS A N 1
ATOM 3568 C CA . LYS A 1 422 ? -1.322 11.734 -24.312 1.00 58.38 422 LYS A CA 1
ATOM 3569 C C . LYS A 1 422 ? -1.091 10.313 -23.803 1.00 58.38 422 LYS A C 1
ATOM 3571 O O . LYS A 1 422 ? 0.033 9.799 -23.878 1.00 58.38 422 LYS A O 1
ATOM 3576 N N . LYS A 1 423 ? -2.154 9.697 -23.282 1.00 61.03 423 LYS A N 1
ATOM 3577 C CA . LYS A 1 423 ? -2.180 8.251 -23.064 1.00 61.03 423 LYS A CA 1
ATOM 3578 C C . LYS A 1 423 ? -1.934 7.578 -24.416 1.00 61.03 423 LYS A C 1
ATOM 3580 O O . LYS A 1 423 ? -2.284 8.135 -25.453 1.00 61.03 423 LYS A O 1
ATOM 3585 N N . ASN A 1 424 ? -1.258 6.433 -24.417 1.00 56.94 424 ASN A N 1
ATOM 3586 C CA . ASN A 1 424 ? -1.209 5.622 -25.632 1.00 56.94 424 ASN A CA 1
ATOM 3587 C C . ASN A 1 424 ? -2.655 5.189 -25.934 1.00 56.94 424 ASN A C 1
ATOM 3589 O O . ASN A 1 424 ? -3.186 4.377 -25.172 1.00 56.94 424 ASN A O 1
ATOM 3593 N N . ASP A 1 425 ? -3.268 5.808 -26.948 1.00 48.06 425 ASP A N 1
ATOM 3594 C CA . ASP A 1 425 ? -4.590 5.451 -27.484 1.00 48.06 425 ASP A CA 1
ATOM 3595 C C . ASP A 1 425 ? -4.567 4.058 -28.125 1.00 48.06 425 ASP A C 1
ATOM 3597 O O . ASP A 1 425 ? -3.574 3.746 -28.833 1.00 48.06 425 ASP A O 1
#

Sequence (425 aa):
MIKDQSEISHRNQSEQCLSSLIIKNTEIPEIPIQNKKNETIIFQYSIYKGRPATIFFEYPSVCNQKRDKARTFEIKEKQIIQKYDLKYSTGSVLKPFYCVTQCFENAGFRKCQQELNDWNGHWAGKMRNTKKMNKFQKTNHFPGCWNLGRKDLLWMRQSKMKRQFPKEYNFLPTTYLLKCEWEAFVNKINKKKNKQIWIWKPVASACGRGIQRNIDVNKIFSQIHDIIIKTCIAVEPFMLNSINKQPEHRNNCFELYGFDVLVDKNLKVWLLEVNVCPSLSSTSPLDKIIKTSLICDILHIVGFQGYYKKQYKKQQQQYSKINQNINVVEENKILFSRDIKCISELNYDNCFDLLSDQDWEVMFQTDEEFYRKGQNFKRIFPPENTKKIRYYSQFFQFKRYYNEIIWNMYNSEQNYLEKIYKKND

Radius of gyration: 26.15 Å; chains: 1; bounding box: 79×76×69 Å

pLDDT: mean 75.94, std 20.19, range [24.28, 97.5]

InterPro domains:
  IPR004344 Tubulin-tyrosine ligase/Tubulin polyglutamylase [PF03133] (132-212)
  IPR004344 Tubulin-tyrosine ligase/Tubulin polyglutamylase [PF03133] (214-301)
  IPR004344 Tubulin-tyrosine ligase/Tubulin polyglutamylase [PS51221] (216-314)

Foldseek 3Di:
DDDDDDPPPVVVPVVVVVVVPPPPPPPPPPPPPPPPFAQKAKWFDALFPPDFIFTAQAFDVLQVDGFDCPRMDMDRDNVVLVLLQAEEEAAPDPDRFPLQVRRCRSNRYDYDDRPDLDHQEYEYPDDPAQAPRDPSHAYADAQQCVCQFPPVNLCVLLVVLCVVVVPLSVQADDDDPCVPCVVVVVVVVVPDPDDDDDDPDDPDDDDDDDDDDPDPPVVLVVLVLSCVLLSCQSSVVSSVVRRVVGYPDPLRYHFDKDWDWDQDPVRRIHTDGIHRDDDLHDPDSVSSNVSSVVSSLVSQLSGRGRDSPVVVVVVVVVVVVVVVVCVVPPDDDPPQDLDLVLLLPDDLVCVVVRDDPVLVVLLSSVVSSVVSNTDPDDCSPPDLDLVSNVVSQVSHPDDDSSSSSNSCLSPDPDRSCCVVTPRPD

Organism: Ichthyophthirius multifiliis (NCBI:txid5932)

Secondary structure (DSSP, 8-state):
------SSSSSTTTSTTTGGG----------------SS-EEEE--SBTTSPPEE--PPPGGG------TTEEEE--HHHHHHH--EEE-TT-SS--HHHHHHHHHTTPEEPPTT-S--SEE-SSPPS--TT--TT-EES--TTTHHHHSHHHHHHHHHHHHHHSTTTTTTS-----HHHHHHHHHHHHHT--S--------S---------S---HHHHHHHHHHHHHHHHHHHHHHHHHHHTTS-SSGGGB----EEEEEE-TT--EEEEEEESS------SHHHHHHHHHHHHHHHHHHTPBP--HHHHHHHHHHHHHHHHHHTT--S--------HHHHTT--TTTHHHH--HHHHHHHHHHHHHHHHSTTT----SS-S-HHHHHHHHTTSSS--HHHHHHHHHHHSSS-HHHHHS-B--